Protein AF-0000000086877328 (afdb_homodimer)

Secondary structure (DSSP, 8-state):
-----------STTTTS-HHHHHHHHHHPEEEEE-TT-EEE-TTSB--EEEEEEESEEEEEEE-TTS-EEEEEEEETT-EES----STT-B-SSEEEESS-EEEEEEEHHHHHHHHHH-HHHHHHHHHHHHHHHHHHHHHHHHHHHSHHHHHHHHHHHHHHHHHEEEETTEEEE-S---HHHHHHHHT--HHHHHHHHHHHHHTTSEEEETTEEEES-HHHHHHHTT-----TTTS--/-----------STTTTS-HHHHHHHHHHPEEEEE-TT-EEE-TTSB--EEEEEEESEEEEEEE-TTS-EEEEEEEETT-EES----STT-B-SSEEEESS-EEEEEEEHHHHHHHHHH-HHHHHHHHHHHHHHHHHHHHHHHHHHHSHHHHHHHHHHHHHHHHHEEEETTEEEE-S---HHHHHHHHT--HHHHHHHHHHHHHTTSEEEETTEEEES-HHHHHHHTT-----TTTS--

InterPro domains:
  IPR000595 Cyclic nucleotide-binding domain [PF00027] (32-116)
  IPR000595 Cyclic nucleotide-binding domain [PS50042] (25-116)
  IPR000595 Cyclic nucleotide-binding domain [SM00100] (17-131)
  IPR000595 Cyclic nucleotide-binding domain [cd00038] (25-127)
  IPR012318 Crp-type HTH domain [PF13545] (153-223)
  IPR012318 Crp-type HTH domain [PS51063] (147-220)
  IPR012318 Crp-type HTH domain [SM00419] (168-218)
  IPR014710 RmlC-like jelly roll fold [G3DSA:2.60.120.10] (4-145)
  IPR018490 Cyclic nucleotide-binding domain superfamily [SSF51206] (21-145)
  IPR036388 Winged helix-like DNA-binding domain superfamily [G3DSA:1.10.10.10] (147-234)
  IPR036390 Winged helix DNA-binding domain superfamily [SSF46785] (150-228)
  IPR050397 Global Transcriptional Regulators in Environmental Response [PTHR24567] (25-221)

Structure (mmCIF, N/CA/C/O backbone):
data_AF-0000000086877328-model_v1
#
loop_
_entity.id
_entity.type
_entity.pdbx_description
1 polymer 'Crp/Fnr family transcriptional regulator'
#
loop_
_atom_site.group_PDB
_atom_site.id
_atom_site.type_symbol
_atom_site.label_atom_id
_atom_site.label_alt_id
_atom_site.label_comp_id
_atom_site.label_asym_id
_atom_site.label_entity_id
_atom_site.label_seq_id
_atom_site.pdbx_PDB_ins_code
_atom_site.Cartn_x
_atom_site.Cartn_y
_atom_site.Cartn_z
_atom_site.occupancy
_atom_site.B_iso_or_equiv
_atom_site.auth_seq_id
_atom_site.auth_comp_id
_atom_site.auth_asym_id
_atom_site.auth_atom_id
_atom_site.pdbx_PDB_model_num
ATOM 1 N N . MET A 1 1 ? 30.75 -33.688 -16.172 1 29.08 1 MET A N 1
ATOM 2 C CA . MET A 1 1 ? 30.844 -32.25 -15.945 1 29.08 1 MET A CA 1
ATOM 3 C C . MET A 1 1 ? 29.547 -31.562 -16.344 1 29.08 1 MET A C 1
ATOM 5 O O . MET A 1 1 ? 29.328 -31.281 -17.531 1 29.08 1 MET A O 1
ATOM 9 N N . ARG A 1 2 ? 28.328 -32.062 -15.984 1 31.42 2 ARG A N 1
ATOM 10 C CA . ARG A 1 2 ? 26.953 -31.859 -16.453 1 31.42 2 ARG A CA 1
ATOM 11 C C . ARG A 1 2 ? 26.609 -30.375 -16.484 1 31.42 2 ARG A C 1
ATOM 13 O O . ARG A 1 2 ? 26.969 -29.625 -15.578 1 31.42 2 ARG A O 1
ATOM 20 N N . GLU A 1 3 ? 26.609 -29.703 -17.625 1 31.78 3 GLU A N 1
ATOM 21 C CA . GLU A 1 3 ? 26.266 -28.328 -17.969 1 31.78 3 GLU A CA 1
ATOM 22 C C . GLU A 1 3 ? 25.078 -27.844 -17.125 1 31.78 3 GLU A C 1
ATOM 24 O O . GLU A 1 3 ? 23.969 -28.344 -17.266 1 31.78 3 GLU A O 1
ATOM 29 N N . GLN A 1 4 ? 25.25 -27.828 -15.812 1 32.22 4 GLN A N 1
ATOM 30 C CA . GLN A 1 4 ? 24.234 -27.312 -14.906 1 32.22 4 GLN A CA 1
ATOM 31 C C . GLN A 1 4 ? 23.484 -26.125 -15.531 1 32.22 4 GLN A C 1
ATOM 33 O O . GLN A 1 4 ? 24.031 -25.016 -15.594 1 32.22 4 GLN A O 1
ATOM 38 N N . LEU A 1 5 ? 23.078 -26.281 -16.781 1 34.69 5 LEU A N 1
ATOM 39 C CA . LEU A 1 5 ? 22.156 -25.375 -17.469 1 34.69 5 LEU A CA 1
ATOM 40 C C . LEU A 1 5 ? 21.203 -24.703 -16.484 1 34.69 5 LEU A C 1
ATOM 42 O O . LEU A 1 5 ? 20.375 -25.375 -15.859 1 34.69 5 LEU A O 1
ATOM 46 N N . SER A 1 6 ? 21.719 -23.875 -15.617 1 38.66 6 SER A N 1
ATOM 47 C CA . SER A 1 6 ? 21.047 -23.031 -14.625 1 38.66 6 SER A CA 1
ATOM 48 C C . SER A 1 6 ? 19.688 -22.578 -15.117 1 38.66 6 SER A C 1
ATOM 50 O O . SER A 1 6 ? 19.578 -21.906 -16.141 1 38.66 6 SER A O 1
ATOM 52 N N . VAL A 1 7 ? 18.781 -23.438 -15.43 1 38.31 7 VAL A N 1
ATOM 53 C CA . VAL A 1 7 ? 17.359 -23.109 -15.633 1 38.31 7 VAL A CA 1
ATOM 54 C C . VAL A 1 7 ? 17.047 -21.781 -14.953 1 38.31 7 VAL A C 1
ATOM 56 O O . VAL A 1 7 ? 17.062 -21.688 -13.727 1 38.31 7 VAL A O 1
ATOM 59 N N . MET A 1 8 ? 17.672 -20.656 -15.258 1 43.69 8 MET A N 1
ATOM 60 C CA . MET A 1 8 ? 17.281 -19.344 -14.766 1 43.69 8 MET A CA 1
ATOM 61 C C . MET A 1 8 ? 15.789 -19.281 -14.508 1 43.69 8 MET A C 1
ATOM 63 O O . MET A 1 8 ? 14.992 -19.234 -15.445 1 43.69 8 MET A O 1
ATOM 67 N N . GLU A 1 9 ? 15.344 -20.062 -13.57 1 53.31 9 GLU A N 1
ATOM 68 C CA . GLU A 1 9 ? 14 -20.109 -13.016 1 53.31 9 GLU A CA 1
ATOM 69 C C . GLU A 1 9 ? 13.32 -18.75 -13.109 1 53.31 9 GLU A C 1
ATOM 71 O O . GLU A 1 9 ? 13.992 -17.703 -13.055 1 53.31 9 GLU A O 1
ATOM 76 N N . LYS A 1 10 ? 12.188 -18.703 -13.734 1 67.62 10 LYS A N 1
ATOM 77 C CA . LYS A 1 10 ? 11.32 -17.562 -13.977 1 67.62 10 LYS A CA 1
ATOM 78 C C . LYS A 1 10 ? 11.258 -16.656 -12.75 1 67.62 10 LYS A C 1
ATOM 80 O O . LYS A 1 10 ? 10.922 -17.109 -11.648 1 67.62 10 LYS A O 1
ATOM 85 N N . ARG A 1 11 ? 11.984 -15.586 -12.82 1 82.38 11 ARG A N 1
ATOM 86 C CA . ARG A 1 11 ? 11.977 -14.578 -11.766 1 82.38 11 ARG A CA 1
ATOM 87 C C . ARG A 1 11 ? 10.609 -13.914 -11.656 1 82.38 11 ARG A C 1
ATOM 89 O O . ARG A 1 11 ? 9.898 -13.766 -12.656 1 82.38 11 ARG A O 1
ATOM 96 N N . GLY A 1 12 ? 10.18 -13.852 -10.5 1 90.38 12 GLY A N 1
ATOM 97 C CA . GLY A 1 12 ? 8.938 -13.148 -10.211 1 90.38 12 GLY A CA 1
ATOM 98 C C . GLY A 1 12 ? 9.133 -11.664 -9.977 1 90.38 12 GLY A C 1
ATOM 99 O O . GLY A 1 12 ? 9.57 -10.938 -10.875 1 90.38 12 GLY A O 1
ATOM 100 N N . ASN A 1 13 ? 8.977 -11.297 -8.727 1 91.56 13 ASN A N 1
ATOM 101 C CA . ASN A 1 13 ? 9.117 -9.883 -8.406 1 91.56 13 ASN A CA 1
ATOM 102 C C . ASN A 1 13 ? 10.586 -9.484 -8.266 1 91.56 13 ASN A C 1
ATOM 104 O O . ASN A 1 13 ? 10.891 -8.336 -7.938 1 91.56 13 ASN A O 1
ATOM 108 N N . THR A 1 14 ? 11.516 -10.414 -8.641 1 93.56 14 THR A N 1
ATOM 109 C CA . THR A 1 14 ? 12.938 -10.141 -8.531 1 93.56 14 THR A CA 1
ATOM 110 C C . THR A 1 14 ? 13.555 -9.891 -9.906 1 93.56 14 THR A C 1
ATOM 112 O O . THR A 1 14 ? 14.773 -9.797 -10.039 1 93.56 14 THR A O 1
ATOM 115 N N . ASN A 1 15 ? 12.695 -9.781 -10.875 1 91.06 15 ASN A N 1
ATOM 116 C CA . ASN A 1 15 ? 13.164 -9.586 -12.25 1 91.06 15 ASN A CA 1
ATOM 117 C C . ASN A 1 15 ? 13.875 -8.242 -12.414 1 91.06 15 ASN A C 1
ATOM 119 O O . ASN A 1 15 ? 14.602 -8.039 -13.391 1 91.06 15 ASN A O 1
ATOM 123 N N . CYS A 1 16 ? 13.734 -7.391 -11.516 1 88.31 16 CYS A N 1
ATOM 124 C CA . CYS A 1 16 ? 14.344 -6.062 -11.602 1 88.31 16 CYS A CA 1
ATOM 125 C C . CYS A 1 16 ? 15.82 -6.117 -11.242 1 88.31 16 CYS A C 1
ATOM 127 O O . CYS A 1 16 ? 16.562 -5.168 -11.508 1 88.31 16 CYS A O 1
ATOM 129 N N . PHE A 1 17 ? 16.281 -7.211 -10.672 1 93.12 17 PHE A N 1
ATOM 130 C CA . PHE A 1 17 ? 17.688 -7.359 -10.344 1 93.12 17 PHE A CA 1
ATOM 131 C C . PHE A 1 17 ? 18.484 -7.781 -11.57 1 93.12 17 PHE A C 1
ATOM 133 O O . PHE A 1 17 ? 18.062 -8.664 -12.32 1 93.12 17 PHE A O 1
ATOM 140 N N . SER A 1 18 ? 19.609 -7.133 -11.758 1 94.06 18 SER A N 1
ATOM 141 C CA . SER A 1 18 ? 20.531 -7.656 -12.758 1 94.06 18 SER A CA 1
ATOM 142 C C . SER A 1 18 ? 21.031 -9.047 -12.367 1 94.06 18 SER A C 1
ATOM 144 O O . SER A 1 18 ? 20.953 -9.438 -11.203 1 94.06 18 SER A O 1
ATOM 146 N N . GLU A 1 19 ? 21.531 -9.734 -13.359 1 94.56 19 GLU A N 1
ATOM 147 C CA . GLU A 1 19 ? 22.016 -11.086 -13.094 1 94.56 19 GLU A CA 1
ATOM 148 C C . GLU A 1 19 ? 23.141 -11.078 -12.055 1 94.56 19 GLU A C 1
ATOM 150 O O . GLU A 1 19 ? 23.156 -11.914 -11.156 1 94.56 19 GLU A O 1
ATOM 155 N N . VAL A 1 20 ? 24 -10.148 -12.148 1 95.5 20 VAL A N 1
ATOM 156 C CA . VAL A 1 20 ? 25.125 -10.031 -11.234 1 95.5 20 VAL A CA 1
ATOM 157 C C . VAL A 1 20 ? 24.609 -9.773 -9.82 1 95.5 20 VAL A C 1
ATOM 159 O O . VAL A 1 20 ? 25.031 -10.445 -8.867 1 95.5 20 VAL A O 1
ATOM 162 N N . ASN A 1 21 ? 23.703 -8.828 -9.68 1 95.44 21 ASN A N 1
ATOM 163 C CA . ASN A 1 21 ? 23.188 -8.453 -8.367 1 95.44 21 ASN A CA 1
ATOM 164 C C . ASN A 1 21 ? 22.312 -9.547 -7.773 1 95.44 21 ASN A C 1
ATOM 166 O O . ASN A 1 21 ? 22.312 -9.75 -6.559 1 95.44 21 ASN A O 1
ATOM 170 N N . PHE A 1 22 ? 21.625 -10.203 -8.672 1 95.75 22 PHE A N 1
ATOM 171 C CA . PHE A 1 22 ? 20.812 -11.328 -8.219 1 95.75 22 PHE A CA 1
ATOM 172 C C . PHE A 1 22 ? 21.688 -12.438 -7.656 1 95.75 22 PHE A C 1
ATOM 174 O O . PHE A 1 22 ? 21.344 -13.062 -6.652 1 95.75 22 PHE A O 1
ATOM 181 N N . ASN A 1 23 ? 22.75 -12.625 -8.289 1 95 23 ASN A N 1
ATOM 182 C CA . ASN A 1 23 ? 23.688 -13.633 -7.805 1 95 23 ASN A CA 1
ATOM 183 C C . ASN A 1 23 ? 24.25 -13.258 -6.438 1 95 23 ASN A C 1
ATOM 185 O O . ASN A 1 23 ? 24.438 -14.125 -5.582 1 95 23 ASN A O 1
ATOM 189 N N . HIS A 1 24 ? 24.531 -11.969 -6.211 1 94.81 24 HIS A N 1
ATOM 190 C CA . HIS A 1 24 ? 24.953 -11.516 -4.891 1 94.81 24 HIS A CA 1
ATOM 191 C C . HIS A 1 24 ? 23.922 -11.875 -3.826 1 94.81 24 HIS A C 1
ATOM 193 O O . HIS A 1 24 ? 24.281 -12.289 -2.725 1 94.81 24 HIS A O 1
ATOM 199 N N . LEU A 1 25 ? 22.641 -11.703 -4.215 1 92.38 25 LEU A N 1
ATOM 200 C CA . LEU A 1 25 ? 21.547 -12.016 -3.309 1 92.38 25 LEU A CA 1
ATOM 201 C C . LEU A 1 25 ? 21.5 -13.508 -3.012 1 92.38 25 LEU A C 1
ATOM 203 O O . LEU A 1 25 ? 21.469 -13.914 -1.848 1 92.38 25 LEU A O 1
ATOM 207 N N . LEU A 1 26 ? 21.594 -14.289 -4.012 1 93.69 26 LEU A N 1
ATOM 208 C CA . LEU A 1 26 ? 21.438 -15.734 -3.902 1 93.69 26 LEU A CA 1
ATOM 209 C C . LEU A 1 26 ? 22.562 -16.344 -3.062 1 93.69 26 LEU A C 1
ATOM 211 O O . LEU A 1 26 ? 22.312 -17.203 -2.217 1 93.69 26 LEU A O 1
ATOM 215 N N . VAL A 1 27 ? 23.75 -15.875 -3.248 1 94.56 27 VAL A N 1
ATOM 216 C CA . VAL A 1 27 ? 24.906 -16.484 -2.594 1 94.56 27 VAL A CA 1
ATOM 217 C C . VAL A 1 27 ? 24.906 -16.109 -1.112 1 94.56 27 VAL A C 1
ATOM 219 O O . VAL A 1 27 ? 25.5 -16.812 -0.294 1 94.56 27 VAL A O 1
ATOM 222 N N . THR A 1 28 ? 24.219 -15.039 -0.763 1 94.94 28 THR A N 1
ATOM 223 C CA . THR A 1 28 ? 24.203 -14.57 0.618 1 94.94 28 THR A CA 1
ATOM 224 C C . THR A 1 28 ? 23.094 -15.258 1.404 1 94.94 28 THR A C 1
ATOM 226 O O . THR A 1 28 ? 23.078 -15.227 2.637 1 94.94 28 THR A O 1
ATOM 229 N N . MET A 1 29 ? 22.203 -15.93 0.715 1 96.25 29 MET A N 1
ATOM 230 C CA . MET A 1 29 ? 21.031 -16.531 1.35 1 96.25 29 MET A CA 1
ATOM 231 C C . MET A 1 29 ? 21.359 -17.906 1.903 1 96.25 29 MET A C 1
ATOM 233 O O . MET A 1 29 ? 22.25 -18.594 1.399 1 96.25 29 MET A O 1
ATOM 237 N N . LYS A 1 30 ? 20.703 -18.266 2.922 1 97.62 30 LYS A N 1
ATOM 238 C CA . LYS A 1 30 ? 20.734 -19.641 3.451 1 97.62 30 LYS A CA 1
ATOM 239 C C . LYS A 1 30 ? 19.484 -20.406 3.061 1 97.62 30 LYS A C 1
ATOM 241 O O . LYS A 1 30 ? 18.359 -19.984 3.363 1 97.62 30 LYS A O 1
ATOM 246 N N . ASP A 1 31 ? 19.703 -21.578 2.527 1 97 31 ASP A N 1
ATOM 247 C CA . ASP A 1 31 ? 18.578 -22.359 2.035 1 97 31 ASP A CA 1
ATOM 248 C C . ASP A 1 31 ? 17.922 -23.156 3.168 1 97 31 ASP A C 1
ATOM 250 O O . ASP A 1 31 ? 18.609 -23.734 4.008 1 97 31 ASP A O 1
ATOM 254 N N . ARG A 1 32 ? 16.641 -23.094 3.172 1 97.88 32 ARG A N 1
ATOM 255 C CA . ARG A 1 32 ? 15.852 -23.844 4.141 1 97.88 32 ARG A CA 1
ATOM 256 C C . ARG A 1 32 ? 14.602 -24.438 3.488 1 97.88 32 ARG A C 1
ATOM 258 O O . ARG A 1 32 ? 14.086 -23.875 2.514 1 97.88 32 ARG A O 1
ATOM 265 N N . THR A 1 33 ? 14.133 -25.516 4.047 1 98.19 33 THR A N 1
ATOM 266 C CA . THR A 1 33 ? 12.883 -26.141 3.605 1 98.19 33 THR A CA 1
ATOM 267 C C . THR A 1 33 ? 11.781 -25.922 4.637 1 98.19 33 THR A C 1
ATOM 269 O O . THR A 1 33 ? 12.016 -26.047 5.84 1 98.19 33 THR A O 1
ATOM 272 N N . TYR A 1 34 ? 10.656 -25.547 4.141 1 97.88 34 TYR A N 1
ATOM 273 C CA . TYR A 1 34 ? 9.492 -25.328 4.984 1 97.88 34 TYR A CA 1
ATOM 274 C C . TYR A 1 34 ? 8.32 -26.188 4.539 1 97.88 34 TYR A C 1
ATOM 276 O O . TYR A 1 34 ? 7.895 -26.125 3.383 1 97.88 34 TYR A O 1
ATOM 284 N N . PRO A 1 35 ? 7.781 -26.969 5.434 1 98.06 35 PRO A N 1
ATOM 285 C CA . PRO A 1 35 ? 6.586 -27.734 5.078 1 98.06 35 PRO A CA 1
ATOM 286 C C . PRO A 1 35 ? 5.352 -26.844 4.902 1 98.06 35 PRO A C 1
ATOM 288 O O . PRO A 1 35 ? 5.289 -25.75 5.457 1 98.06 35 PRO A O 1
ATOM 291 N N . GLU A 1 36 ? 4.418 -27.375 4.203 1 97.62 36 GLU A N 1
ATOM 292 C CA . GLU A 1 36 ? 3.133 -26.703 4.016 1 97.62 36 GLU A CA 1
ATOM 293 C C . GLU A 1 36 ? 2.51 -26.312 5.359 1 97.62 36 GLU A C 1
ATOM 295 O O . GLU A 1 36 ? 2.529 -27.109 6.301 1 97.62 36 GLU A O 1
ATOM 300 N N . GLY A 1 37 ? 2.057 -25.078 5.402 1 96.81 37 GLY A N 1
ATOM 301 C CA . GLY A 1 37 ? 1.35 -24.641 6.598 1 96.81 37 GLY A CA 1
ATOM 302 C C . GLY A 1 37 ? 2.24 -23.922 7.586 1 96.81 37 GLY A C 1
ATOM 303 O O . GLY A 1 37 ? 1.751 -23.312 8.547 1 96.81 37 GLY A O 1
ATOM 304 N N . THR A 1 38 ? 3.527 -23.906 7.32 1 97.44 38 THR A N 1
ATOM 305 C CA . THR A 1 38 ? 4.465 -23.25 8.219 1 97.44 38 THR A CA 1
ATOM 306 C C . THR A 1 38 ? 4.457 -21.734 8.008 1 97.44 38 THR A C 1
ATOM 308 O O . THR A 1 38 ? 4.387 -21.266 6.867 1 97.44 38 THR A O 1
ATOM 311 N N . HIS A 1 39 ? 4.512 -20.984 9.148 1 97.62 39 HIS A N 1
ATOM 312 C CA . HIS A 1 39 ? 4.637 -19.531 9.062 1 97.62 39 HIS A CA 1
ATOM 313 C C . HIS A 1 39 ? 6.098 -19.109 8.961 1 97.62 39 HIS A C 1
ATOM 315 O O . HIS A 1 39 ? 6.918 -19.484 9.805 1 97.62 39 HIS A O 1
ATOM 321 N N . LEU A 1 40 ? 6.387 -18.406 7.879 1 97.06 40 LEU A N 1
ATOM 322 C CA . LEU A 1 40 ? 7.699 -17.781 7.816 1 97.06 40 LEU A CA 1
ATOM 323 C C . LEU A 1 40 ? 7.887 -16.797 8.969 1 97.06 40 LEU A C 1
ATOM 325 O O . LEU A 1 40 ? 8.969 -16.719 9.555 1 97.06 40 LEU A O 1
ATOM 329 N N . TYR A 1 41 ? 6.906 -16.047 9.273 1 95.62 41 TYR A N 1
ATOM 330 C CA . TYR A 1 41 ? 6.828 -15.141 10.422 1 95.62 41 TYR A CA 1
ATOM 331 C C . TYR A 1 41 ? 5.379 -14.883 10.812 1 95.62 41 TYR A C 1
ATOM 333 O O . TYR A 1 41 ? 4.465 -15.07 10.008 1 95.62 41 TYR A O 1
ATOM 341 N N . TRP A 1 42 ? 5.211 -14.469 12.062 1 95.12 42 TRP A N 1
ATOM 342 C CA . TRP A 1 42 ? 3.906 -14.094 12.594 1 95.12 42 TRP A CA 1
ATOM 343 C C . TRP A 1 42 ? 3.82 -12.578 12.797 1 95.12 42 TRP A C 1
ATOM 345 O O . TRP A 1 42 ? 4.84 -11.914 13.008 1 95.12 42 TRP A O 1
ATOM 355 N N . GLU A 1 43 ? 2.609 -12.141 12.656 1 92.19 43 GLU A N 1
ATOM 356 C CA . GLU A 1 43 ? 2.389 -10.758 13.086 1 92.19 43 GLU A CA 1
ATOM 357 C C . GLU A 1 43 ? 2.955 -10.516 14.484 1 92.19 43 GLU A C 1
ATOM 359 O O . GLU A 1 43 ? 2.75 -11.328 15.391 1 92.19 43 GLU A O 1
ATOM 364 N N . GLY A 1 44 ? 3.746 -9.414 14.586 1 90.12 44 GLY A N 1
ATOM 365 C CA . GLY A 1 44 ? 4.344 -9.094 15.875 1 90.12 44 GLY A CA 1
ATOM 366 C C . GLY A 1 44 ? 5.793 -9.531 15.984 1 90.12 44 GLY A C 1
ATOM 367 O O . GLY A 1 44 ? 6.527 -9.047 16.844 1 90.12 44 GLY A O 1
ATOM 368 N N . ASP A 1 45 ? 6.184 -10.461 15.125 1 91.38 45 ASP A N 1
ATOM 369 C CA . ASP A 1 45 ? 7.578 -10.883 15.109 1 91.38 45 ASP A CA 1
ATOM 370 C C . ASP A 1 45 ? 8.492 -9.758 14.625 1 91.38 45 ASP A C 1
ATOM 372 O O . ASP A 1 45 ? 8.039 -8.852 13.922 1 91.38 45 ASP A O 1
ATOM 376 N N . VAL A 1 46 ? 9.742 -9.898 14.992 1 89.69 46 VAL A N 1
ATOM 377 C CA . VAL A 1 46 ? 10.734 -8.945 14.5 1 89.69 46 VAL A CA 1
ATOM 378 C C . VAL A 1 46 ? 10.977 -9.18 13.008 1 89.69 46 VAL A C 1
ATOM 380 O O . VAL A 1 46 ? 11.086 -10.328 12.562 1 89.69 46 VAL A O 1
ATOM 383 N N . SER A 1 47 ? 10.953 -8.102 12.297 1 89.69 47 SER A N 1
ATOM 384 C CA . SER A 1 47 ? 11.227 -8.172 10.859 1 89.69 47 SER A CA 1
ATOM 385 C C . SER A 1 47 ? 12.719 -8.039 10.57 1 89.69 47 SER A C 1
ATOM 387 O O . SER A 1 47 ? 13.203 -6.938 10.305 1 89.69 47 SER A O 1
ATOM 389 N N . ASP A 1 48 ? 13.484 -9.156 10.539 1 89.38 48 ASP A N 1
ATOM 390 C CA . ASP A 1 48 ? 14.93 -9.078 10.398 1 89.38 48 ASP A CA 1
ATOM 391 C C . ASP A 1 48 ? 15.422 -9.969 9.258 1 89.38 48 ASP A C 1
ATOM 393 O O . ASP A 1 48 ? 16.625 -10.195 9.109 1 89.38 48 ASP A O 1
ATOM 397 N N . LYS A 1 49 ? 14.398 -10.422 8.469 1 92.69 49 LYS A N 1
ATOM 398 C CA . LYS A 1 49 ? 14.773 -11.312 7.363 1 92.69 49 LYS A CA 1
ATOM 399 C C . LYS A 1 49 ? 13.922 -11.031 6.125 1 92.69 49 LYS A C 1
ATOM 401 O O . LYS A 1 49 ? 12.82 -10.5 6.23 1 92.69 49 LYS A O 1
ATOM 406 N N . LEU A 1 50 ? 14.523 -11.359 5.012 1 94.44 50 LEU A N 1
ATOM 407 C CA . LEU A 1 50 ? 13.805 -11.508 3.754 1 94.44 50 LEU A CA 1
ATOM 408 C C . LEU A 1 50 ? 13.805 -12.961 3.289 1 94.44 50 LEU A C 1
ATOM 410 O O . LEU A 1 50 ? 14.711 -13.719 3.633 1 94.44 50 LEU A O 1
ATOM 414 N N . TYR A 1 51 ? 12.82 -13.297 2.52 1 96.69 51 TYR A N 1
ATOM 415 C CA . TYR A 1 51 ? 12.656 -14.68 2.084 1 96.69 51 TYR A CA 1
ATOM 416 C C . TYR A 1 51 ? 12.508 -14.758 0.57 1 96.69 51 TYR A C 1
ATOM 418 O O . TYR A 1 51 ? 11.641 -14.102 -0.011 1 96.69 51 TYR A O 1
ATOM 426 N N . TYR A 1 52 ? 13.359 -15.516 -0.042 1 97.06 52 TYR A N 1
ATOM 427 C CA . TYR A 1 52 ? 13.258 -15.758 -1.478 1 97.06 52 TYR A CA 1
ATOM 428 C C . TYR A 1 52 ? 12.656 -17.125 -1.762 1 97.06 52 TYR A C 1
ATOM 430 O O . TYR A 1 52 ? 13.219 -18.156 -1.367 1 97.06 52 TYR A O 1
ATOM 438 N N . MET A 1 53 ? 11.555 -17.141 -2.463 1 97.5 53 MET A N 1
ATOM 439 C CA . MET A 1 53 ? 10.859 -18.375 -2.785 1 97.5 53 MET A CA 1
ATOM 440 C C . MET A 1 53 ? 11.516 -19.078 -3.967 1 97.5 53 MET A C 1
ATOM 442 O O . MET A 1 53 ? 11.211 -18.781 -5.121 1 97.5 53 MET A O 1
ATOM 446 N N . LYS A 1 54 ? 12.352 -20.016 -3.684 1 96.62 54 LYS A N 1
ATOM 447 C CA . LYS A 1 54 ? 12.977 -20.797 -4.754 1 96.62 54 LYS A CA 1
ATOM 448 C C . LYS A 1 54 ? 11.969 -21.766 -5.383 1 96.62 54 LYS A C 1
ATOM 450 O O . LYS A 1 54 ? 11.93 -21.906 -6.605 1 96.62 54 LYS A O 1
ATOM 455 N N . ARG A 1 55 ? 11.266 -22.375 -4.504 1 96.69 55 ARG A N 1
ATOM 456 C CA . ARG A 1 55 ? 10.18 -23.266 -4.891 1 96.69 55 ARG A CA 1
ATOM 457 C C . ARG A 1 55 ? 9.062 -23.25 -3.855 1 96.69 55 ARG A C 1
ATOM 459 O O . ARG A 1 55 ? 9.32 -23.312 -2.652 1 96.69 55 ARG A O 1
ATOM 466 N N . GLY A 1 56 ? 7.848 -23.156 -4.402 1 96 56 GLY A N 1
ATOM 467 C CA . GLY A 1 56 ? 6.703 -23.203 -3.504 1 96 56 GLY A CA 1
ATOM 468 C C . GLY A 1 56 ? 5.801 -21.984 -3.639 1 96 56 GLY A C 1
ATOM 469 O O . GLY A 1 56 ? 5.805 -21.312 -4.672 1 96 56 GLY A O 1
ATOM 470 N N . ARG A 1 57 ? 4.922 -21.781 -2.604 1 96.5 57 ARG A N 1
ATOM 471 C CA . ARG A 1 57 ? 3.961 -20.672 -2.553 1 96.5 57 ARG A CA 1
ATOM 472 C C . ARG A 1 57 ? 3.76 -20.188 -1.12 1 96.5 57 ARG A C 1
ATOM 474 O O . ARG A 1 57 ? 3.898 -20.969 -0.172 1 96.5 57 ARG A O 1
ATOM 481 N N . ALA A 1 58 ? 3.541 -18.953 -1.018 1 97.25 58 ALA A N 1
ATOM 482 C CA . ALA A 1 58 ? 3.252 -18.359 0.29 1 97.25 58 ALA A CA 1
ATOM 483 C C . ALA A 1 58 ? 2.221 -17.25 0.174 1 97.25 58 ALA A C 1
ATOM 485 O O . ALA A 1 58 ? 1.915 -16.781 -0.929 1 97.25 58 ALA A O 1
ATOM 486 N N . GLN A 1 59 ? 1.646 -16.906 1.264 1 97 59 GLN A N 1
ATOM 487 C CA . GLN A 1 59 ? 0.718 -15.773 1.295 1 97 59 GLN A CA 1
ATOM 488 C C . GLN A 1 59 ? 0.939 -14.914 2.535 1 97 59 GLN A C 1
ATOM 490 O O . GLN A 1 59 ? 1.414 -15.406 3.561 1 97 59 GLN A O 1
ATOM 495 N N . ILE A 1 60 ? 0.7 -13.688 2.422 1 96.81 60 ILE A N 1
ATOM 496 C CA . ILE A 1 60 ? 0.71 -12.742 3.531 1 96.81 60 ILE A CA 1
ATOM 497 C C . ILE A 1 60 ? -0.723 -12.398 3.93 1 96.81 60 ILE A C 1
ATOM 499 O O . ILE A 1 60 ? -1.527 -11.984 3.088 1 96.81 60 ILE A O 1
ATOM 503 N N . THR A 1 61 ? -1.066 -12.547 5.234 1 96.44 61 THR A N 1
ATOM 504 C CA . THR A 1 61 ? -2.453 -12.398 5.664 1 96.44 61 THR A CA 1
ATOM 505 C C . THR A 1 61 ? -2.533 -11.602 6.965 1 96.44 61 THR A C 1
ATOM 507 O O . THR A 1 61 ? -1.526 -11.422 7.648 1 96.44 61 THR A O 1
ATOM 510 N N . LYS A 1 62 ? -3.617 -11.055 7.16 1 95.38 62 LYS A N 1
ATOM 511 C CA . LYS A 1 62 ? -4.016 -10.461 8.43 1 95.38 62 LYS A CA 1
ATOM 512 C C . LYS A 1 62 ? -5.309 -11.094 8.945 1 95.38 62 LYS A C 1
ATOM 514 O O . LYS A 1 62 ? -6.297 -11.172 8.219 1 95.38 62 LYS A O 1
ATOM 519 N N . SER A 1 63 ? -5.246 -11.531 10.156 1 90.12 63 SER A N 1
ATOM 520 C CA . SER A 1 63 ? -6.434 -12.109 10.773 1 90.12 63 SER A CA 1
ATOM 521 C C . SER A 1 63 ? -6.945 -11.234 11.914 1 90.12 63 SER A C 1
ATOM 523 O O . SER A 1 63 ? -6.164 -10.531 12.562 1 90.12 63 SER A O 1
ATOM 525 N N . THR A 1 64 ? -8.211 -11.273 12.07 1 85.5 64 THR A N 1
ATOM 526 C CA . THR A 1 64 ? -8.812 -10.531 13.172 1 85.5 64 THR A CA 1
ATOM 527 C C . THR A 1 64 ? -9.305 -11.477 14.258 1 85.5 64 THR A C 1
ATOM 529 O O . THR A 1 64 ? -9.414 -12.68 14.039 1 85.5 64 THR A O 1
ATOM 532 N N . ASP A 1 65 ? -9.641 -10.883 15.391 1 80.56 65 ASP A N 1
ATOM 533 C CA . ASP A 1 65 ? -10.156 -11.664 16.5 1 80.56 65 ASP A CA 1
ATOM 534 C C . ASP A 1 65 ? -11.531 -12.25 16.172 1 80.56 65 ASP A C 1
ATOM 536 O O . ASP A 1 65 ? -11.93 -13.266 16.75 1 80.56 65 ASP A O 1
ATOM 540 N N . GLU A 1 66 ? -12.195 -11.695 15.305 1 80.12 66 GLU A N 1
ATOM 541 C CA . GLU A 1 66 ? -13.531 -12.148 14.922 1 80.12 66 GLU A CA 1
ATOM 542 C C . GLU A 1 66 ? -13.461 -13.234 13.852 1 80.12 66 GLU A C 1
ATOM 544 O O . GLU A 1 66 ? -14.492 -13.719 13.383 1 80.12 66 GLU A O 1
ATOM 549 N N . GLY A 1 67 ? -12.242 -13.547 13.461 1 79.56 67 GLY A N 1
ATOM 550 C CA . GLY A 1 67 ? -12.086 -14.641 12.516 1 79.56 67 GLY A CA 1
ATOM 551 C C . GLY A 1 67 ? -12.016 -14.172 11.07 1 79.56 67 GLY A C 1
ATOM 552 O O . GLY A 1 67 ? -11.953 -14.992 10.156 1 79.56 67 GLY A O 1
ATOM 553 N N . LYS A 1 68 ? -12.086 -12.898 10.883 1 84 68 LYS A N 1
ATOM 554 C CA . LYS A 1 68 ? -11.93 -12.383 9.523 1 84 68 LYS A CA 1
ATOM 555 C C . LYS A 1 68 ? -10.469 -12.414 9.086 1 84 68 LYS A C 1
ATOM 557 O O . LYS A 1 68 ? -9.562 -12.219 9.906 1 84 68 LYS A O 1
ATOM 562 N N . GLU A 1 69 ? -10.328 -12.688 7.785 1 92.69 69 GLU A N 1
ATOM 563 C CA . GLU A 1 69 ? -8.977 -12.75 7.242 1 92.69 69 GLU A CA 1
ATOM 564 C C . GLU A 1 69 ? -8.836 -11.883 5.996 1 92.69 69 GLU A C 1
ATOM 566 O O . GLU A 1 69 ? -9.781 -11.773 5.203 1 92.69 69 GLU A O 1
ATOM 571 N N . LEU A 1 70 ? -7.777 -11.219 5.918 1 95.44 70 LEU A N 1
ATOM 572 C CA . LEU A 1 70 ? -7.402 -10.461 4.73 1 95.44 70 LEU A CA 1
ATOM 573 C C . LEU A 1 70 ? -6.148 -11.039 4.086 1 95.44 70 LEU A C 1
ATOM 575 O O . LEU A 1 70 ? -5.125 -11.203 4.75 1 95.44 70 LEU A O 1
ATOM 579 N N . ILE A 1 71 ? -6.234 -11.43 2.855 1 96.62 71 ILE A N 1
ATOM 580 C CA . ILE A 1 71 ? -5.066 -11.859 2.094 1 96.62 71 ILE A CA 1
ATOM 581 C C . ILE A 1 71 ? -4.488 -10.68 1.323 1 96.62 71 ILE A C 1
ATOM 583 O O . ILE A 1 71 ? -5.109 -10.18 0.381 1 96.62 71 ILE A O 1
ATOM 587 N N . MET A 1 72 ? -3.365 -10.281 1.679 1 95.44 72 MET A N 1
ATOM 588 C CA . MET A 1 72 ? -2.746 -9.109 1.078 1 95.44 72 MET A CA 1
ATOM 589 C C . MET A 1 72 ? -1.978 -9.477 -0.185 1 95.44 72 MET A C 1
ATOM 591 O O . MET A 1 72 ? -2.084 -8.797 -1.205 1 95.44 72 MET A O 1
ATOM 595 N N . TYR A 1 73 ? -1.145 -10.562 -0.047 1 95.69 73 TYR A N 1
ATOM 596 C CA . TYR A 1 73 ? -0.303 -10.984 -1.163 1 95.69 73 TYR A CA 1
ATOM 597 C C . TYR A 1 73 ? -0.256 -12.5 -1.271 1 95.69 73 TYR A C 1
ATOM 599 O O . TYR A 1 73 ? -0.438 -13.203 -0.275 1 95.69 73 TYR A O 1
ATOM 607 N N . MET A 1 74 ? -0.031 -12.938 -2.471 1 96.25 74 MET A N 1
ATOM 608 C CA . MET A 1 74 ? 0.359 -14.32 -2.734 1 96.25 74 MET A CA 1
ATOM 609 C C . MET A 1 74 ? 1.658 -14.383 -3.529 1 96.25 74 MET A C 1
ATOM 611 O O . MET A 1 74 ? 1.863 -13.586 -4.449 1 96.25 74 MET A O 1
ATOM 615 N N . TYR A 1 75 ? 2.451 -15.273 -3.15 1 96.25 75 TYR A N 1
ATOM 616 C CA . TYR A 1 75 ? 3.775 -15.375 -3.752 1 96.25 75 TYR A CA 1
ATOM 617 C C . TYR A 1 75 ? 4 -16.766 -4.34 1 96.25 75 TYR A C 1
ATOM 619 O O . TYR A 1 75 ? 3.34 -17.719 -3.943 1 96.25 75 TYR A O 1
ATOM 627 N N . GLN A 1 76 ? 4.922 -16.812 -5.266 1 95.25 76 GLN A N 1
ATOM 628 C CA . GLN A 1 76 ? 5.316 -18.047 -5.926 1 95.25 76 GLN A CA 1
ATOM 629 C C . GLN A 1 76 ? 6.82 -18.078 -6.18 1 95.25 76 GLN A C 1
ATOM 631 O O . GLN A 1 76 ? 7.539 -17.141 -5.816 1 95.25 76 GLN A O 1
ATOM 636 N N . SER A 1 77 ? 7.234 -19.141 -6.801 1 96 77 SER A N 1
ATOM 637 C CA . SER A 1 77 ? 8.648 -19.297 -7.133 1 96 77 SER A CA 1
ATOM 638 C C . SER A 1 77 ? 9.18 -18.078 -7.867 1 96 77 SER A C 1
ATOM 640 O O . SER A 1 77 ? 8.547 -17.578 -8.805 1 96 77 SER A O 1
ATOM 642 N N . GLY A 1 78 ? 10.305 -17.578 -7.34 1 95.12 78 GLY A N 1
ATOM 643 C CA . GLY A 1 78 ? 10.93 -16.422 -7.973 1 95.12 78 GLY A CA 1
ATOM 644 C C . GLY A 1 78 ? 10.633 -15.109 -7.258 1 95.12 78 GLY A C 1
ATOM 645 O O . GLY A 1 78 ? 11.203 -14.07 -7.586 1 95.12 78 GLY A O 1
ATOM 646 N N . ASP A 1 79 ? 9.75 -15.203 -6.262 1 95.88 79 ASP A N 1
ATOM 647 C CA . ASP A 1 79 ? 9.359 -13.992 -5.547 1 95.88 79 ASP A CA 1
ATOM 648 C C . ASP A 1 79 ? 10.156 -13.828 -4.254 1 95.88 79 ASP A C 1
ATOM 650 O O . ASP A 1 79 ? 10.508 -14.82 -3.607 1 95.88 79 ASP A O 1
ATOM 654 N N . MET A 1 80 ? 10.445 -12.641 -3.943 1 95.69 80 MET A N 1
ATOM 655 C CA . MET A 1 80 ? 11.016 -12.281 -2.646 1 95.69 80 MET A CA 1
ATOM 656 C C . MET A 1 80 ? 9.938 -11.734 -1.715 1 95.69 80 MET A C 1
ATOM 658 O O . MET A 1 80 ? 9.078 -10.961 -2.139 1 95.69 80 MET A O 1
ATOM 662 N N . ILE A 1 81 ? 9.984 -12.203 -0.446 1 94.88 81 ILE A N 1
ATOM 663 C CA . ILE A 1 81 ? 8.969 -11.898 0.553 1 94.88 81 ILE A CA 1
ATOM 664 C C . ILE A 1 81 ? 9.602 -11.164 1.731 1 94.88 81 ILE A C 1
ATOM 666 O O . ILE A 1 81 ? 10.703 -11.516 2.17 1 94.88 81 ILE A O 1
ATOM 670 N N . GLY A 1 82 ? 8.844 -10.211 2.23 1 88.5 82 GLY A N 1
ATOM 671 C CA . GLY A 1 82 ? 9.289 -9.555 3.451 1 88.5 82 GLY A CA 1
ATOM 672 C C . GLY A 1 82 ? 9.234 -8.039 3.369 1 88.5 82 GLY A C 1
ATOM 673 O O . GLY A 1 82 ? 8.695 -7.484 2.408 1 88.5 82 GLY A O 1
ATOM 674 N N . GLN A 1 83 ? 9.539 -7.414 4.52 1 78.12 83 GLN A N 1
ATOM 675 C CA . GLN A 1 83 ? 9.602 -5.961 4.605 1 78.12 83 GLN A CA 1
ATOM 676 C C . GLN A 1 83 ? 11.047 -5.469 4.621 1 78.12 83 GLN A C 1
ATOM 678 O O . GLN A 1 83 ? 11.906 -6.082 5.254 1 78.12 83 GLN A O 1
ATOM 683 N N . ALA A 1 84 ? 11.352 -4.703 3.549 1 64.94 84 ALA A N 1
ATOM 684 C CA . ALA A 1 84 ? 12.711 -4.18 3.52 1 64.94 84 ALA A CA 1
ATOM 685 C C . ALA A 1 84 ? 12.914 -3.105 4.586 1 64.94 84 ALA A C 1
ATOM 687 O O . ALA A 1 84 ? 12.977 -1.914 4.27 1 64.94 84 ALA A O 1
ATOM 688 N N . ASP A 1 85 ? 12.328 -3.238 5.742 1 62.69 85 ASP A N 1
ATOM 689 C CA . ASP A 1 85 ? 12.656 -2.26 6.773 1 62.69 85 ASP A CA 1
ATOM 690 C C . ASP A 1 85 ? 14.031 -2.545 7.379 1 62.69 85 ASP A C 1
ATOM 692 O O . ASP A 1 85 ? 14.188 -3.484 8.156 1 62.69 85 ASP A O 1
ATOM 696 N N . PRO A 1 86 ? 15.047 -2.008 6.594 1 54.84 86 PRO A N 1
ATOM 697 C CA . PRO A 1 86 ? 16.391 -2.336 7.078 1 54.84 86 PRO A CA 1
ATOM 698 C C . PRO A 1 86 ? 16.547 -2.123 8.586 1 54.84 86 PRO A C 1
ATOM 700 O O . PRO A 1 86 ? 17.656 -2.246 9.117 1 54.84 86 PRO A O 1
ATOM 703 N N . PHE A 1 87 ? 15.484 -1.488 9.32 1 54.31 87 PHE A N 1
ATOM 704 C CA . PHE A 1 87 ? 15.789 -1.019 10.664 1 54.31 87 PHE A CA 1
ATOM 705 C C . PHE A 1 87 ? 15.562 -2.127 11.688 1 54.31 87 PHE A C 1
ATOM 707 O O . PHE A 1 87 ? 14.688 -2.971 11.516 1 54.31 87 PHE A O 1
ATOM 714 N N . PHE A 1 88 ? 16.375 -2.137 12.508 1 56.72 88 PHE A N 1
ATOM 715 C CA . PHE A 1 88 ? 16.422 -2.92 13.742 1 56.72 88 PHE A CA 1
ATOM 716 C C . PHE A 1 88 ? 15.172 -2.664 14.578 1 56.72 88 PHE A C 1
ATOM 718 O O . PHE A 1 88 ? 14.859 -1.517 14.906 1 56.72 88 PHE A O 1
ATOM 725 N N . GLY A 1 89 ? 14.336 -3.602 14.578 1 65.75 89 GLY A N 1
ATOM 726 C CA . GLY A 1 89 ? 13.32 -3.617 15.617 1 65.75 89 GLY A CA 1
ATOM 727 C C . GLY A 1 89 ? 11.914 -3.453 15.078 1 65.75 89 GLY A C 1
ATOM 728 O O . GLY A 1 89 ? 10.953 -3.404 15.852 1 65.75 89 GLY A O 1
ATOM 729 N N . SER A 1 90 ? 11.812 -3.316 13.75 1 79.12 90 SER A N 1
ATOM 730 C CA . SER A 1 90 ? 10.453 -3.246 13.242 1 79.12 90 SER A CA 1
ATOM 731 C C . SER A 1 90 ? 9.766 -4.605 13.312 1 79.12 90 SER A C 1
ATOM 733 O O . SER A 1 90 ? 10.422 -5.645 13.289 1 79.12 90 SER A O 1
ATOM 735 N N . LYS A 1 91 ? 8.484 -4.523 13.609 1 87.62 91 LYS A N 1
ATOM 736 C CA . LYS A 1 91 ? 7.707 -5.754 13.727 1 87.62 91 LYS A CA 1
ATOM 737 C C . LYS A 1 91 ? 6.805 -5.953 12.516 1 87.62 91 LYS A C 1
ATOM 739 O O . LYS A 1 91 ? 6.348 -4.984 11.906 1 87.62 91 LYS A O 1
ATOM 744 N N . HIS A 1 92 ? 6.582 -7.238 12.211 1 90 92 HIS A N 1
ATOM 745 C CA . HIS A 1 92 ? 5.664 -7.562 11.125 1 90 92 HIS A CA 1
ATOM 746 C C . HIS A 1 92 ? 4.227 -7.195 11.492 1 90 92 HIS A C 1
ATOM 748 O O . HIS A 1 92 ? 3.791 -7.43 12.617 1 90 92 HIS A O 1
ATOM 754 N N . THR A 1 93 ? 3.562 -6.629 10.547 1 88.69 93 THR A N 1
ATOM 755 C CA . THR A 1 93 ? 2.16 -6.281 10.75 1 88.69 93 THR A CA 1
ATOM 756 C C . THR A 1 93 ? 1.246 -7.379 10.211 1 88.69 93 THR A C 1
ATOM 758 O O . THR A 1 93 ? 0.054 -7.41 10.523 1 88.69 93 THR A O 1
ATOM 761 N N . PHE A 1 94 ? 1.818 -8.242 9.445 1 94.31 94 PHE A N 1
ATOM 762 C CA . PHE A 1 94 ? 1.104 -9.352 8.82 1 94.31 94 PHE A CA 1
ATOM 763 C C . PHE A 1 94 ? 1.81 -10.672 9.102 1 94.31 94 PHE A C 1
ATOM 765 O O . PHE A 1 94 ? 2.922 -10.695 9.633 1 94.31 94 PHE A O 1
ATOM 772 N N . SER A 1 95 ? 1.132 -11.719 8.789 1 95.94 95 SER A N 1
ATOM 773 C CA . SER A 1 95 ? 1.741 -13.047 8.867 1 95.94 95 SER A CA 1
ATOM 774 C C . SER A 1 95 ? 2.014 -13.609 7.48 1 95.94 95 SER A C 1
ATOM 776 O O . SER A 1 95 ? 1.296 -13.297 6.527 1 95.94 95 SER A O 1
ATOM 778 N N . ALA A 1 96 ? 3.018 -14.344 7.391 1 97.19 96 ALA A N 1
ATOM 779 C CA . ALA A 1 96 ? 3.361 -15.031 6.145 1 97.19 96 ALA A CA 1
ATOM 780 C C . ALA A 1 96 ? 3.326 -16.547 6.32 1 97.19 96 ALA A C 1
ATOM 782 O O . ALA A 1 96 ? 4.012 -17.094 7.188 1 97.19 96 ALA A O 1
ATOM 783 N N . GLU A 1 97 ? 2.564 -17.219 5.492 1 97.62 97 GLU A N 1
ATOM 784 C CA . GLU A 1 97 ? 2.389 -18.656 5.594 1 97.62 97 GLU A CA 1
ATOM 785 C C . GLU A 1 97 ? 2.707 -19.359 4.273 1 97.62 97 GLU A C 1
ATOM 787 O O . GLU A 1 97 ? 2.316 -18.875 3.207 1 97.62 97 GLU A O 1
ATOM 792 N N . VAL A 1 98 ? 3.426 -20.469 4.406 1 97.81 98 VAL A N 1
ATOM 793 C CA . VAL A 1 98 ? 3.719 -21.281 3.23 1 97.81 98 VAL A CA 1
ATOM 794 C C . VAL A 1 98 ? 2.516 -22.156 2.893 1 97.81 98 VAL A C 1
ATOM 796 O O . VAL A 1 98 ? 1.96 -22.828 3.768 1 97.81 98 VAL A O 1
ATOM 799 N N . LEU A 1 99 ? 2.15 -22.219 1.649 1 96.5 99 LEU A N 1
ATOM 800 C CA . LEU A 1 99 ? 0.926 -22.891 1.225 1 96.5 99 LEU A CA 1
ATOM 801 C C . LEU A 1 99 ? 1.229 -24.281 0.682 1 96.5 99 LEU A C 1
ATOM 803 O O . LEU A 1 99 ? 0.315 -25.078 0.467 1 96.5 99 LEU A O 1
ATOM 807 N N . GLU A 1 100 ? 2.441 -24.594 0.375 1 96.62 100 GLU A N 1
ATOM 808 C CA . GLU A 1 100 ? 2.943 -25.906 -0.031 1 96.62 100 GLU A CA 1
ATOM 809 C C . GLU A 1 100 ? 4.387 -26.109 0.427 1 96.62 100 GLU A C 1
ATOM 811 O O . GLU A 1 100 ? 5.02 -25.188 0.93 1 96.62 100 GLU A O 1
ATOM 816 N N . ASP A 1 101 ? 4.836 -27.375 0.289 1 98 101 ASP A N 1
ATOM 817 C CA . ASP A 1 101 ? 6.246 -27.594 0.597 1 98 101 ASP A CA 1
ATOM 818 C C . ASP A 1 101 ? 7.145 -26.688 -0.229 1 98 101 ASP A C 1
ATOM 820 O O . ASP A 1 101 ? 7.035 -26.641 -1.456 1 98 101 ASP A O 1
ATOM 824 N N . SER A 1 102 ? 7.969 -25.953 0.544 1 97.81 102 SER A N 1
ATOM 825 C CA . SER A 1 102 ? 8.68 -24.875 -0.141 1 97.81 102 SER A CA 1
ATOM 826 C C . SER A 1 102 ? 10.164 -24.891 0.196 1 97.81 102 SER A C 1
ATOM 828 O O . SER A 1 102 ? 10.555 -25.328 1.28 1 97.81 102 SER A O 1
ATOM 830 N N . GLU A 1 103 ? 10.961 -24.578 -0.758 1 98.25 103 GLU A N 1
ATOM 831 C CA . GLU A 1 103 ? 12.375 -24.25 -0.591 1 98.25 103 GLU A CA 1
ATOM 832 C C . GLU A 1 103 ? 12.602 -22.734 -0.628 1 98.25 103 GLU A C 1
ATOM 834 O O . GLU A 1 103 ? 12.266 -22.078 -1.613 1 98.25 103 GLU A O 1
ATOM 839 N N . ILE A 1 104 ? 13.195 -22.25 0.442 1 97.94 104 ILE A N 1
ATOM 840 C CA . ILE A 1 104 ? 13.242 -20.797 0.605 1 97.94 104 ILE A CA 1
ATOM 841 C C . ILE A 1 104 ? 14.664 -20.359 0.961 1 97.94 104 ILE A C 1
ATOM 843 O O . ILE A 1 104 ? 15.32 -21 1.787 1 97.94 104 ILE A O 1
ATOM 847 N N . GLY A 1 105 ? 15.164 -19.359 0.257 1 97.75 105 GLY A N 1
ATOM 848 C CA . GLY A 1 105 ? 16.391 -18.672 0.663 1 97.75 105 GLY A CA 1
ATOM 849 C C . GLY A 1 105 ? 16.141 -17.578 1.685 1 97.75 105 GLY A C 1
ATOM 850 O O . GLY A 1 105 ? 15.375 -16.656 1.438 1 97.75 105 GLY A O 1
ATOM 851 N N . VAL A 1 106 ? 16.797 -17.672 2.822 1 97.25 106 VAL A N 1
ATOM 852 C CA . VAL A 1 106 ? 16.625 -16.688 3.891 1 97.25 106 VAL A CA 1
ATOM 853 C C . VAL A 1 106 ? 17.781 -15.703 3.893 1 97.25 106 VAL A C 1
ATOM 855 O O . VAL A 1 106 ? 18.953 -16.109 3.881 1 97.25 106 VAL A O 1
ATOM 858 N N . LEU A 1 107 ? 17.469 -14.461 3.855 1 95 107 LEU A N 1
ATOM 859 C CA . LEU A 1 107 ? 18.469 -13.391 3.871 1 95 107 LEU A CA 1
ATOM 860 C C . LEU A 1 107 ? 18.328 -12.547 5.133 1 95 107 LEU A C 1
ATOM 862 O O . LEU A 1 107 ? 17.297 -11.914 5.355 1 95 107 LEU A O 1
ATOM 866 N N . GLU A 1 108 ? 19.375 -12.461 5.906 1 92.75 108 GLU A N 1
ATOM 867 C CA . GLU A 1 108 ? 19.375 -11.625 7.105 1 92.75 108 GLU A CA 1
ATOM 868 C C . GLU A 1 108 ? 19.562 -10.148 6.75 1 92.75 108 GLU A C 1
ATOM 870 O O . GLU A 1 108 ? 20.328 -9.82 5.844 1 92.75 108 GLU A O 1
ATOM 875 N N . HIS A 1 109 ? 18.938 -9.289 7.488 1 90.88 109 HIS A N 1
ATOM 876 C CA . HIS A 1 109 ? 19.031 -7.859 7.23 1 90.88 109 HIS A CA 1
ATOM 877 C C . HIS A 1 109 ? 20.469 -7.375 7.305 1 90.88 109 HIS A C 1
ATOM 879 O O . HIS A 1 109 ? 20.875 -6.496 6.539 1 90.88 109 HIS A O 1
ATOM 885 N N . LYS A 1 110 ? 21.219 -7.895 8.25 1 89.81 110 LYS A N 1
ATOM 886 C CA . LYS A 1 110 ? 22.609 -7.484 8.383 1 89.81 110 LYS A CA 1
ATOM 887 C C . LYS A 1 110 ? 23.391 -7.754 7.098 1 89.81 110 LYS A C 1
ATOM 889 O O . LYS A 1 110 ? 24.203 -6.941 6.684 1 89.81 110 LYS A O 1
ATOM 894 N N . ASP A 1 111 ? 23.141 -8.922 6.52 1 93.12 111 ASP A N 1
ATOM 895 C CA . ASP A 1 111 ? 23.812 -9.273 5.27 1 93.12 111 ASP A CA 1
ATOM 896 C C . ASP A 1 111 ? 23.328 -8.391 4.121 1 93.12 111 ASP A C 1
ATOM 898 O O . ASP A 1 111 ? 24.109 -8.016 3.246 1 93.12 111 ASP A O 1
ATOM 902 N N . LEU A 1 112 ? 22.031 -8.086 4.121 1 92.62 112 LEU A N 1
ATOM 903 C CA . LEU A 1 112 ? 21.469 -7.191 3.117 1 92.62 112 LEU A CA 1
ATOM 904 C C . LEU A 1 112 ? 22.125 -5.816 3.18 1 92.62 112 LEU A C 1
ATOM 906 O O . LEU A 1 112 ? 22.5 -5.254 2.148 1 92.62 112 LEU A O 1
ATOM 910 N N . GLU A 1 113 ? 22.266 -5.355 4.371 1 90.75 113 GLU A N 1
ATOM 911 C CA . GLU A 1 113 ? 22.891 -4.051 4.555 1 90.75 113 GLU A CA 1
ATOM 912 C C . GLU A 1 113 ? 24.312 -4.043 4.012 1 90.75 113 GLU A C 1
ATOM 914 O O . GLU A 1 113 ? 24.75 -3.07 3.391 1 90.75 113 GLU A O 1
ATOM 919 N N . MET A 1 114 ? 24.984 -5.098 4.238 1 92.75 114 MET A N 1
ATOM 920 C CA . MET A 1 114 ? 26.344 -5.211 3.734 1 92.75 114 MET A CA 1
ATOM 921 C C . MET A 1 114 ? 26.375 -5.184 2.209 1 92.75 114 MET A C 1
ATOM 923 O O . MET A 1 114 ? 27.203 -4.5 1.609 1 92.75 114 MET A O 1
ATOM 927 N N . LEU A 1 115 ? 25.453 -5.895 1.603 1 92.94 115 LEU A N 1
ATOM 928 C CA . LEU A 1 115 ? 25.375 -5.91 0.146 1 92.94 115 LEU A CA 1
ATOM 929 C C . LEU A 1 115 ? 25.078 -4.516 -0.398 1 92.94 115 LEU A C 1
ATOM 931 O O . LEU A 1 115 ? 25.688 -4.098 -1.39 1 92.94 115 LEU A O 1
ATOM 935 N N . ILE A 1 116 ? 24.188 -3.803 0.291 1 92.06 116 ILE A N 1
ATOM 936 C CA . ILE A 1 116 ? 23.781 -2.463 -0.118 1 92.06 116 ILE A CA 1
ATOM 937 C C . ILE A 1 116 ? 24.984 -1.518 -0.05 1 92.06 116 ILE A C 1
ATOM 939 O O . ILE A 1 116 ? 25.188 -0.701 -0.951 1 92.06 116 ILE A O 1
ATOM 943 N N . CYS A 1 117 ? 25.75 -1.688 0.955 1 92.69 117 CYS A N 1
ATOM 944 C CA . CYS A 1 117 ? 26.859 -0.781 1.181 1 92.69 117 CYS A CA 1
ATOM 945 C C . CYS A 1 117 ? 28.047 -1.133 0.279 1 92.69 117 CYS A C 1
ATOM 947 O O . CYS A 1 117 ? 28.812 -0.255 -0.116 1 92.69 117 CYS A O 1
ATOM 949 N N . GLN A 1 118 ? 28.109 -2.316 -0.118 1 94.06 118 GLN A N 1
ATOM 950 C CA . GLN A 1 118 ? 29.266 -2.77 -0.891 1 94.06 118 GLN A CA 1
ATOM 951 C C . GLN A 1 118 ? 29.047 -2.537 -2.385 1 94.06 118 GLN A C 1
ATOM 953 O O . GLN A 1 118 ? 30.016 -2.332 -3.129 1 94.06 118 GLN A O 1
ATOM 958 N N . HIS A 1 119 ? 27.828 -2.602 -2.828 1 94.12 119 HIS A N 1
ATOM 959 C CA . HIS A 1 119 ? 27.531 -2.514 -4.254 1 94.12 119 HIS A CA 1
ATOM 960 C C . HIS A 1 119 ? 26.406 -1.506 -4.523 1 94.12 119 HIS A C 1
ATOM 962 O O . HIS A 1 119 ? 25.234 -1.803 -4.312 1 94.12 119 HIS A O 1
ATOM 968 N N . CYS A 1 120 ? 26.812 -0.45 -5.098 1 92.38 120 CYS A N 1
ATOM 969 C CA . CYS A 1 120 ? 25.828 0.586 -5.383 1 92.38 120 CYS A CA 1
ATOM 970 C C . CYS A 1 120 ? 24.781 0.086 -6.371 1 92.38 120 CYS A C 1
ATOM 972 O O . CYS A 1 120 ? 23.594 0.381 -6.223 1 92.38 120 CYS A O 1
ATOM 974 N N . ASP A 1 121 ? 25.25 -0.633 -7.301 1 92.25 121 ASP A N 1
ATOM 975 C CA . ASP A 1 121 ? 24.328 -1.168 -8.297 1 92.25 121 ASP A CA 1
ATOM 976 C C . ASP A 1 121 ? 23.297 -2.096 -7.645 1 92.25 121 ASP A C 1
ATOM 978 O O . ASP A 1 121 ? 22.141 -2.127 -8.055 1 92.25 121 ASP A O 1
ATOM 982 N N . PHE A 1 122 ? 23.766 -2.785 -6.664 1 93.81 122 PHE A N 1
ATOM 983 C CA . PHE A 1 122 ? 22.844 -3.633 -5.914 1 93.81 122 PHE A CA 1
ATOM 984 C C . PHE A 1 122 ? 21.828 -2.789 -5.16 1 93.81 122 PHE A C 1
ATOM 986 O O . PHE A 1 122 ? 20.641 -3.105 -5.152 1 93.81 122 PHE A O 1
ATOM 993 N N . ALA A 1 123 ? 22.297 -1.714 -4.527 1 92.12 123 ALA A N 1
ATOM 994 C CA . ALA A 1 123 ? 21.406 -0.82 -3.787 1 92.12 123 ALA A CA 1
ATOM 995 C C . ALA A 1 123 ? 20.297 -0.273 -4.691 1 92.12 123 ALA A C 1
ATOM 997 O O . ALA A 1 123 ? 19.141 -0.24 -4.301 1 92.12 123 ALA A O 1
ATOM 998 N N . ILE A 1 124 ? 20.688 -0.003 -5.828 1 91 124 ILE A N 1
ATOM 999 C CA . ILE A 1 124 ? 19.75 0.564 -6.793 1 91 124 ILE A CA 1
ATOM 1000 C C . ILE A 1 124 ? 18.719 -0.489 -7.191 1 91 124 ILE A C 1
ATOM 1002 O O . ILE A 1 124 ? 17.516 -0.218 -7.203 1 91 124 ILE A O 1
ATOM 1006 N N . ASP A 1 125 ? 19.141 -1.666 -7.496 1 92.06 125 ASP A N 1
ATOM 1007 C CA . ASP A 1 125 ? 18.234 -2.744 -7.855 1 92.06 125 ASP A CA 1
ATOM 1008 C C . ASP A 1 125 ? 17.281 -3.061 -6.703 1 92.06 125 ASP A C 1
ATOM 1010 O O . ASP A 1 125 ? 16.094 -3.316 -6.926 1 92.06 125 ASP A O 1
ATOM 1014 N N . PHE A 1 126 ? 17.828 -2.986 -5.523 1 92.75 126 PHE A N 1
ATOM 1015 C CA . PHE A 1 126 ? 17 -3.283 -4.355 1 92.75 126 PHE A CA 1
ATOM 1016 C C . PHE A 1 126 ? 15.938 -2.213 -4.16 1 92.75 126 PHE A C 1
ATOM 1018 O O . PHE A 1 126 ? 14.789 -2.527 -3.848 1 92.75 126 PHE A O 1
ATOM 1025 N N . MET A 1 127 ? 16.281 -1.049 -4.383 1 91.31 127 MET A N 1
ATOM 1026 C CA . MET A 1 127 ? 15.32 0.045 -4.273 1 91.31 127 MET A CA 1
ATOM 1027 C C . MET A 1 127 ? 14.25 -0.058 -5.363 1 91.31 127 MET A C 1
ATOM 1029 O O . MET A 1 127 ? 13.086 0.27 -5.129 1 91.31 127 MET A O 1
ATOM 1033 N N . LYS A 1 128 ? 14.672 -0.54 -6.469 1 90.44 128 LYS A N 1
ATOM 1034 C CA . LYS A 1 128 ? 13.695 -0.796 -7.527 1 90.44 128 LYS A CA 1
ATOM 1035 C C . LYS A 1 128 ? 12.68 -1.849 -7.098 1 90.44 128 LYS A C 1
ATOM 1037 O O . LYS A 1 128 ? 11.477 -1.68 -7.309 1 90.44 128 LYS A O 1
ATOM 1042 N N . TRP A 1 129 ? 13.18 -2.803 -6.527 1 92.31 129 TRP A N 1
ATOM 1043 C CA . TRP A 1 129 ? 12.32 -3.871 -6.027 1 92.31 129 TRP A CA 1
ATOM 1044 C C . TRP A 1 129 ? 11.336 -3.338 -4.992 1 92.31 129 TRP A C 1
ATOM 1046 O O . TRP A 1 129 ? 10.141 -3.631 -5.059 1 92.31 129 TRP A O 1
ATOM 1056 N N . MET A 1 130 ? 11.82 -2.494 -4.078 1 92 130 MET A N 1
ATOM 1057 C CA . MET A 1 130 ? 10.961 -1.901 -3.061 1 92 130 MET A CA 1
ATOM 1058 C C . MET A 1 130 ? 9.891 -1.015 -3.697 1 92 130 MET A C 1
ATOM 1060 O O . MET A 1 130 ? 8.727 -1.053 -3.295 1 92 130 MET A O 1
ATOM 1064 N N . GLY A 1 131 ? 10.328 -0.266 -4.629 1 90.62 131 GLY A N 1
ATOM 1065 C CA . GLY A 1 131 ? 9.406 0.628 -5.316 1 90.62 131 GLY A CA 1
ATOM 1066 C C . GLY A 1 131 ? 8.312 -0.103 -6.062 1 90.62 131 GLY A C 1
ATOM 1067 O O . GLY A 1 131 ? 7.141 0.278 -5.988 1 90.62 131 GLY A O 1
ATOM 1068 N N . ILE A 1 132 ? 8.672 -1.146 -6.762 1 90.06 132 ILE A N 1
ATOM 1069 C CA . ILE A 1 132 ? 7.715 -1.94 -7.531 1 90.06 132 ILE A CA 1
ATOM 1070 C C . ILE A 1 132 ? 6.695 -2.576 -6.586 1 90.06 132 ILE A C 1
ATOM 1072 O O . ILE A 1 132 ? 5.496 -2.568 -6.867 1 90.06 132 ILE A O 1
ATOM 1076 N N . HIS A 1 133 ? 7.184 -3.012 -5.512 1 91.25 133 HIS A N 1
ATOM 1077 C CA . HIS A 1 133 ? 6.293 -3.635 -4.539 1 91.25 133 HIS A CA 1
ATOM 1078 C C . HIS A 1 133 ? 5.328 -2.615 -3.941 1 91.25 133 HIS A C 1
ATOM 1080 O O . HIS A 1 133 ? 4.16 -2.928 -3.697 1 91.25 133 HIS A O 1
ATOM 1086 N N . HIS A 1 134 ? 5.809 -1.456 -3.736 1 92.06 134 HIS A N 1
ATOM 1087 C CA . HIS A 1 134 ? 4.934 -0.406 -3.227 1 92.06 134 HIS A CA 1
ATOM 1088 C C . HIS A 1 134 ? 3.873 -0.025 -4.254 1 92.06 134 HIS A C 1
ATOM 1090 O O . HIS A 1 134 ? 2.701 0.145 -3.908 1 92.06 134 HIS A O 1
ATOM 1096 N N . ARG A 1 135 ? 4.281 0.03 -5.48 1 91.62 135 ARG A N 1
ATOM 1097 C CA . ARG A 1 135 ? 3.346 0.359 -6.551 1 91.62 135 ARG A CA 1
ATOM 1098 C C . ARG A 1 135 ? 2.279 -0.722 -6.699 1 91.62 135 ARG A C 1
ATOM 1100 O O . ARG A 1 135 ? 1.11 -0.418 -6.945 1 91.62 135 ARG A O 1
ATOM 1107 N N . LEU A 1 136 ? 2.75 -1.896 -6.602 1 93.44 136 LEU A N 1
ATOM 1108 C CA . LEU A 1 136 ? 1.806 -3.008 -6.629 1 93.44 136 LEU A CA 1
ATOM 1109 C C . LEU A 1 136 ? 0.729 -2.834 -5.562 1 93.44 136 LEU A C 1
ATOM 1111 O O . LEU A 1 136 ? -0.462 -2.975 -5.848 1 93.44 136 LEU A O 1
ATOM 1115 N N . THR A 1 137 ? 1.144 -2.479 -4.379 1 94.5 137 THR A N 1
ATOM 1116 C CA . THR A 1 137 ? 0.209 -2.275 -3.277 1 94.5 137 THR A CA 1
ATOM 1117 C C . THR A 1 137 ? -0.72 -1.101 -3.566 1 94.5 137 THR A C 1
ATOM 1119 O O . THR A 1 137 ? -1.93 -1.189 -3.346 1 94.5 137 THR A O 1
ATOM 1122 N N . GLN A 1 138 ? -0.162 -0.08 -4.094 1 93.5 138 GLN A N 1
ATOM 1123 C CA . GLN A 1 138 ? -0.936 1.121 -4.387 1 93.5 138 GLN A CA 1
ATOM 1124 C C . GLN A 1 138 ? -2.006 0.844 -5.438 1 93.5 138 GLN A C 1
ATOM 1126 O O . GLN A 1 138 ? -3.156 1.264 -5.289 1 93.5 138 GLN A O 1
ATOM 1131 N N . THR A 1 139 ? -1.633 0.159 -6.484 1 93.5 139 THR A N 1
ATOM 1132 C CA . THR A 1 139 ? -2.578 -0.097 -7.566 1 93.5 139 THR A CA 1
ATOM 1133 C C . THR A 1 139 ? -3.668 -1.063 -7.113 1 93.5 139 THR A C 1
ATOM 1135 O O . THR A 1 139 ? -4.828 -0.922 -7.504 1 93.5 139 THR A O 1
ATOM 1138 N N . LYS A 1 140 ? -3.234 -2.002 -6.352 1 95.31 140 LYS A N 1
ATOM 1139 C CA . LYS A 1 140 ? -4.23 -2.9 -5.777 1 95.31 140 LYS A CA 1
ATOM 1140 C C . LYS A 1 140 ? -5.227 -2.137 -4.91 1 95.31 140 LYS A C 1
ATOM 1142 O O . LYS A 1 140 ? -6.438 -2.342 -5.016 1 95.31 140 LYS A O 1
ATOM 1147 N N . PHE A 1 141 ? -4.684 -1.282 -4.129 1 94.25 141 PHE A N 1
ATOM 1148 C CA . PHE A 1 141 ? -5.48 -0.424 -3.258 1 94.25 141 PHE A CA 1
ATOM 1149 C C . PHE A 1 141 ? -6.469 0.405 -4.07 1 94.25 141 PHE A C 1
ATOM 1151 O O . PHE A 1 141 ? -7.66 0.443 -3.756 1 94.25 141 PHE A O 1
ATOM 1158 N N . ARG A 1 142 ? -5.996 0.952 -5.035 1 92.75 142 ARG A N 1
ATOM 1159 C CA . ARG A 1 142 ? -6.82 1.764 -5.926 1 92.75 142 ARG A CA 1
ATOM 1160 C C . ARG A 1 142 ? -7.988 0.956 -6.48 1 92.75 142 ARG A C 1
ATOM 1162 O O . ARG A 1 142 ? -9.141 1.377 -6.383 1 92.75 142 ARG A O 1
ATOM 1169 N N . ASP A 1 143 ? -7.711 -0.193 -7.02 1 93.56 143 ASP A N 1
ATOM 1170 C CA . ASP A 1 143 ? -8.727 -1.013 -7.68 1 93.56 143 ASP A CA 1
ATOM 1171 C C . ASP A 1 143 ? -9.797 -1.468 -6.688 1 93.56 143 ASP A C 1
ATOM 1173 O O . ASP A 1 143 ? -10.969 -1.599 -7.043 1 93.56 143 ASP A O 1
ATOM 1177 N N . LEU A 1 144 ? -9.391 -1.7 -5.496 1 93.69 144 LEU A N 1
ATOM 1178 C CA . LEU A 1 144 ? -10.32 -2.225 -4.504 1 93.69 144 LEU A CA 1
ATOM 1179 C C . LEU A 1 144 ? -11.211 -1.117 -3.959 1 93.69 144 LEU A C 1
ATOM 1181 O O . LEU A 1 144 ? -12.336 -1.379 -3.518 1 93.69 144 LEU A O 1
ATOM 1185 N N . MET A 1 145 ? -10.727 0.094 -4.094 1 91.75 145 MET A N 1
ATOM 1186 C CA . MET A 1 145 ? -11.438 1.182 -3.436 1 91.75 145 MET A CA 1
ATOM 1187 C C . MET A 1 145 ? -12.32 1.937 -4.43 1 91.75 145 MET A C 1
ATOM 1189 O O . MET A 1 145 ? -13.344 2.51 -4.047 1 91.75 145 MET A O 1
ATOM 1193 N N . LEU A 1 146 ? -12.039 1.953 -5.672 1 89.31 146 LEU A N 1
ATOM 1194 C CA . LEU A 1 146 ? -12.602 2.951 -6.574 1 89.31 146 LEU A CA 1
ATOM 1195 C C . LEU A 1 146 ? -13.781 2.371 -7.352 1 89.31 146 LEU A C 1
ATOM 1197 O O . LEU A 1 146 ? -14.727 3.094 -7.691 1 89.31 146 LEU A O 1
ATOM 1201 N N . TYR A 1 147 ? -13.773 1.105 -7.629 1 87.56 147 TYR A N 1
ATOM 1202 C CA . TYR A 1 147 ? -14.734 0.636 -8.617 1 87.56 147 TYR A CA 1
ATOM 1203 C C . TYR A 1 147 ? -15.703 -0.372 -8.008 1 87.56 147 TYR A C 1
ATOM 1205 O O . TYR A 1 147 ? -16.172 -1.279 -8.695 1 87.56 147 TYR A O 1
ATOM 1213 N N . GLY A 1 148 ? -15.859 -0.303 -6.777 1 88.94 148 GLY A N 1
ATOM 1214 C CA . GLY A 1 148 ? -16.828 -1.152 -6.102 1 88.94 148 GLY A CA 1
ATOM 1215 C C . GLY A 1 148 ? -16.406 -2.607 -6.039 1 88.94 148 GLY A C 1
ATOM 1216 O O . GLY A 1 148 ? -15.344 -2.975 -6.551 1 88.94 148 GLY A O 1
ATOM 1217 N N . LYS A 1 149 ? -17.297 -3.412 -5.508 1 93.62 149 LYS A N 1
ATOM 1218 C CA . LYS A 1 149 ? -16.969 -4.816 -5.27 1 93.62 149 LYS A CA 1
ATOM 1219 C C . LYS A 1 149 ? -16.797 -5.57 -6.586 1 93.62 149 LYS A C 1
ATOM 1221 O O . LYS A 1 149 ? -15.883 -6.383 -6.727 1 93.62 149 LYS A O 1
ATOM 1226 N N . PRO A 1 150 ? -17.641 -5.25 -7.605 1 96.06 150 PRO A N 1
ATOM 1227 C CA . PRO A 1 150 ? -17.422 -5.93 -8.883 1 96.06 150 PRO A CA 1
ATOM 1228 C C . PRO A 1 150 ? -16.062 -5.582 -9.5 1 96.06 150 PRO A C 1
ATOM 1230 O O . PRO A 1 150 ? -15.367 -6.465 -10.008 1 96.06 150 PRO A O 1
ATOM 1233 N N . GLY A 1 151 ? -15.758 -4.309 -9.453 1 95.75 151 GLY A N 1
ATOM 1234 C CA . GLY A 1 151 ? -14.445 -3.91 -9.938 1 95.75 151 GLY A CA 1
ATOM 1235 C C . GLY A 1 151 ? -13.305 -4.551 -9.172 1 95.75 151 GLY A C 1
ATOM 1236 O O . GLY A 1 151 ? -12.305 -4.965 -9.758 1 95.75 151 GLY A O 1
ATOM 1237 N N . ALA A 1 152 ? -13.531 -4.617 -7.902 1 96.44 152 ALA A N 1
ATOM 1238 C CA . ALA A 1 152 ? -12.523 -5.227 -7.039 1 96.44 152 ALA A CA 1
ATOM 1239 C C . ALA A 1 152 ? -12.312 -6.695 -7.395 1 96.44 152 ALA A C 1
ATOM 1241 O O . ALA A 1 152 ? -11.172 -7.16 -7.496 1 96.44 152 ALA A O 1
ATOM 1242 N N . LEU A 1 153 ? -13.375 -7.414 -7.602 1 98.25 153 LEU A N 1
ATOM 1243 C CA . LEU A 1 153 ? -13.289 -8.828 -7.934 1 98.25 153 LEU A CA 1
ATOM 1244 C C . LEU A 1 153 ? -12.625 -9.031 -9.289 1 98.25 153 LEU A C 1
ATOM 1246 O O . LEU A 1 153 ? -11.711 -9.852 -9.43 1 98.25 153 LEU A O 1
ATOM 1250 N N . CYS A 1 154 ? -13.008 -8.227 -10.266 1 98.25 154 CYS A N 1
ATOM 1251 C CA . CYS A 1 154 ? -12.469 -8.367 -11.617 1 98.25 154 CYS A CA 1
ATOM 1252 C C . CYS A 1 154 ? -10.977 -8.039 -11.641 1 98.25 154 CYS A C 1
ATOM 1254 O O . CYS A 1 154 ? -10.195 -8.75 -12.273 1 98.25 154 CYS A O 1
ATOM 1256 N N . SER A 1 155 ? -10.625 -6.965 -10.961 1 97.88 155 SER A N 1
ATOM 1257 C CA . SER A 1 155 ? -9.203 -6.625 -10.883 1 97.88 155 SER A CA 1
ATOM 1258 C C . SER A 1 155 ? -8.406 -7.746 -10.219 1 97.88 155 SER A C 1
ATOM 1260 O O . SER A 1 155 ? -7.293 -8.055 -10.656 1 97.88 155 SER A O 1
ATOM 1262 N N . THR A 1 156 ? -8.984 -8.344 -9.211 1 98.12 156 THR A N 1
ATOM 1263 C CA . THR A 1 156 ? -8.32 -9.43 -8.492 1 98.12 156 THR A CA 1
ATOM 1264 C C . THR A 1 156 ? -8.156 -10.648 -9.391 1 98.12 156 THR A C 1
ATOM 1266 O O . THR A 1 156 ? -7.102 -11.281 -9.406 1 98.12 156 THR A O 1
ATOM 1269 N N . LEU A 1 157 ? -9.172 -10.953 -10.172 1 98.31 157 LEU A N 1
ATOM 1270 C CA . LEU A 1 157 ? -9.102 -12.078 -11.102 1 98.31 157 LEU A CA 1
ATOM 1271 C C . LEU A 1 157 ? -8.023 -11.859 -12.148 1 98.31 157 LEU A C 1
ATOM 1273 O O . LEU A 1 157 ? -7.289 -12.781 -12.5 1 98.31 157 LEU A O 1
ATOM 1277 N N . ILE A 1 158 ? -7.906 -10.664 -12.594 1 97.88 158 ILE A N 1
ATOM 1278 C CA . ILE A 1 158 ? -6.883 -10.32 -13.578 1 97.88 158 ILE A CA 1
ATOM 1279 C C . ILE A 1 158 ? -5.496 -10.492 -12.953 1 97.88 158 ILE A C 1
ATOM 1281 O O . ILE A 1 158 ? -4.605 -11.086 -13.57 1 97.88 158 ILE A O 1
ATOM 1285 N N . ARG A 1 159 ? -5.32 -10.016 -11.781 1 97.25 159 ARG A N 1
ATOM 1286 C CA . ARG A 1 159 ? -4.043 -10.148 -11.086 1 97.25 159 ARG A CA 1
ATOM 1287 C C . ARG A 1 159 ? -3.689 -11.617 -10.867 1 97.25 159 ARG A C 1
ATOM 1289 O O . ARG A 1 159 ? -2.533 -12.008 -11.031 1 97.25 159 ARG A O 1
ATOM 1296 N N . LEU A 1 160 ? -4.68 -12.383 -10.484 1 97.31 160 LEU A N 1
ATOM 1297 C CA . LEU A 1 160 ? -4.465 -13.812 -10.305 1 97.31 160 LEU A CA 1
ATOM 1298 C C . LEU A 1 160 ? -4.051 -14.469 -11.617 1 97.31 160 LEU A C 1
ATOM 1300 O O . LEU A 1 160 ? -3.164 -15.328 -11.633 1 97.31 160 LEU A O 1
ATOM 1304 N N . SER A 1 161 ? -4.668 -14.078 -12.641 1 96.56 161 SER A N 1
ATOM 1305 C CA . SER A 1 161 ? -4.348 -14.609 -13.961 1 96.56 161 SER A CA 1
ATOM 1306 C C . SER A 1 161 ? -2.928 -14.234 -14.375 1 96.56 161 SER A C 1
ATOM 1308 O O . SER A 1 161 ? -2.223 -15.047 -14.984 1 96.56 161 SER A O 1
ATOM 1310 N N . ASN A 1 162 ? -2.516 -13.039 -14.055 1 95.12 162 ASN A N 1
ATOM 1311 C CA . ASN A 1 162 ? -1.161 -12.594 -14.367 1 95.12 162 ASN A CA 1
ATOM 1312 C C . ASN A 1 162 ? -0.118 -13.359 -13.555 1 95.12 162 ASN A C 1
ATOM 1314 O O . ASN A 1 162 ? 0.997 -13.586 -14.031 1 95.12 162 ASN A O 1
ATOM 1318 N N . SER A 1 163 ? -0.49 -13.773 -12.43 1 94.56 163 SER A N 1
ATOM 1319 C CA . SER A 1 163 ? 0.444 -14.422 -11.516 1 94.56 163 SER A CA 1
ATOM 1320 C C . SER A 1 163 ? 0.488 -15.93 -11.758 1 94.56 163 SER A C 1
ATOM 1322 O O . SER A 1 163 ? 1.562 -16.531 -11.742 1 94.56 163 SER A O 1
ATOM 1324 N N . TYR A 1 164 ? -0.694 -16.484 -12.016 1 94.62 164 TYR A N 1
ATOM 1325 C CA . TYR A 1 164 ? -0.78 -17.953 -12.023 1 94.62 164 TYR A CA 1
ATOM 1326 C C . TYR A 1 164 ? -1.417 -18.453 -13.312 1 94.62 164 TYR A C 1
ATOM 1328 O O . TYR A 1 164 ? -1.75 -19.625 -13.43 1 94.62 164 TYR A O 1
ATOM 1336 N N . GLY A 1 165 ? -1.611 -17.594 -14.203 1 95.44 165 GLY A N 1
ATOM 1337 C CA . GLY A 1 165 ? -2.324 -17.938 -15.422 1 95.44 165 GLY A CA 1
ATOM 1338 C C . GLY A 1 165 ? -1.499 -18.797 -16.359 1 95.44 165 GLY A C 1
ATOM 1339 O O . GLY A 1 165 ? -0.29 -18.594 -16.5 1 95.44 165 GLY A O 1
ATOM 1340 N N . GLU A 1 166 ? -2.154 -19.719 -17.031 1 96 166 GLU A N 1
ATOM 1341 C CA . GLU A 1 166 ? -1.6 -20.547 -18.094 1 96 166 GLU A CA 1
ATOM 1342 C C . GLU A 1 166 ? -2.553 -20.625 -19.281 1 96 166 GLU A C 1
ATOM 1344 O O . GLU A 1 166 ? -3.77 -20.516 -19.109 1 96 166 GL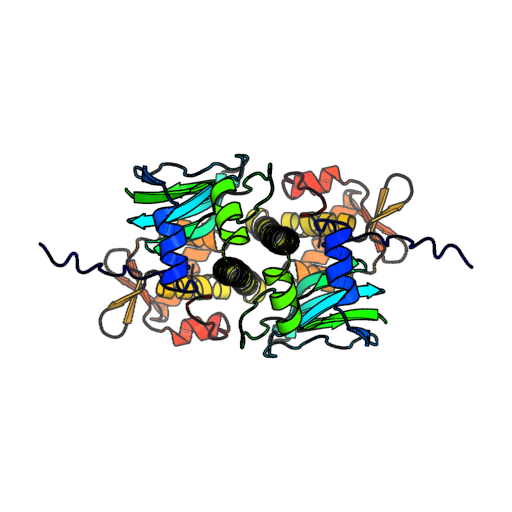U A O 1
ATOM 1349 N N . PRO A 1 167 ? -1.926 -20.75 -20.391 1 95.62 167 PRO A N 1
ATOM 1350 C CA . PRO A 1 167 ? -2.803 -20.906 -21.562 1 95.62 167 PRO A CA 1
ATOM 1351 C C . PRO A 1 167 ? -3.744 -22.094 -21.422 1 95.62 167 PRO A C 1
ATOM 1353 O O . PRO A 1 167 ? -3.35 -23.156 -20.906 1 95.62 167 PRO A O 1
ATOM 1356 N N . HIS A 1 168 ? -4.93 -21.953 -21.844 1 95.94 168 HIS A N 1
ATOM 1357 C CA . HIS A 1 168 ? -5.988 -22.953 -21.844 1 95.94 168 HIS A CA 1
ATOM 1358 C C . HIS A 1 168 ? -6.879 -22.797 -23.078 1 95.94 168 HIS A C 1
ATOM 1360 O O . HIS A 1 168 ? -7.941 -22.172 -23 1 95.94 168 HIS A O 1
ATOM 1366 N N . GLY A 1 169 ? -6.402 -23.406 -24.188 1 94.31 169 GLY A N 1
ATOM 1367 C CA . GLY A 1 169 ? -7.039 -23.094 -25.453 1 94.31 169 GLY A CA 1
ATOM 1368 C C . GLY A 1 169 ? -6.891 -21.641 -25.859 1 94.31 169 GLY A C 1
ATOM 1369 O O . GLY A 1 169 ? -5.777 -21.109 -25.922 1 94.31 169 GLY A O 1
ATOM 1370 N N . GLU A 1 170 ? -8.016 -21.016 -26.109 1 95 170 GLU A N 1
ATOM 1371 C CA . GLU A 1 170 ? -7.992 -19.594 -26.453 1 95 170 GLU A CA 1
ATOM 1372 C C . GLU A 1 170 ? -8.141 -18.719 -25.219 1 95 170 GLU A C 1
ATOM 1374 O O . GLU A 1 170 ? -8.195 -17.484 -25.312 1 95 170 GLU A O 1
ATOM 1379 N N . HIS A 1 171 ? -8.18 -19.422 -24.094 1 97.06 171 HIS A N 1
ATOM 1380 C CA . HIS A 1 171 ? -8.438 -18.703 -22.844 1 97.06 171 HIS A CA 1
ATOM 1381 C C . HIS A 1 171 ? -7.266 -18.828 -21.891 1 97.06 171 HIS A C 1
ATOM 1383 O O . HIS A 1 171 ? -6.184 -19.266 -22.266 1 97.06 171 HIS A O 1
ATOM 1389 N N . VAL A 1 172 ? -7.438 -18.297 -20.672 1 97.44 172 VAL A N 1
ATOM 1390 C CA . VAL A 1 172 ? -6.414 -18.359 -19.625 1 97.44 172 VAL A CA 1
ATOM 1391 C C . VAL A 1 172 ? -6.984 -19.031 -18.391 1 97.44 172 VAL A C 1
ATOM 1393 O O . VAL A 1 172 ? -8.07 -18.672 -17.922 1 97.44 172 VAL A O 1
ATOM 1396 N N . ILE A 1 173 ? -6.27 -20.062 -17.875 1 97.81 173 ILE A N 1
ATOM 1397 C CA . ILE A 1 173 ? -6.699 -20.75 -16.672 1 97.81 173 ILE A CA 1
ATOM 1398 C C . ILE A 1 173 ? -5.801 -20.359 -15.492 1 97.81 173 ILE A C 1
ATOM 1400 O O . ILE A 1 173 ? -4.574 -20.312 -15.633 1 97.81 173 ILE A O 1
ATOM 1404 N N . ILE A 1 174 ? -6.402 -19.906 -14.422 1 96.44 174 ILE A N 1
ATOM 1405 C CA . ILE A 1 174 ? -5.648 -19.719 -13.18 1 96.44 174 ILE A CA 1
ATOM 1406 C C . ILE A 1 174 ? -5.336 -21.078 -12.57 1 96.44 174 ILE A C 1
ATOM 1408 O O . ILE A 1 174 ? -6.215 -21.734 -11.992 1 96.44 174 ILE A O 1
ATOM 1412 N N . HIS A 1 175 ? -4.125 -21.484 -12.625 1 93.06 175 HIS A N 1
ATOM 1413 C CA . HIS A 1 175 ? -3.732 -22.859 -12.336 1 93.06 175 HIS A CA 1
ATOM 1414 C C . HIS A 1 175 ? -3.508 -23.062 -10.844 1 93.06 175 HIS A C 1
ATOM 1416 O O . HIS A 1 175 ? -2.527 -23.703 -10.445 1 93.06 175 HIS A O 1
ATOM 1422 N N . LYS A 1 176 ? -4.246 -22.391 -10.078 1 91.31 176 LYS A N 1
ATOM 1423 C CA . LYS A 1 176 ? -4.309 -22.547 -8.625 1 91.31 176 LYS A CA 1
ATOM 1424 C C . LYS A 1 176 ? -5.754 -22.578 -8.133 1 91.31 176 LYS A C 1
ATOM 1426 O O . LYS A 1 176 ? -6.59 -21.812 -8.617 1 91.31 176 LYS A O 1
ATOM 1431 N N . LYS A 1 177 ? -5.953 -23.484 -7.242 1 90.06 177 LYS A N 1
ATOM 1432 C CA . LYS A 1 177 ? -7.297 -23.531 -6.668 1 90.06 177 LYS A CA 1
ATOM 1433 C C . LYS A 1 177 ? -7.523 -22.359 -5.715 1 90.06 177 LYS A C 1
ATOM 1435 O O . LYS A 1 177 ? -6.863 -22.25 -4.68 1 90.06 177 LYS A O 1
ATOM 1440 N N . ILE A 1 178 ? -8.328 -21.484 -6.137 1 93.69 178 ILE A N 1
ATOM 1441 C CA . ILE A 1 178 ? -8.727 -20.328 -5.34 1 93.69 178 ILE A CA 1
ATOM 1442 C C 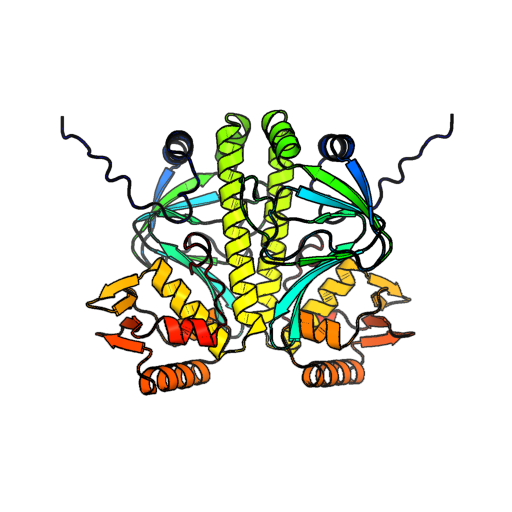. ILE A 1 178 ? -10.195 -20.469 -4.93 1 93.69 178 ILE A C 1
ATOM 1444 O O . ILE A 1 178 ? -11.078 -20.531 -5.785 1 93.69 178 ILE A O 1
ATOM 1448 N N . THR A 1 179 ? -10.438 -20.547 -3.648 1 94.31 179 THR A N 1
ATOM 1449 C CA . THR A 1 179 ? -11.812 -20.688 -3.172 1 94.31 179 THR A CA 1
ATOM 1450 C C . THR A 1 179 ? -12.531 -19.344 -3.18 1 94.31 179 THR A C 1
ATOM 1452 O O . THR A 1 179 ? -11.891 -18.297 -3.262 1 94.31 179 THR A O 1
ATOM 1455 N N . HIS A 1 180 ? -13.828 -19.438 -3.127 1 95.94 180 HIS A N 1
ATOM 1456 C CA . HIS A 1 180 ? -14.609 -18.203 -3.02 1 95.94 180 HIS A CA 1
ATOM 1457 C C . HIS A 1 180 ? -14.289 -17.453 -1.729 1 95.94 180 HIS A C 1
ATOM 1459 O O . HIS A 1 180 ? -14.328 -16.219 -1.694 1 95.94 180 HIS A O 1
ATOM 1465 N N . THR A 1 181 ? -13.945 -18.203 -0.716 1 94.94 181 THR A N 1
ATOM 1466 C CA . THR A 1 181 ? -13.523 -17.594 0.542 1 94.94 181 THR A CA 1
ATOM 1467 C C . THR A 1 181 ? -12.203 -16.844 0.374 1 94.94 181 THR A C 1
ATOM 1469 O O . THR A 1 181 ? -12.031 -15.75 0.909 1 94.94 181 THR A O 1
ATOM 1472 N N . ASP A 1 182 ? -11.312 -17.422 -0.381 1 95.44 182 ASP A N 1
ATOM 1473 C CA . ASP A 1 182 ? -10.055 -16.734 -0.674 1 95.44 182 ASP A CA 1
ATOM 1474 C C . ASP A 1 182 ? -10.305 -15.398 -1.364 1 95.44 182 ASP A C 1
ATOM 1476 O O . ASP A 1 182 ? -9.734 -14.375 -0.973 1 95.44 182 ASP A O 1
ATOM 1480 N N . LEU A 1 183 ? -11.156 -15.484 -2.338 1 97.31 183 LEU A N 1
ATOM 1481 C CA . LEU A 1 183 ? -11.469 -14.266 -3.078 1 97.31 183 LEU A CA 1
ATOM 1482 C C . LEU A 1 183 ? -12.117 -13.227 -2.17 1 97.31 183 LEU A C 1
ATOM 1484 O O . LEU A 1 183 ? -11.797 -12.039 -2.25 1 97.31 183 LEU A O 1
ATOM 1488 N N . SER A 1 184 ? -13.008 -13.688 -1.318 1 96.06 184 SER A N 1
ATOM 1489 C CA . SER A 1 184 ? -13.625 -12.805 -0.335 1 96.06 184 SER A CA 1
ATOM 1490 C C . SER A 1 184 ? -12.578 -12.125 0.543 1 96.06 184 SER A C 1
ATOM 1492 O O . SER A 1 184 ? -12.656 -10.922 0.799 1 96.06 184 SER A O 1
ATOM 1494 N N . ASN A 1 185 ? -11.586 -12.906 0.923 1 95.19 185 ASN A N 1
ATOM 1495 C CA . ASN A 1 185 ? -10.531 -12.422 1.805 1 95.19 185 ASN A CA 1
ATOM 1496 C C . ASN A 1 185 ? -9.57 -11.492 1.069 1 95.19 185 ASN A C 1
ATOM 1498 O O . ASN A 1 185 ? -8.82 -10.742 1.698 1 95.19 185 ASN A O 1
ATOM 1502 N N . MET A 1 186 ? -9.617 -11.523 -0.202 1 96.31 186 MET A N 1
ATOM 1503 C CA . MET A 1 186 ? -8.727 -10.672 -0.978 1 96.31 186 MET A CA 1
ATOM 1504 C C . MET A 1 186 ? -9.359 -9.305 -1.235 1 96.31 186 MET A C 1
ATOM 1506 O O . MET A 1 186 ? -8.656 -8.305 -1.34 1 96.31 186 MET A O 1
ATOM 1510 N N . ILE A 1 187 ? -10.664 -9.242 -1.3 1 95.31 187 ILE A N 1
ATOM 1511 C CA . ILE A 1 187 ? -11.258 -7.988 -1.747 1 95.31 187 ILE A CA 1
ATOM 1512 C C . ILE A 1 187 ? -12.094 -7.383 -0.621 1 95.31 187 ILE A C 1
ATOM 1514 O O . ILE A 1 187 ? -12.703 -6.324 -0.791 1 95.31 187 ILE A O 1
ATOM 1518 N N . GLY A 1 188 ? -12.141 -8.047 0.524 1 89.88 188 GLY A N 1
ATOM 1519 C CA . GLY A 1 188 ? -12.875 -7.527 1.666 1 89.88 188 GLY A CA 1
ATOM 1520 C C . GLY A 1 188 ? -14.383 -7.555 1.47 1 89.88 188 GLY A C 1
ATOM 1521 O O . GLY A 1 188 ? -15.07 -6.578 1.776 1 89.88 188 GLY A O 1
ATOM 1522 N N . ALA A 1 189 ? -14.867 -8.578 0.93 1 92.5 189 ALA A N 1
ATOM 1523 C CA . ALA A 1 189 ? -16.297 -8.781 0.712 1 92.5 189 ALA A CA 1
ATOM 1524 C C . ALA A 1 189 ? -16.766 -10.078 1.354 1 92.5 189 ALA A C 1
ATOM 1526 O O . ALA A 1 189 ? -15.953 -10.891 1.806 1 92.5 189 ALA A O 1
ATOM 1527 N N . THR A 1 190 ? -18.062 -10.195 1.443 1 92.25 190 THR A N 1
ATOM 1528 C CA . THR A 1 190 ? -18.609 -11.438 1.98 1 92.25 190 THR A CA 1
ATOM 1529 C C . THR A 1 190 ? -18.578 -12.539 0.93 1 92.25 190 THR A C 1
ATOM 1531 O O . THR A 1 190 ? -18.594 -12.266 -0.271 1 92.25 190 THR A O 1
ATOM 1534 N N . ARG A 1 191 ? -18.516 -13.742 1.427 1 94.31 191 ARG A N 1
ATOM 1535 C CA . ARG A 1 191 ? -18.531 -14.898 0.533 1 94.31 191 ARG A CA 1
ATOM 1536 C C . ARG A 1 191 ? -19.797 -14.898 -0.336 1 94.31 191 ARG A C 1
ATOM 1538 O O . ARG A 1 191 ? -19.734 -15.258 -1.514 1 94.31 191 ARG A O 1
ATOM 1545 N N . GLU A 1 192 ? -20.906 -14.453 0.268 1 96.38 192 GLU A N 1
ATOM 1546 C CA . GLU A 1 192 ? -22.172 -14.398 -0.456 1 96.38 192 GLU A CA 1
ATOM 1547 C C . GLU A 1 192 ? -22.094 -13.43 -1.629 1 96.38 192 GLU A C 1
ATOM 1549 O O . GLU A 1 192 ? -22.562 -13.734 -2.727 1 96.38 192 GLU A O 1
ATOM 1554 N N . SER A 1 193 ? -21.531 -12.328 -1.396 1 95.88 193 SER A N 1
ATOM 1555 C CA . SER A 1 193 ? -21.375 -11.32 -2.445 1 95.88 193 SER A CA 1
ATOM 1556 C C . SER A 1 193 ? -20.469 -11.828 -3.566 1 95.88 193 SER A C 1
ATOM 1558 O O . SER A 1 193 ? -20.781 -11.648 -4.746 1 95.88 193 SER A O 1
ATOM 1560 N N . VAL A 1 194 ? -19.422 -12.484 -3.236 1 97.69 194 VAL A N 1
ATOM 1561 C CA . VAL A 1 194 ? -18.484 -13.016 -4.215 1 97.69 194 VAL A CA 1
ATOM 1562 C C . VAL A 1 194 ? -19.172 -14.086 -5.059 1 97.69 194 VAL A C 1
ATOM 1564 O O . VAL A 1 194 ? -19.031 -14.109 -6.285 1 97.69 194 VAL A O 1
ATOM 1567 N N . ASN A 1 195 ? -19.891 -14.938 -4.418 1 97.56 195 ASN A N 1
ATOM 1568 C CA . ASN A 1 195 ? -20.625 -15.984 -5.117 1 97.56 195 ASN A CA 1
ATOM 1569 C C . ASN A 1 195 ? -21.578 -15.398 -6.168 1 97.56 195 ASN A C 1
ATOM 1571 O O . ASN A 1 195 ? -21.625 -15.891 -7.297 1 97.56 195 ASN A O 1
ATOM 1575 N N . ARG A 1 196 ? -22.25 -14.375 -5.734 1 97.81 196 ARG A N 1
ATOM 1576 C CA . ARG A 1 196 ? -23.188 -13.727 -6.645 1 97.81 196 ARG A CA 1
ATOM 1577 C C . ARG A 1 196 ? -22.453 -13.109 -7.832 1 97.81 196 ARG A C 1
ATOM 1579 O O . ARG A 1 196 ? -22.891 -13.25 -8.977 1 97.81 196 ARG A O 1
ATOM 1586 N N . MET A 1 197 ? -21.422 -12.469 -7.59 1 98.25 197 MET A N 1
ATOM 1587 C CA . MET A 1 197 ? -20.656 -11.797 -8.641 1 98.25 197 MET A CA 1
ATOM 1588 C C . MET A 1 197 ? -20.031 -12.812 -9.602 1 98.25 197 MET A C 1
ATOM 1590 O O . MET A 1 197 ? -20.016 -12.602 -10.812 1 98.25 197 MET A O 1
ATOM 1594 N N . LEU A 1 198 ? -19.547 -13.883 -9.07 1 98.12 198 LEU A N 1
ATOM 1595 C CA . LEU A 1 198 ? -18.984 -14.93 -9.906 1 98.12 198 LEU A CA 1
ATOM 1596 C C . LEU A 1 198 ? -20.047 -15.594 -10.766 1 98.12 198 LEU A C 1
ATOM 1598 O O . LEU A 1 198 ? -19.812 -15.906 -11.938 1 98.12 198 LEU A O 1
ATOM 1602 N N . SER A 1 199 ? -21.172 -15.812 -10.141 1 98.19 199 SER A N 1
ATOM 1603 C CA . SER A 1 199 ? -22.297 -16.359 -10.891 1 98.19 199 SER A CA 1
ATOM 1604 C C . SER A 1 199 ? -22.688 -15.445 -12.047 1 98.19 199 SER A C 1
ATOM 1606 O O . SER A 1 199 ? -22.953 -15.914 -13.156 1 98.19 199 SER A O 1
ATOM 1608 N N . ASP A 1 200 ? -22.719 -14.172 -11.789 1 98.12 200 ASP A N 1
ATOM 1609 C CA . ASP A 1 200 ? -23.047 -13.188 -12.82 1 98.12 200 ASP A CA 1
ATOM 1610 C C . ASP A 1 200 ? -22.031 -13.211 -13.953 1 98.12 200 ASP A C 1
ATOM 1612 O O . ASP A 1 200 ? -22.391 -13.156 -15.125 1 98.12 200 ASP A O 1
ATOM 1616 N N . LEU A 1 201 ? -20.766 -13.289 -13.625 1 98.25 201 LEU A N 1
ATOM 1617 C CA . LEU A 1 201 ? -19.703 -13.336 -14.625 1 98.25 201 LEU A CA 1
ATOM 1618 C C . LEU A 1 201 ? -19.812 -14.617 -15.461 1 98.25 201 LEU A C 1
ATOM 1620 O O . LEU A 1 201 ? -19.531 -14.594 -16.656 1 98.25 201 LEU A O 1
ATOM 1624 N N . ARG A 1 202 ? -20.172 -15.656 -14.836 1 97.88 202 ARG A N 1
ATOM 1625 C CA . ARG A 1 202 ? -20.359 -16.922 -15.539 1 97.88 202 ARG A CA 1
ATOM 1626 C C . ARG A 1 202 ? -21.531 -16.844 -16.516 1 97.88 202 ARG A C 1
ATOM 1628 O O . ARG A 1 202 ? -21.438 -17.344 -17.641 1 97.88 202 ARG A O 1
ATOM 1635 N N . LYS A 1 203 ? -22.578 -16.297 -16.047 1 97.94 203 LYS A N 1
ATOM 1636 C CA . LYS A 1 203 ? -23.75 -16.125 -16.906 1 97.94 203 LYS A CA 1
ATOM 1637 C C . LYS A 1 203 ? -23.422 -15.305 -18.141 1 97.94 203 LYS A C 1
ATOM 1639 O O . LYS A 1 203 ? -23.953 -15.562 -19.234 1 97.94 203 LYS A O 1
ATOM 1644 N N . LYS A 1 204 ? -22.531 -14.414 -17.969 1 97.81 204 LYS A N 1
ATOM 1645 C CA . LYS A 1 204 ? -22.109 -13.547 -19.062 1 97.81 204 LYS A CA 1
ATOM 1646 C C . LYS A 1 204 ? -21 -14.195 -19.891 1 97.81 204 LYS A C 1
ATOM 1648 O O . LYS A 1 204 ? -20.422 -13.562 -20.766 1 97.81 204 LYS A O 1
ATOM 1653 N N . ASP A 1 205 ? -20.578 -15.336 -19.531 1 97.88 205 ASP A N 1
ATOM 1654 C CA . ASP A 1 205 ? -19.562 -16.141 -20.203 1 97.88 205 ASP A CA 1
ATOM 1655 C C . ASP A 1 205 ? -18.188 -15.484 -20.109 1 97.88 205 ASP A C 1
ATOM 1657 O O . ASP A 1 205 ? -17.375 -15.617 -21.016 1 97.88 205 ASP A O 1
ATOM 1661 N N . ALA A 1 206 ? -18 -14.75 -19.031 1 98.31 206 ALA A N 1
ATOM 1662 C CA . ALA A 1 206 ? -16.703 -14.086 -18.828 1 98.31 206 ALA A CA 1
ATOM 1663 C C . ALA A 1 206 ? -15.719 -15.016 -18.141 1 98.31 206 ALA A C 1
ATOM 1665 O O . ALA A 1 206 ? -14.508 -14.898 -18.344 1 98.31 206 ALA A O 1
ATOM 1666 N N . ILE A 1 207 ? -16.25 -15.859 -17.312 1 98.44 207 ILE A N 1
ATOM 1667 C CA . ILE A 1 207 ? -15.414 -16.844 -16.641 1 98.44 207 ILE A CA 1
ATOM 1668 C C . ILE A 1 207 ? -16.109 -18.219 -16.672 1 98.44 207 ILE A C 1
ATOM 1670 O O . ILE A 1 207 ? -17.312 -18.297 -16.906 1 98.44 207 ILE A O 1
ATOM 1674 N N . GLU A 1 208 ? -15.375 -19.234 -16.453 1 97.38 208 GLU A N 1
ATOM 1675 C CA . GLU A 1 208 ? -15.852 -20.609 -16.266 1 97.38 208 GLU A CA 1
ATOM 1676 C C . GLU A 1 208 ? -14.977 -21.375 -15.281 1 97.38 208 GLU A C 1
ATOM 1678 O O . GLU A 1 208 ? -13.969 -20.859 -14.805 1 97.38 208 GLU A O 1
ATOM 1683 N N . TYR A 1 209 ? -15.469 -22.531 -14.953 1 96.19 209 TYR A N 1
ATOM 1684 C CA . TYR A 1 209 ? -14.688 -23.391 -14.07 1 96.19 209 TYR A CA 1
ATOM 1685 C C . TYR A 1 209 ? -14.258 -24.656 -14.789 1 96.19 209 TYR A C 1
ATOM 1687 O O . TYR A 1 209 ? -15.023 -25.234 -15.57 1 96.19 209 TYR A O 1
ATOM 1695 N N . ASP A 1 210 ? -13.016 -24.953 -14.633 1 96.06 210 ASP A N 1
ATOM 1696 C CA . ASP A 1 210 ? -12.477 -26.234 -15.086 1 96.06 210 ASP A CA 1
ATOM 1697 C C . ASP A 1 210 ? -11.781 -26.984 -13.945 1 96.06 210 ASP A C 1
ATOM 1699 O O . ASP A 1 210 ? -10.688 -26.594 -13.516 1 96.06 210 ASP A O 1
ATOM 1703 N N . ASN A 1 211 ? -12.398 -28.031 -13.406 1 94.12 211 ASN A N 1
ATOM 1704 C CA . ASN A 1 211 ? -11.891 -28.828 -12.297 1 94.12 211 ASN A CA 1
ATOM 1705 C C . ASN A 1 211 ? -11.594 -27.969 -11.07 1 94.12 211 ASN A C 1
ATOM 1707 O O . ASN A 1 211 ? -10.508 -28.047 -10.5 1 94.12 211 ASN A O 1
ATOM 1711 N N . GLY A 1 212 ? -12.438 -26.984 -10.836 1 93.19 212 GLY A N 1
ATOM 1712 C CA . GLY A 1 212 ? -12.32 -26.156 -9.648 1 93.19 212 GLY A CA 1
ATOM 1713 C C . GLY A 1 212 ? -11.445 -24.938 -9.859 1 93.19 212 GLY A C 1
ATOM 1714 O O . GLY A 1 212 ? -11.352 -24.078 -8.977 1 93.19 212 GLY A O 1
ATOM 1715 N N . MET A 1 213 ? -10.867 -24.875 -11.023 1 96.94 213 MET A N 1
ATOM 1716 C CA . MET A 1 213 ? -10.023 -23.719 -11.336 1 96.94 213 MET A CA 1
ATOM 1717 C C . MET A 1 213 ? -10.773 -22.703 -12.195 1 96.94 213 MET A C 1
ATOM 1719 O O . MET A 1 213 ? -11.609 -23.094 -13.023 1 96.94 213 MET A O 1
ATOM 1723 N N . ILE A 1 214 ? -10.477 -21.5 -12.023 1 97.81 214 ILE A N 1
ATOM 1724 C CA . ILE A 1 214 ? -11.18 -20.438 -12.727 1 97.81 214 ILE A CA 1
ATOM 1725 C C . ILE A 1 214 ? -10.539 -20.219 -14.102 1 97.81 214 ILE A C 1
ATOM 1727 O O . ILE A 1 214 ? -9.32 -20.094 -14.211 1 97.81 214 ILE A O 1
ATOM 1731 N N . VAL A 1 215 ? -11.32 -20.25 -15.125 1 98.44 215 VAL A N 1
ATOM 1732 C CA . VAL A 1 215 ? -10.898 -19.938 -16.484 1 98.44 215 VAL A CA 1
ATOM 1733 C C . VAL A 1 215 ? -11.43 -18.578 -16.906 1 98.44 215 VAL A C 1
ATOM 1735 O O . VAL A 1 215 ? -12.633 -18.328 -16.828 1 98.44 215 VAL A O 1
ATOM 1738 N N . ILE A 1 216 ? -10.578 -17.703 -17.266 1 98.5 216 ILE A N 1
ATOM 1739 C CA . ILE A 1 216 ? -10.977 -16.406 -17.781 1 98.5 216 ILE A CA 1
ATOM 1740 C C . ILE A 1 216 ? -11.258 -16.5 -19.281 1 98.5 216 ILE A C 1
ATOM 1742 O O . ILE A 1 216 ? -10.344 -16.734 -20.078 1 98.5 216 ILE A O 1
ATOM 1746 N N . LYS A 1 217 ? -12.414 -16.266 -19.672 1 98.19 217 LYS A N 1
ATOM 1747 C CA . LYS A 1 217 ? -12.836 -16.391 -21.062 1 98.19 217 LYS A CA 1
ATOM 1748 C C . LYS A 1 217 ? -12.805 -15.047 -21.781 1 98.19 217 LYS A C 1
ATOM 1750 O O . LYS A 1 217 ? -12.477 -14.969 -22.969 1 98.19 217 LYS A O 1
ATOM 1755 N N . ASP A 1 218 ? -13.172 -14.07 -21.062 1 97.75 218 ASP A N 1
ATOM 1756 C CA . ASP A 1 218 ? -13.266 -12.734 -21.656 1 97.75 218 ASP A CA 1
ATOM 1757 C C . ASP A 1 218 ? -12.523 -11.711 -20.812 1 97.75 218 ASP A C 1
ATOM 1759 O O . ASP A 1 218 ? -13.141 -10.977 -20.031 1 97.75 218 ASP A O 1
ATOM 1763 N N . LEU A 1 219 ? -11.312 -11.586 -21.094 1 97.25 219 LEU A N 1
ATOM 1764 C CA . LEU A 1 219 ? -10.461 -10.672 -20.328 1 97.25 219 LEU A CA 1
ATOM 1765 C C . LEU A 1 219 ? -10.906 -9.227 -20.531 1 97.25 219 LEU A C 1
ATOM 1767 O O . LEU A 1 219 ? -10.883 -8.43 -19.594 1 97.25 219 LEU A O 1
ATOM 1771 N N . LYS A 1 220 ? -11.32 -8.898 -21.688 1 97.44 220 LYS A N 1
ATOM 1772 C CA . LYS A 1 220 ? -11.734 -7.535 -22.016 1 97.44 220 LYS A CA 1
ATOM 1773 C C . LYS A 1 220 ? -12.945 -7.121 -21.172 1 97.44 220 LYS A C 1
ATOM 1775 O O . LYS A 1 220 ? -13.055 -5.965 -20.766 1 97.44 220 LYS A O 1
ATOM 1780 N N . MET A 1 221 ? -13.812 -8.016 -21 1 97.75 221 MET A N 1
ATOM 1781 C CA . MET A 1 221 ? -14.977 -7.719 -20.172 1 97.75 221 MET A CA 1
ATOM 1782 C C . MET A 1 221 ? -14.562 -7.402 -18.734 1 97.75 221 MET A C 1
ATOM 1784 O O . MET A 1 221 ? -15.055 -6.441 -18.141 1 97.75 221 MET A O 1
ATOM 1788 N N . LEU A 1 222 ? -13.688 -8.234 -18.172 1 98.06 222 LEU A N 1
ATOM 1789 C CA . LEU A 1 222 ? -13.203 -7.977 -16.828 1 98.06 222 LEU A CA 1
ATOM 1790 C C . LEU A 1 222 ? -12.523 -6.613 -16.75 1 98.06 222 LEU A C 1
ATOM 1792 O O . LEU A 1 222 ? -12.75 -5.852 -15.805 1 98.06 222 LEU A O 1
ATOM 1796 N N . GLN A 1 223 ? -11.711 -6.32 -17.734 1 97.31 223 GLN A N 1
ATOM 1797 C CA . GLN A 1 223 ? -10.992 -5.051 -17.812 1 97.31 223 GLN A CA 1
ATOM 1798 C C . GLN A 1 223 ? -11.953 -3.873 -17.859 1 97.31 223 GLN A C 1
ATOM 1800 O O . GLN A 1 223 ? -11.695 -2.82 -17.281 1 97.31 223 GLN A O 1
ATOM 1805 N N . GLY A 1 224 ? -13.016 -4.066 -18.547 1 95.94 224 GLY A N 1
ATOM 1806 C CA . GLY A 1 224 ? -14.031 -3.029 -18.641 1 95.94 224 GLY A CA 1
ATOM 1807 C C . GLY A 1 224 ? -14.711 -2.744 -17.312 1 95.94 224 GLY A C 1
ATOM 1808 O O . GLY A 1 224 ? -14.914 -1.583 -16.953 1 95.94 224 GLY A O 1
ATOM 1809 N N . ILE A 1 225 ? -14.977 -3.771 -16.562 1 94.69 225 ILE A N 1
ATOM 1810 C CA . ILE A 1 225 ? -15.695 -3.65 -15.305 1 94.69 225 ILE A CA 1
ATOM 1811 C C . ILE A 1 225 ? -14.828 -2.926 -14.281 1 94.69 225 ILE A C 1
ATOM 1813 O O . ILE A 1 225 ? -15.32 -2.098 -13.516 1 94.69 225 ILE A O 1
ATOM 1817 N N . CYS A 1 226 ? -13.547 -3.211 -14.266 1 93.94 226 CYS A N 1
ATOM 1818 C CA . CYS A 1 226 ? -12.68 -2.629 -13.242 1 93.94 226 CYS A CA 1
ATOM 1819 C C . CYS A 1 226 ? -11.945 -1.407 -13.781 1 93.94 226 CYS A C 1
ATOM 1821 O O . CYS A 1 226 ? -11.039 -0.885 -13.125 1 93.94 226 CYS A O 1
ATOM 1823 N N . HIS A 1 227 ? -12.234 -0.954 -15.039 1 91.56 227 HIS A N 1
ATOM 1824 C CA . HIS A 1 227 ? -11.57 0.199 -15.641 1 91.56 227 HIS A CA 1
ATOM 1825 C C . HIS A 1 227 ? -10.055 0.039 -15.617 1 91.56 227 HIS A C 1
ATOM 1827 O O . HIS A 1 227 ? -9.336 0.93 -15.156 1 91.56 227 HIS A O 1
ATOM 1833 N N . CYS A 1 228 ? -9.641 -1.039 -16.188 1 91.75 228 CYS A N 1
ATOM 1834 C CA . CYS A 1 228 ? -8.242 -1.455 -16.188 1 91.75 228 CYS A CA 1
ATOM 1835 C C . CYS A 1 228 ? -7.352 -0.41 -16.844 1 91.75 228 CYS A C 1
ATOM 1837 O O . CYS A 1 228 ? -7.695 0.115 -17.906 1 91.75 228 CYS A O 1
ATOM 1839 N N . GLU A 1 229 ? -6.234 -0.165 -16.281 1 87.75 229 GLU A N 1
ATOM 1840 C CA . GLU A 1 229 ? -5.309 0.832 -16.812 1 87.75 229 GLU A CA 1
ATOM 1841 C C . GLU A 1 229 ? -4.117 0.17 -17.484 1 87.75 229 GLU A C 1
ATOM 1843 O O . GLU A 1 229 ? -3.141 0.84 -17.828 1 87.75 229 GLU A O 1
ATOM 1848 N N . LEU A 1 230 ? -4.18 -1.106 -17.594 1 89.62 230 LEU A N 1
ATOM 1849 C CA . LEU A 1 230 ? -3.197 -1.901 -18.328 1 89.62 230 LEU A CA 1
ATOM 1850 C C . LEU A 1 230 ? -1.809 -1.739 -17.719 1 89.62 230 LEU A C 1
ATOM 1852 O O . LEU A 1 230 ? -0.843 -1.458 -18.438 1 89.62 230 LEU A O 1
ATOM 1856 N N . CYS A 1 231 ? -1.784 -1.974 -16.422 1 89.38 231 CYS A N 1
ATOM 1857 C CA . CYS A 1 231 ? -0.506 -1.947 -15.727 1 89.38 231 CYS A CA 1
ATOM 1858 C C . CYS A 1 231 ? 0.413 -3.057 -16.219 1 89.38 231 CYS A C 1
ATOM 1860 O O . CYS A 1 231 ? -0.057 -4.113 -16.641 1 89.38 231 CYS A O 1
ATOM 1862 N N . PRO A 1 232 ? 1.767 -2.742 -16.141 1 88.25 232 PRO A N 1
ATOM 1863 C CA . PRO A 1 232 ? 2.689 -3.836 -16.453 1 88.25 232 PRO A CA 1
ATOM 1864 C C . PRO A 1 232 ? 2.502 -5.039 -15.531 1 88.25 232 PRO A C 1
ATOM 1866 O O . PRO A 1 232 ? 2.121 -4.879 -14.367 1 88.25 232 PRO A O 1
ATOM 1869 N N . ASN A 1 233 ? 2.848 -6.199 -15.969 1 88.31 233 ASN A N 1
ATOM 1870 C CA . ASN A 1 233 ? 2.617 -7.438 -15.234 1 88.31 233 ASN A CA 1
ATOM 1871 C C . ASN A 1 233 ? 3.422 -7.477 -13.938 1 88.31 233 ASN A C 1
ATOM 1873 O O . ASN A 1 233 ? 3.021 -8.125 -12.977 1 88.31 233 ASN A O 1
ATOM 1877 N N . GLU A 1 234 ? 4.555 -6.73 -13.906 1 86.88 234 GLU A N 1
ATOM 1878 C CA . GLU A 1 234 ? 5.379 -6.691 -12.703 1 86.88 234 GLU A CA 1
ATOM 1879 C C . GLU A 1 234 ? 4.633 -6.039 -11.547 1 86.88 234 GLU A C 1
ATOM 1881 O O . GLU A 1 234 ? 4.922 -6.312 -10.383 1 86.88 234 GLU A O 1
ATOM 1886 N N . ILE A 1 235 ? 3.639 -5.262 -11.961 1 90.31 235 ILE A N 1
ATOM 1887 C CA . ILE A 1 235 ? 2.861 -4.531 -10.969 1 90.31 235 ILE A CA 1
ATOM 1888 C C . ILE A 1 235 ? 1.499 -5.195 -10.781 1 90.31 235 ILE A C 1
ATOM 1890 O O . ILE A 1 235 ? 1.019 -5.34 -9.656 1 90.31 235 ILE A O 1
ATOM 1894 N N . CYS A 1 236 ? 0.945 -5.641 -11.93 1 93.88 236 CYS A N 1
ATOM 1895 C CA . CYS A 1 236 ? -0.405 -6.195 -11.914 1 93.88 236 CYS A CA 1
ATOM 1896 C C . CYS A 1 236 ? -0.384 -7.668 -11.523 1 93.88 236 CYS A C 1
ATOM 1898 O O . CYS A 1 236 ? -0.781 -8.531 -12.312 1 93.88 236 CYS A O 1
ATOM 1900 N N . ARG A 1 237 ? 0.015 -7.945 -10.406 1 94.12 237 ARG A N 1
ATOM 1901 C CA . ARG A 1 237 ? 0.078 -9.297 -9.859 1 94.12 237 ARG A CA 1
ATOM 1902 C C . ARG A 1 237 ? -0.573 -9.359 -8.477 1 94.12 237 ARG A C 1
ATOM 1904 O O . ARG A 1 237 ? -0.812 -8.32 -7.855 1 94.12 237 ARG A O 1
ATOM 1911 N N . ILE A 1 238 ? -0.851 -10.555 -8.062 1 93.62 238 ILE A N 1
ATOM 1912 C CA . ILE A 1 238 ? -1.623 -10.703 -6.836 1 93.62 238 ILE A CA 1
ATOM 1913 C C . ILE A 1 238 ? -0.705 -10.547 -5.625 1 93.62 238 ILE A C 1
ATOM 1915 O O . ILE A 1 238 ? 0.191 -11.367 -5.406 1 93.62 238 ILE A O 1
ATOM 1919 N N . MET B 1 1 ? 25.281 39.031 12.469 1 28.72 1 MET B N 1
ATOM 1920 C CA . MET B 1 1 ? 25.562 37.625 12.258 1 28.72 1 MET B CA 1
ATOM 1921 C C . MET B 1 1 ? 24.438 36.75 12.812 1 28.72 1 MET B C 1
ATOM 1923 O O . MET B 1 1 ? 24.375 36.5 14.016 1 28.72 1 MET B O 1
ATOM 1927 N N . ARG B 1 2 ? 23.141 37.031 12.523 1 31.91 2 ARG B N 1
ATOM 1928 C CA . ARG B 1 2 ? 21.859 36.594 13.102 1 31.91 2 ARG B CA 1
ATOM 1929 C C . ARG B 1 2 ? 21.781 35.094 13.188 1 31.91 2 ARG B C 1
ATOM 1931 O O . ARG B 1 2 ? 22.203 34.375 12.266 1 31.91 2 ARG B O 1
ATOM 1938 N N . GLU B 1 3 ? 22.031 34.469 14.352 1 32.03 3 GLU B N 1
ATOM 1939 C CA . GLU B 1 3 ? 21.984 33.062 14.727 1 32.03 3 GLU B CA 1
ATOM 1940 C C . GLU B 1 3 ? 20.844 32.344 14.016 1 32.03 3 GLU B C 1
ATOM 1942 O O . GLU B 1 3 ? 19.672 32.625 14.258 1 32.03 3 GLU B O 1
ATOM 1947 N N . GLN B 1 4 ? 20.875 32.281 12.664 1 31.83 4 GLN B N 1
ATOM 1948 C CA . GLN B 1 4 ? 19.891 31.562 11.859 1 31.83 4 GLN B CA 1
ATOM 1949 C C . GLN B 1 4 ? 19.469 30.281 12.555 1 31.83 4 GLN B C 1
ATOM 1951 O O . GLN B 1 4 ? 20.234 29.312 12.609 1 31.83 4 GLN B O 1
ATOM 1956 N N . LEU B 1 5 ? 19.125 30.359 13.852 1 34.59 5 LEU B N 1
ATOM 1957 C CA . LEU B 1 5 ? 18.5 29.312 14.633 1 34.59 5 LEU B CA 1
ATOM 1958 C C . LEU B 1 5 ? 17.641 28.406 13.742 1 34.59 5 LEU B C 1
ATOM 1960 O O . LEU B 1 5 ? 16.641 28.844 13.188 1 34.59 5 LEU B O 1
ATOM 1964 N N . SER B 1 6 ? 18.266 27.688 12.883 1 38.03 6 SER B N 1
ATOM 1965 C CA . SER B 1 6 ? 17.734 26.688 11.961 1 38.03 6 SER B CA 1
ATOM 1966 C C . SER B 1 6 ? 16.516 25.984 12.555 1 38.03 6 SER B C 1
ATOM 1968 O O . SER B 1 6 ? 16.625 25.312 13.586 1 38.03 6 SER B O 1
ATOM 1970 N N . VAL B 1 7 ? 15.484 26.641 12.953 1 38.34 7 VAL B N 1
ATOM 1971 C CA . VAL B 1 7 ? 14.203 26.031 13.297 1 38.34 7 VAL B CA 1
ATOM 1972 C C . VAL B 1 7 ? 14.102 24.656 12.664 1 38.34 7 VAL B C 1
ATOM 1974 O O . VAL B 1 7 ? 14.023 24.531 11.438 1 38.34 7 VAL B O 1
ATOM 1977 N N . MET B 1 8 ? 14.977 23.688 12.93 1 43.59 8 MET B N 1
ATOM 1978 C CA . MET B 1 8 ? 14.805 22.312 12.484 1 43.59 8 MET B CA 1
ATOM 1979 C C . MET B 1 8 ? 13.32 21.953 12.367 1 43.59 8 MET B C 1
ATOM 1981 O O . MET B 1 8 ? 12.641 21.797 13.383 1 43.59 8 MET B O 1
ATOM 1985 N N . GLU B 1 9 ? 12.641 22.609 11.508 1 53.38 9 GLU B N 1
ATOM 1986 C CA . GLU B 1 9 ? 11.266 22.375 11.086 1 53.38 9 GLU B CA 1
ATOM 1987 C C . GLU B 1 9 ? 10.875 20.922 11.242 1 53.38 9 GLU B C 1
ATOM 1989 O O . GLU B 1 9 ? 11.719 20.031 11.109 1 53.38 9 GLU B O 1
ATOM 1994 N N . LYS B 1 10 ? 9.859 20.672 12.023 1 67.81 10 LYS B N 1
ATOM 1995 C CA . LYS B 1 10 ? 9.258 19.375 12.352 1 67.81 10 LYS B CA 1
ATOM 1996 C C . LYS B 1 10 ? 9.227 18.453 11.133 1 67.81 10 LYS B C 1
ATOM 1998 O O . LYS B 1 10 ? 8.711 18.828 10.078 1 67.81 10 LYS B O 1
ATOM 2003 N N . ARG B 1 11 ? 10.156 17.547 11.117 1 81.94 11 ARG B N 1
ATOM 2004 C CA . ARG B 1 11 ? 10.219 16.531 10.062 1 81.94 11 ARG B CA 1
ATOM 2005 C C . ARG B 1 11 ? 8.992 15.633 10.094 1 81.94 11 ARG B C 1
ATOM 2007 O O . ARG B 1 11 ? 8.422 15.383 11.156 1 81.94 11 ARG B O 1
ATOM 2014 N N . GLY B 1 12 ? 8.469 15.461 8.992 1 90.25 12 GLY B N 1
ATOM 2015 C CA . GLY B 1 12 ? 7.352 14.539 8.836 1 90.25 12 GLY B CA 1
ATOM 2016 C C . GLY B 1 12 ? 7.789 13.117 8.562 1 90.25 12 GLY B C 1
ATOM 2017 O O . GLY B 1 12 ? 8.445 12.492 9.398 1 90.25 12 GLY B O 1
ATOM 2018 N N . ASN B 1 13 ? 7.574 12.727 7.336 1 91.5 13 ASN B N 1
ATOM 2019 C CA . ASN B 1 13 ? 7.941 11.359 6.984 1 91.5 13 ASN B CA 1
ATOM 2020 C C . ASN B 1 13 ? 9.43 11.234 6.684 1 91.5 13 ASN B C 1
ATOM 2022 O O . ASN B 1 13 ? 9.906 10.164 6.305 1 91.5 13 ASN B O 1
ATOM 2026 N N . THR B 1 14 ? 10.219 12.328 6.969 1 93.5 14 THR B N 1
ATOM 2027 C CA . THR B 1 14 ? 11.656 12.32 6.703 1 93.5 14 THR B CA 1
ATOM 2028 C C . THR B 1 14 ? 12.445 12.203 8 1 93.5 14 THR B C 1
ATOM 2030 O O . THR B 1 14 ? 13.664 12.344 8.008 1 93.5 14 THR B O 1
ATOM 2033 N N . ASN B 1 15 ? 11.727 11.945 9.055 1 91.06 15 ASN B N 1
ATOM 2034 C CA . ASN B 1 15 ? 12.359 11.852 10.367 1 91.06 15 ASN B CA 1
ATOM 2035 C C . ASN B 1 15 ? 13.328 10.672 10.438 1 91.06 15 ASN B C 1
ATOM 2037 O O . ASN B 1 15 ? 14.18 10.617 11.328 1 91.06 15 ASN B O 1
ATOM 2041 N N . CYS B 1 16 ? 13.258 9.797 9.562 1 88.31 16 CYS B N 1
ATOM 2042 C CA . CYS B 1 16 ? 14.109 8.609 9.57 1 88.31 16 CYS B CA 1
ATOM 2043 C C . CYS B 1 16 ? 15.508 8.938 9.055 1 88.31 16 CYS B C 1
ATOM 2045 O O . CYS B 1 16 ? 16.438 8.141 9.219 1 88.31 16 CYS B O 1
ATOM 2047 N N . PHE B 1 17 ? 15.688 10.094 8.438 1 93.19 17 PHE B N 1
ATOM 2048 C CA . PHE B 1 17 ? 17 10.5 7.961 1 93.19 17 PHE B CA 1
ATOM 2049 C C . PHE B 1 17 ? 17.828 11.07 9.102 1 93.19 17 PHE B C 1
ATOM 2051 O O . PHE B 1 17 ? 17.344 11.867 9.898 1 93.19 17 PHE B O 1
ATOM 2058 N N . SER B 1 18 ? 19.062 10.648 9.164 1 94.19 18 SER B N 1
ATOM 2059 C CA . SER B 1 18 ? 19.984 11.352 10.055 1 94.19 18 SER B CA 1
ATOM 2060 C C . SER B 1 18 ? 20.156 12.805 9.633 1 94.19 18 SER B C 1
ATOM 2062 O O . SER B 1 18 ? 19.891 13.164 8.484 1 94.19 18 SER B O 1
ATOM 2064 N N . GLU B 1 19 ? 20.641 13.586 10.562 1 94.56 19 GLU B N 1
ATOM 2065 C CA . GLU B 1 19 ? 20.844 15 10.258 1 94.56 19 GLU B CA 1
ATOM 2066 C C . GLU B 1 19 ? 21.828 15.188 9.102 1 94.56 19 GLU B C 1
ATOM 2068 O O . GLU B 1 19 ? 21.594 16 8.211 1 94.56 19 GLU B O 1
ATOM 2073 N N . VAL B 1 20 ? 22.844 14.438 9.102 1 95.44 20 VAL B N 1
ATOM 2074 C CA . VAL B 1 20 ? 23.859 14.523 8.07 1 95.44 20 VAL B CA 1
ATOM 2075 C C . VAL B 1 20 ? 23.266 14.156 6.711 1 95.44 20 VAL B C 1
ATOM 2077 O O . VAL B 1 20 ? 23.438 14.883 5.73 1 95.44 20 VAL B O 1
ATOM 2080 N N . ASN B 1 21 ? 22.547 13.047 6.664 1 95.31 21 ASN B N 1
ATOM 2081 C CA . ASN B 1 21 ? 21.984 12.57 5.41 1 95.31 21 ASN B CA 1
ATOM 2082 C C . ASN B 1 21 ? 20.844 13.477 4.922 1 95.31 21 ASN B C 1
ATOM 2084 O O . ASN B 1 21 ? 20.672 13.664 3.719 1 95.31 21 ASN B O 1
ATOM 2088 N N . PHE B 1 22 ? 20.141 14.008 5.902 1 95.69 22 PHE B N 1
ATOM 2089 C CA . PHE B 1 22 ? 19.078 14.945 5.543 1 95.69 22 PHE B CA 1
ATOM 2090 C C . PHE B 1 22 ? 19.672 16.203 4.906 1 95.69 22 PHE B C 1
ATOM 2092 O O . PHE B 1 22 ? 19.109 16.734 3.949 1 95.69 22 PHE B O 1
ATOM 2099 N N . ASN B 1 23 ? 20.719 16.594 5.418 1 95 23 ASN B N 1
ATOM 2100 C CA . ASN B 1 23 ? 21.406 17.75 4.848 1 95 23 ASN B CA 1
ATOM 2101 C C . ASN B 1 23 ? 21.875 17.484 3.424 1 95 23 ASN B C 1
ATOM 2103 O O . ASN B 1 23 ? 21.812 18.359 2.561 1 95 23 ASN B O 1
ATOM 2107 N N . HIS B 1 24 ? 22.375 16.266 3.158 1 94.75 24 HIS B N 1
ATOM 2108 C CA . HIS B 1 24 ? 22.734 15.891 1.798 1 94.75 24 HIS B CA 1
ATOM 2109 C C . HIS B 1 24 ? 21.547 16.031 0.852 1 94.75 24 HIS B C 1
ATOM 2111 O O . HIS B 1 24 ? 21.703 16.5 -0.28 1 94.75 24 HIS B O 1
ATOM 2117 N N . LEU B 1 25 ? 20.375 15.625 1.368 1 92.38 25 LEU B N 1
ATOM 2118 C CA . LEU B 1 25 ? 19.156 15.719 0.585 1 92.38 25 LEU B CA 1
ATOM 2119 C C . LEU B 1 25 ? 18.797 17.172 0.308 1 92.38 25 LEU B C 1
ATOM 2121 O O . LEU B 1 25 ? 18.562 17.562 -0.842 1 92.38 25 LEU B O 1
ATOM 2125 N N . LEU B 1 26 ? 18.859 17.969 1.293 1 93.69 26 LEU B N 1
ATOM 2126 C CA . LEU B 1 26 ? 18.422 19.359 1.217 1 93.69 26 LEU B CA 1
ATOM 2127 C C . LEU B 1 26 ? 19.297 20.156 0.267 1 93.69 26 LEU B C 1
ATOM 2129 O O . LEU B 1 26 ? 18.812 20.938 -0.541 1 93.69 26 LEU B O 1
ATOM 2133 N N . VAL B 1 27 ? 20.562 19.922 0.327 1 94.56 27 VAL B N 1
ATOM 2134 C CA . VAL B 1 27 ? 21.516 20.719 -0.44 1 94.56 27 VAL B CA 1
ATOM 2135 C C . VAL B 1 27 ? 21.422 20.344 -1.918 1 94.56 27 VAL B C 1
ATOM 2137 O O . VAL B 1 27 ? 21.781 21.141 -2.789 1 94.56 27 VAL B O 1
ATOM 2140 N N . THR B 1 28 ? 20.922 19.172 -2.201 1 94.88 28 THR B N 1
ATOM 2141 C CA . THR B 1 28 ? 20.844 18.688 -3.578 1 94.88 28 THR B CA 1
ATOM 2142 C C . THR B 1 28 ? 19.547 19.141 -4.23 1 94.88 28 THR B C 1
ATOM 2144 O O . THR B 1 28 ? 19.406 19.094 -5.457 1 94.88 28 THR B O 1
ATOM 2147 N N . MET B 1 29 ? 18.641 19.641 -3.439 1 96.25 29 MET B N 1
ATOM 2148 C CA . MET B 1 29 ? 17.312 20 -3.936 1 96.25 29 MET B CA 1
ATOM 2149 C C . MET B 1 29 ? 17.312 21.422 -4.508 1 96.25 29 MET B C 1
ATOM 2151 O O . MET B 1 29 ? 18.109 22.266 -4.098 1 96.25 29 MET B O 1
ATOM 2155 N N . LYS B 1 30 ? 16.484 21.641 -5.445 1 97.56 30 LYS B N 1
ATOM 2156 C CA . LYS B 1 30 ? 16.203 22.984 -5.961 1 97.56 30 LYS B CA 1
ATOM 2157 C C . LYS B 1 30 ? 14.883 23.516 -5.426 1 97.56 30 LYS B C 1
ATOM 2159 O O . LYS B 1 30 ? 13.836 22.891 -5.617 1 97.56 30 LYS B O 1
ATOM 2164 N N . ASP B 1 31 ? 14.93 24.688 -4.895 1 97 31 ASP B N 1
ATOM 2165 C CA . ASP B 1 31 ? 13.742 25.266 -4.277 1 97 31 ASP B CA 1
ATOM 2166 C C . ASP B 1 31 ? 12.836 25.906 -5.32 1 97 31 ASP B C 1
ATOM 2168 O O . ASP B 1 31 ? 13.312 26.609 -6.223 1 97 31 ASP B O 1
ATOM 2172 N N . ARG B 1 32 ? 11.594 25.609 -5.191 1 97.88 32 ARG B N 1
ATOM 2173 C CA . ARG B 1 32 ? 10.578 26.188 -6.059 1 97.88 32 ARG B CA 1
ATOM 2174 C C . ARG B 1 32 ? 9.32 26.547 -5.273 1 97.88 32 ARG B C 1
ATOM 2176 O O . ARG B 1 32 ? 9.023 25.906 -4.258 1 97.88 32 ARG B O 1
ATOM 2183 N N . THR B 1 33 ? 8.602 27.516 -5.766 1 98.19 33 THR B N 1
ATOM 2184 C CA . THR B 1 33 ? 7.316 27.891 -5.188 1 98.19 33 THR B CA 1
ATOM 2185 C C . THR B 1 33 ? 6.168 27.469 -6.102 1 98.19 33 THR B C 1
ATOM 2187 O O . THR B 1 33 ? 6.25 27.625 -7.32 1 98.19 33 THR B O 1
ATOM 2190 N N . TYR B 1 34 ? 5.195 26.891 -5.496 1 97.94 34 TYR B N 1
ATOM 2191 C CA . TYR B 1 34 ? 4.008 26.453 -6.215 1 97.94 34 TYR B CA 1
ATOM 2192 C C . TYR B 1 34 ? 2.746 27.078 -5.637 1 97.94 34 TYR B C 1
ATOM 2194 O O . TYR B 1 34 ? 2.469 26.938 -4.441 1 97.94 34 TYR B O 1
ATOM 2202 N N . PRO B 1 35 ? 1.979 27.734 -6.461 1 98.06 35 PRO B N 1
ATOM 2203 C CA . PRO B 1 35 ? 0.706 28.266 -5.965 1 98.06 35 PRO B CA 1
ATOM 2204 C C . PRO B 1 35 ? -0.317 27.172 -5.672 1 98.06 35 PRO B C 1
ATOM 2206 O O . PRO B 1 35 ? -0.233 26.078 -6.23 1 98.06 35 PRO B O 1
ATOM 2209 N N . GLU B 1 36 ? -1.251 27.516 -4.867 1 97.62 36 GLU B N 1
ATOM 2210 C CA . GLU B 1 36 ? -2.359 26.609 -4.555 1 97.62 36 GLU B CA 1
ATOM 2211 C C . GLU B 1 36 ? -3.037 26.109 -5.828 1 97.62 36 GLU B C 1
ATOM 2213 O O . GLU B 1 36 ? -3.266 26.891 -6.762 1 97.62 36 GLU B O 1
ATOM 2218 N N . GLY B 1 37 ? -3.252 24.797 -5.836 1 96.81 37 GLY B N 1
ATOM 2219 C CA . GLY B 1 37 ? -3.988 24.234 -6.953 1 96.81 37 GLY B CA 1
ATOM 2220 C C . GLY B 1 37 ? -3.086 23.672 -8.039 1 96.81 37 GLY B C 1
ATOM 2221 O O . GLY B 1 37 ? -3.551 22.969 -8.938 1 96.81 37 GLY B O 1
ATOM 2222 N N . THR B 1 38 ? -1.804 23.922 -7.914 1 97.5 38 THR B N 1
ATOM 2223 C CA . THR B 1 38 ? -0.859 23.438 -8.922 1 97.5 38 THR B CA 1
ATOM 2224 C C . THR B 1 38 ? -0.566 21.953 -8.719 1 97.5 38 THR B C 1
ATOM 2226 O O . THR B 1 38 ? -0.421 21.5 -7.586 1 97.5 38 THR B O 1
ATOM 2229 N N . HIS B 1 39 ? -0.5 21.203 -9.875 1 97.62 39 HIS B N 1
ATOM 2230 C CA . HIS B 1 39 ? -0.101 19.812 -9.82 1 97.62 39 HIS B CA 1
ATOM 2231 C C . HIS B 1 39 ? 1.416 19.656 -9.883 1 97.62 39 HIS B C 1
ATOM 2233 O O . HIS B 1 39 ? 2.057 20.172 -10.805 1 97.62 39 HIS B O 1
ATOM 2239 N N . LEU B 1 40 ? 1.938 19.047 -8.844 1 97.12 40 LEU B N 1
ATOM 2240 C CA . LEU B 1 40 ? 3.348 18.672 -8.93 1 97.12 40 LEU B CA 1
ATOM 2241 C C . LEU B 1 40 ? 3.59 17.734 -10.102 1 97.12 40 LEU B C 1
ATOM 2243 O O . LEU B 1 40 ? 4.598 17.859 -10.805 1 97.12 40 LEU B O 1
ATOM 2247 N N . TYR B 1 41 ? 2.742 16.812 -10.305 1 95.75 41 TYR B N 1
ATOM 2248 C CA . TYR B 1 41 ? 2.709 15.898 -11.445 1 95.75 41 TYR B CA 1
ATOM 2249 C C . TYR B 1 41 ? 1.298 15.375 -11.688 1 95.75 41 TYR B C 1
ATOM 2251 O O . TYR B 1 41 ? 0.458 15.398 -10.781 1 95.75 41 TYR B O 1
ATOM 2259 N N . TRP B 1 42 ? 1.081 14.914 -12.914 1 95.12 42 TRP B N 1
ATOM 2260 C CA . TRP B 1 42 ? -0.18 14.297 -13.305 1 95.12 42 TRP B CA 1
ATOM 2261 C C . TRP B 1 42 ? -0.006 12.797 -13.508 1 95.12 42 TRP B C 1
ATOM 2263 O O . TRP B 1 42 ? 1.088 12.328 -13.844 1 95.12 42 TRP B O 1
ATOM 2273 N N . GLU B 1 43 ? -1.086 12.133 -13.234 1 92.25 43 GLU B N 1
ATOM 2274 C CA . GLU B 1 43 ? -1.09 10.727 -13.648 1 92.25 43 GLU B CA 1
ATOM 2275 C C . GLU B 1 43 ? -0.645 10.578 -15.102 1 92.25 43 GLU B C 1
ATOM 2277 O O . GLU B 1 43 ? -1.094 11.328 -15.969 1 92.25 43 GLU B O 1
ATOM 2282 N N . GLY B 1 44 ? 0.327 9.648 -15.305 1 90.19 44 GLY B N 1
ATOM 2283 C CA . GLY B 1 44 ? 0.831 9.43 -16.656 1 90.19 44 GLY B CA 1
ATOM 2284 C C . GLY B 1 44 ? 2.152 10.125 -16.906 1 90.19 44 GLY B C 1
ATOM 2285 O O . GLY B 1 44 ? 2.867 9.773 -17.859 1 90.19 44 GLY B O 1
ATOM 2286 N N . ASP B 1 45 ? 2.443 11.125 -16.094 1 91.38 45 ASP B N 1
ATOM 2287 C CA . ASP B 1 45 ? 3.73 11.805 -16.234 1 91.38 45 ASP B CA 1
ATOM 2288 C C . ASP B 1 45 ? 4.883 10.867 -15.852 1 91.38 45 ASP B C 1
ATOM 2290 O O . ASP B 1 45 ? 4.688 9.906 -15.117 1 91.38 45 ASP B O 1
ATOM 2294 N N . VAL B 1 46 ? 6.039 11.234 -16.359 1 89.75 46 VAL B N 1
ATOM 2295 C CA . VAL B 1 46 ? 7.234 10.492 -15.984 1 89.75 46 VAL B CA 1
ATOM 2296 C C . VAL B 1 46 ? 7.59 10.789 -14.531 1 89.75 46 VAL B C 1
ATOM 2298 O O . VAL B 1 46 ? 7.539 11.938 -14.094 1 89.75 46 VAL B O 1
ATOM 2301 N N . SER B 1 47 ? 7.848 9.727 -13.82 1 89.75 47 SER B N 1
ATOM 2302 C CA . SER B 1 47 ? 8.258 9.859 -12.422 1 89.75 47 SER B CA 1
ATOM 2303 C C . SER B 1 47 ? 9.766 10.008 -12.305 1 89.75 47 SER B C 1
ATOM 2305 O O . SER B 1 47 ? 10.484 9.016 -12.125 1 89.75 47 SER B O 1
ATOM 2307 N N . ASP B 1 48 ? 10.32 11.25 -12.336 1 89.44 48 ASP B N 1
ATOM 2308 C CA . ASP B 1 48 ? 11.766 11.453 -12.359 1 89.44 48 ASP B CA 1
ATOM 2309 C C . ASP B 1 48 ? 12.203 12.43 -11.266 1 89.44 48 ASP B C 1
ATOM 2311 O O . ASP B 1 48 ? 13.352 12.867 -11.242 1 89.44 48 ASP B O 1
ATOM 2315 N N . LYS B 1 49 ? 11.211 12.688 -10.367 1 92.69 49 LYS B N 1
ATOM 2316 C CA . LYS B 1 49 ? 11.523 13.633 -9.297 1 92.69 49 LYS B CA 1
ATOM 2317 C C . LYS B 1 49 ? 10.883 13.211 -7.98 1 92.69 49 LYS B C 1
ATOM 2319 O O . LYS B 1 49 ? 9.898 12.477 -7.973 1 92.69 49 LYS B O 1
ATOM 2324 N N . LEU B 1 50 ? 11.531 13.672 -6.934 1 94.5 50 LEU B N 1
ATOM 2325 C CA . LEU B 1 50 ? 10.93 13.695 -5.605 1 94.5 50 LEU B CA 1
ATOM 2326 C C . LEU B 1 50 ? 10.719 15.125 -5.129 1 94.5 50 LEU B C 1
ATOM 2328 O O . LEU B 1 50 ? 11.422 16.047 -5.562 1 94.5 50 LEU B O 1
ATOM 2332 N N . TYR B 1 51 ? 9.766 15.281 -4.25 1 96.69 51 TYR B N 1
ATOM 2333 C CA . TYR B 1 51 ? 9.391 16.609 -3.787 1 96.69 51 TYR B CA 1
ATOM 2334 C C . TYR B 1 51 ? 9.391 16.688 -2.264 1 96.69 51 TYR B C 1
ATOM 2336 O O . TYR B 1 51 ? 8.734 15.875 -1.599 1 96.69 51 TYR B O 1
ATOM 2344 N N . TYR B 1 52 ? 10.141 17.594 -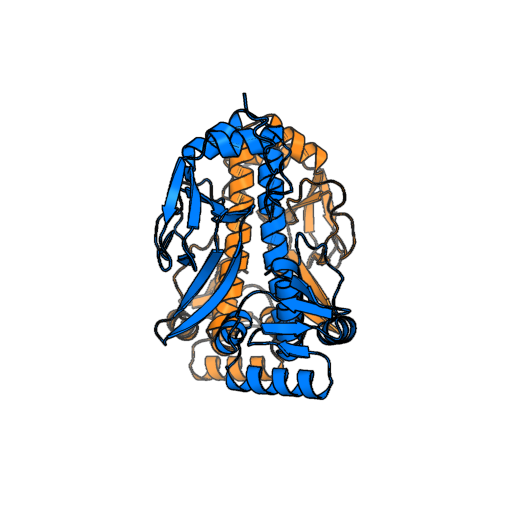1.738 1 97.06 52 TYR B N 1
ATOM 2345 C CA . TYR B 1 52 ? 10.156 17.828 -0.298 1 97.06 52 TYR B CA 1
ATOM 2346 C C . TYR B 1 52 ? 9.344 19.062 0.064 1 97.06 52 TYR B C 1
ATOM 2348 O O . TYR B 1 52 ? 9.656 20.172 -0.381 1 97.06 52 TYR B O 1
ATOM 2356 N N . MET B 1 53 ? 8.344 18.875 0.881 1 97.5 53 MET B N 1
ATOM 2357 C CA . MET B 1 53 ? 7.469 19.969 1.289 1 97.5 53 MET B CA 1
ATOM 2358 C C . MET B 1 53 ? 8.109 20.797 2.398 1 97.5 53 MET B C 1
ATOM 2360 O O . MET B 1 53 ? 7.996 20.453 3.578 1 97.5 53 MET B O 1
ATOM 2364 N N . LYS B 1 54 ? 8.719 21.875 2.043 1 96.62 54 LYS B N 1
ATOM 2365 C CA . LYS B 1 54 ? 9.297 22.75 3.051 1 96.62 54 LYS B CA 1
ATOM 2366 C C . LYS B 1 54 ? 8.203 23.516 3.793 1 96.62 54 LYS B C 1
ATOM 2368 O O . LYS B 1 54 ? 8.266 23.672 5.016 1 96.62 54 LYS B O 1
ATOM 2373 N N . ARG B 1 55 ? 7.297 23.984 2.998 1 96.69 55 ARG B N 1
ATOM 2374 C CA . ARG B 1 55 ? 6.109 24.656 3.508 1 96.69 55 ARG B CA 1
ATOM 2375 C C . ARG B 1 55 ? 4.91 24.422 2.598 1 96.69 55 ARG B C 1
ATOM 2377 O O . ARG B 1 55 ? 5.02 24.531 1.374 1 96.69 55 ARG B O 1
ATOM 2384 N N . GLY B 1 56 ? 3.801 24.125 3.264 1 96 56 GLY B N 1
ATOM 2385 C CA . GLY B 1 56 ? 2.582 23.938 2.494 1 96 56 GLY B CA 1
ATOM 2386 C C . GLY B 1 56 ? 1.941 22.578 2.717 1 96 56 GLY B C 1
ATOM 2387 O O . GLY B 1 56 ? 2.176 21.938 3.742 1 96 56 GLY B O 1
ATOM 2388 N N . ARG B 1 57 ? 1.009 22.188 1.779 1 96.5 57 ARG B N 1
ATOM 2389 C CA . ARG B 1 57 ? 0.268 20.938 1.823 1 96.5 57 ARG B CA 1
ATOM 2390 C C . ARG B 1 57 ? 0.007 20.406 0.418 1 96.5 57 ARG B C 1
ATOM 2392 O O . ARG B 1 57 ? -0.116 21.172 -0.532 1 96.5 57 ARG B O 1
ATOM 2399 N N . ALA B 1 58 ? 0.025 19.141 0.323 1 97.31 58 ALA B N 1
ATOM 2400 C CA . ALA B 1 58 ? -0.287 18.5 -0.951 1 97.31 58 ALA B CA 1
ATOM 2401 C C . ALA B 1 58 ? -1.072 17.203 -0.736 1 97.31 58 ALA B C 1
ATOM 2403 O O . ALA B 1 58 ? -1.165 16.703 0.389 1 97.31 58 ALA B O 1
ATOM 2404 N N . GLN B 1 59 ? -1.682 16.75 -1.757 1 97 59 GLN B N 1
ATOM 2405 C CA . GLN B 1 59 ? -2.381 15.461 -1.7 1 97 59 GLN B CA 1
ATOM 2406 C C . GLN B 1 59 ? -2.137 14.648 -2.967 1 97 59 GLN B C 1
ATOM 2408 O O . GLN B 1 59 ? -1.866 15.211 -4.031 1 97 59 GLN B O 1
ATOM 2413 N N . ILE B 1 60 ? -2.129 13.398 -2.842 1 96.81 60 ILE B N 1
ATOM 2414 C CA . ILE B 1 60 ? -2.062 12.461 -3.957 1 96.81 60 ILE B CA 1
ATOM 2415 C C . ILE B 1 60 ? -3.441 11.852 -4.199 1 96.81 60 ILE B C 1
ATOM 2417 O O . ILE B 1 60 ? -4.062 11.312 -3.279 1 96.81 60 ILE B O 1
ATOM 2421 N N . THR B 1 61 ? -3.945 11.922 -5.453 1 96.5 61 THR B N 1
ATOM 2422 C CA . THR B 1 61 ? -5.316 11.508 -5.734 1 96.5 61 THR B CA 1
ATOM 2423 C C . THR B 1 61 ? -5.383 10.695 -7.023 1 96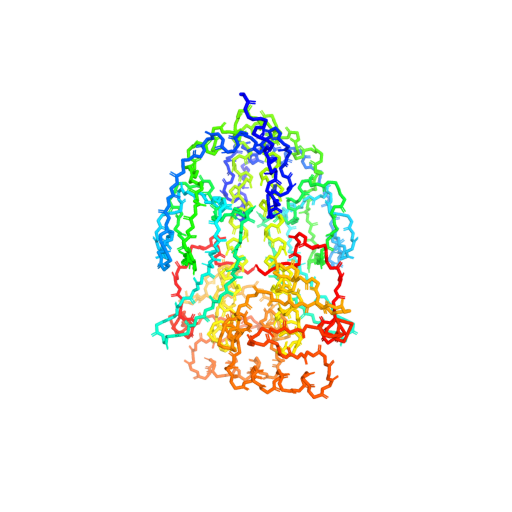.5 61 THR B C 1
ATOM 2425 O O . THR B 1 61 ? -4.438 10.695 -7.816 1 96.5 61 THR B O 1
ATOM 2428 N N . LYS B 1 62 ? -6.363 9.953 -7.102 1 95.38 62 LYS B N 1
ATOM 2429 C CA . LYS B 1 62 ? -6.777 9.281 -8.328 1 95.38 62 LYS B CA 1
ATOM 2430 C C . LYS B 1 62 ? -8.211 9.648 -8.695 1 95.38 62 LYS B C 1
ATOM 2432 O O . LYS B 1 62 ? -9.117 9.555 -7.867 1 95.38 62 LYS B O 1
ATOM 2437 N N . SER B 1 63 ? -8.352 10.086 -9.891 1 90.19 63 SER B N 1
ATOM 2438 C CA . SER B 1 63 ? -9.688 10.43 -10.375 1 90.19 63 SER B CA 1
ATOM 2439 C C . SER B 1 63 ? -10.148 9.453 -11.453 1 90.19 63 SER B C 1
ATOM 2441 O O . SER B 1 63 ? -9.336 8.906 -12.195 1 90.19 63 SER B O 1
ATOM 2443 N N . THR B 1 64 ? -11.422 9.242 -11.477 1 85.38 64 THR B N 1
ATOM 2444 C CA . THR B 1 64 ? -11.984 8.391 -12.516 1 85.38 64 THR B CA 1
ATOM 2445 C C . THR B 1 64 ? -12.758 9.219 -13.539 1 85.38 64 THR B C 1
ATOM 2447 O O . THR B 1 64 ? -13.055 10.391 -13.297 1 85.38 64 THR B O 1
ATOM 2450 N N . ASP B 1 65 ? -13.086 8.562 -14.625 1 80.62 65 ASP B N 1
ATOM 2451 C CA . ASP B 1 65 ? -13.852 9.227 -15.68 1 80.62 65 ASP B CA 1
ATOM 2452 C C . ASP B 1 65 ? -15.266 9.562 -15.203 1 80.62 65 ASP B C 1
ATOM 2454 O O . ASP B 1 65 ? -15.898 10.484 -15.727 1 80.62 65 ASP B O 1
ATOM 2458 N N . GLU B 1 66 ? -15.719 8.906 -14.266 1 80.19 66 GLU B N 1
ATOM 2459 C CA . GLU B 1 66 ? -17.062 9.117 -13.742 1 80.19 66 GLU B CA 1
ATOM 2460 C C . GLU B 1 66 ? -17.094 10.203 -12.68 1 80.19 66 GLU B C 1
ATOM 2462 O O . GLU B 1 66 ? -18.141 10.5 -12.094 1 80.19 66 GLU B O 1
ATOM 2467 N N . GLY B 1 67 ? -15.906 10.742 -12.414 1 79.69 67 GLY B N 1
ATOM 2468 C CA . GLY B 1 67 ? -15.852 11.859 -11.484 1 79.69 67 GLY B CA 1
ATOM 2469 C C . GLY B 1 67 ? -15.547 11.43 -10.062 1 79.69 67 GLY B C 1
ATOM 2470 O O . GLY B 1 67 ? -15.523 12.258 -9.148 1 79.69 67 GLY B O 1
ATOM 2471 N N . LYS B 1 68 ? -15.367 10.156 -9.867 1 84 68 LYS B N 1
ATOM 2472 C CA . LYS B 1 68 ? -14.969 9.695 -8.539 1 84 68 LYS B CA 1
ATOM 2473 C C . LYS B 1 68 ? -13.5 10 -8.266 1 84 68 LYS B C 1
ATOM 2475 O O . LYS B 1 68 ? -12.672 9.953 -9.18 1 84 68 LYS B O 1
ATOM 2480 N N . GLU B 1 69 ? -13.281 10.312 -6.984 1 92.81 69 GLU B N 1
ATOM 2481 C CA . GLU B 1 69 ? -11.906 10.633 -6.594 1 92.81 69 GLU B CA 1
ATOM 2482 C C . GLU B 1 69 ? -11.484 9.82 -5.371 1 92.81 69 GLU B C 1
ATOM 2484 O O . GLU B 1 69 ? -12.297 9.555 -4.48 1 92.81 69 GLU B O 1
ATOM 2489 N N . LEU B 1 70 ? -10.328 9.359 -5.426 1 95.44 70 LEU B N 1
ATOM 2490 C CA . LEU B 1 70 ? -9.695 8.695 -4.289 1 95.44 70 LEU B CA 1
ATOM 2491 C C . LEU B 1 70 ? -8.508 9.508 -3.777 1 95.44 70 LEU B C 1
ATOM 2493 O O . LEU B 1 70 ? -7.609 9.852 -4.551 1 95.44 70 LEU B O 1
ATOM 2497 N N . ILE B 1 71 ? -8.531 9.891 -2.545 1 96.62 71 ILE B N 1
ATOM 2498 C CA . ILE B 1 71 ? -7.391 10.539 -1.91 1 96.62 71 ILE B CA 1
ATOM 2499 C C . ILE B 1 71 ? -6.52 9.492 -1.223 1 96.62 71 ILE B C 1
ATOM 2501 O O . ILE B 1 71 ? -6.926 8.891 -0.222 1 96.62 71 ILE B O 1
ATOM 2505 N N . MET B 1 72 ? -5.379 9.312 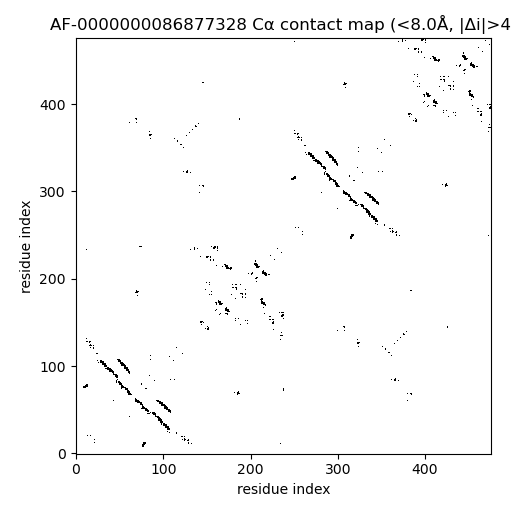-1.705 1 95.44 72 MET B N 1
ATOM 2506 C CA . MET B 1 72 ? -4.488 8.281 -1.189 1 95.44 72 MET B CA 1
ATOM 2507 C C . MET B 1 72 ? -3.672 8.797 -0.012 1 95.44 72 MET B C 1
ATOM 2509 O O . MET B 1 72 ? -3.539 8.117 1.006 1 95.44 72 MET B O 1
ATOM 2513 N N . TYR B 1 73 ? -3.084 10.016 -0.221 1 95.75 73 TYR B N 1
ATOM 2514 C CA . TYR B 1 73 ? -2.223 10.594 0.803 1 95.75 73 TYR B CA 1
ATOM 2515 C C . TYR B 1 73 ? -2.451 12.094 0.921 1 95.75 73 TYR B C 1
ATOM 2517 O O . TYR B 1 73 ? -2.873 12.742 -0.04 1 95.75 73 TYR B O 1
ATOM 2525 N N . MET B 1 74 ? -2.186 12.586 2.094 1 96.25 74 MET B N 1
ATOM 2526 C CA . MET B 1 74 ? -2.035 14.023 2.326 1 96.25 74 MET B CA 1
ATOM 2527 C C . MET B 1 74 ? -0.691 14.328 2.977 1 96.25 74 MET B C 1
ATOM 2529 O O . MET B 1 74 ? -0.245 13.602 3.863 1 96.25 74 MET B O 1
ATOM 2533 N N . TYR B 1 75 ? -0.122 15.344 2.516 1 96.25 75 TYR B N 1
ATOM 2534 C CA . TYR B 1 75 ? 1.217 15.695 2.973 1 96.25 75 TYR B CA 1
ATOM 2535 C C . TYR B 1 75 ? 1.238 17.109 3.549 1 96.25 75 TYR B C 1
ATOM 2537 O O . TYR B 1 75 ? 0.376 17.938 3.229 1 96.25 75 TYR B O 1
ATOM 2545 N N . GLN B 1 76 ? 2.221 17.328 4.379 1 95.25 76 GLN B N 1
ATOM 2546 C CA . GLN B 1 76 ? 2.445 18.625 5.008 1 95.25 76 GLN B CA 1
ATOM 2547 C C . GLN B 1 76 ? 3.936 18.938 5.102 1 95.25 76 GLN B C 1
ATOM 2549 O O . GLN B 1 76 ? 4.773 18.156 4.648 1 95.25 76 GLN B O 1
ATOM 2554 N N . SER B 1 77 ? 4.207 20.078 5.691 1 95.94 77 SER B N 1
ATOM 2555 C CA . SER B 1 77 ? 5.594 20.5 5.875 1 95.94 77 SER B CA 1
ATOM 2556 C C . SER B 1 77 ? 6.418 19.391 6.531 1 95.94 77 SER B C 1
ATOM 2558 O O . SER B 1 77 ? 5.992 18.797 7.523 1 95.94 77 SER B O 1
ATOM 2560 N N . GLY B 1 78 ? 7.562 19.109 5.875 1 95.12 78 GLY B N 1
ATOM 2561 C CA . GLY B 1 78 ? 8.453 18.094 6.422 1 95.12 78 GLY B CA 1
ATOM 2562 C C . GLY B 1 78 ? 8.328 16.75 5.73 1 95.12 78 GLY B C 1
ATOM 2563 O O . GLY B 1 78 ? 9.109 15.844 5.992 1 95.12 78 GLY B O 1
ATOM 2564 N N . ASP B 1 79 ? 7.352 16.672 4.84 1 95.88 79 ASP B N 1
ATOM 2565 C CA . ASP B 1 79 ? 7.113 15.398 4.16 1 95.88 79 ASP B CA 1
ATOM 2566 C C . ASP B 1 79 ? 7.785 15.375 2.789 1 95.88 79 ASP B C 1
ATOM 2568 O O . ASP B 1 79 ? 7.871 16.406 2.115 1 95.88 79 ASP B O 1
ATOM 2572 N N . MET B 1 80 ? 8.258 14.258 2.43 1 95.69 80 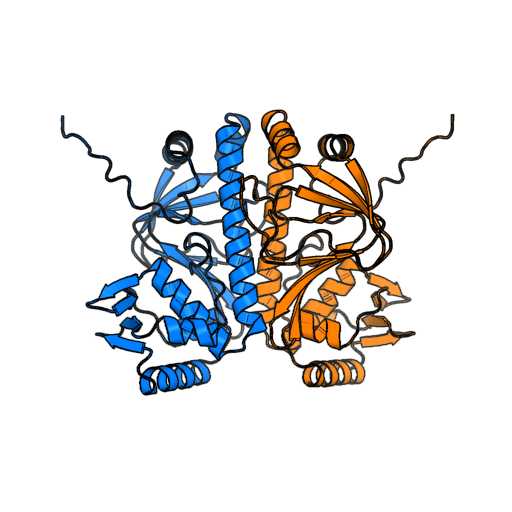MET B N 1
ATOM 2573 C CA . MET B 1 80 ? 8.742 13.992 1.078 1 95.69 80 MET B CA 1
ATOM 2574 C C . MET B 1 80 ? 7.695 13.242 0.261 1 95.69 80 MET B C 1
ATOM 2576 O O . MET B 1 80 ? 7.043 12.328 0.767 1 95.69 80 MET B O 1
ATOM 2580 N N . ILE B 1 81 ? 7.52 13.711 -0.998 1 94.88 81 ILE B N 1
ATOM 2581 C CA . ILE B 1 81 ? 6.477 13.211 -1.886 1 94.88 81 ILE B CA 1
ATOM 2582 C C . ILE B 1 81 ? 7.109 12.594 -3.133 1 94.88 81 ILE B C 1
ATOM 2584 O O . ILE B 1 81 ? 8.07 13.141 -3.684 1 94.88 81 ILE B O 1
ATOM 2588 N N . GLY B 1 82 ? 6.508 11.508 -3.551 1 88.69 82 GLY B N 1
ATOM 2589 C CA . GLY B 1 82 ? 6.93 10.945 -4.82 1 88.69 82 GLY B CA 1
ATOM 2590 C C . GLY B 1 82 ? 7.164 9.445 -4.762 1 88.69 82 GLY B C 1
ATOM 2591 O O . GLY B 1 82 ? 6.883 8.812 -3.742 1 88.69 82 GLY B O 1
ATOM 2592 N N . GLN B 1 83 ? 7.43 8.867 -5.957 1 78.38 83 GLN B 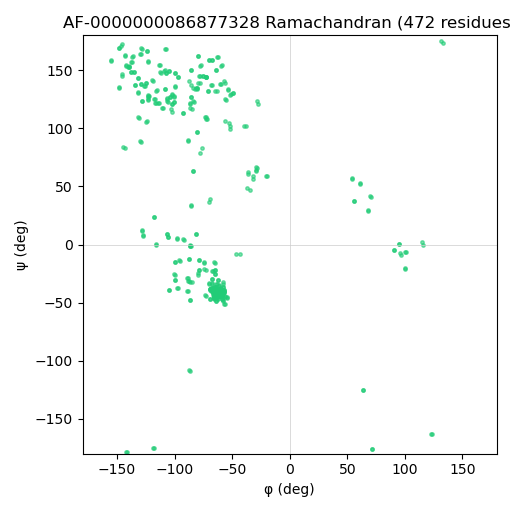N 1
ATOM 2593 C CA . GLN B 1 83 ? 7.738 7.449 -6.082 1 78.38 83 GLN B CA 1
ATOM 2594 C C . GLN B 1 83 ? 9.234 7.23 -6.27 1 78.38 83 GLN B C 1
ATOM 2596 O O . GLN B 1 83 ? 9.883 7.938 -7.047 1 78.38 83 GLN B O 1
ATOM 2601 N N . ALA B 1 84 ? 9.812 6.566 -5.219 1 65.38 84 ALA B N 1
ATOM 2602 C CA . ALA B 1 84 ? 11.242 6.297 -5.344 1 65.38 84 ALA B CA 1
ATOM 2603 C C . ALA B 1 84 ? 11.508 5.258 -6.43 1 65.38 84 ALA B C 1
ATOM 2605 O O . ALA B 1 84 ? 11.742 4.086 -6.133 1 65.38 84 ALA B O 1
ATOM 2606 N N . ASP B 1 85 ? 10.82 5.293 -7.531 1 62.34 85 ASP B N 1
ATOM 2607 C CA . ASP B 1 85 ? 11.188 4.367 -8.594 1 62.34 85 ASP B CA 1
ATOM 2608 C C . ASP B 1 85 ? 12.422 4.863 -9.352 1 62.34 85 ASP B C 1
ATOM 2610 O O . ASP B 1 85 ? 12.32 5.766 -10.188 1 62.34 85 ASP B O 1
ATOM 2614 N N . PRO B 1 86 ? 13.586 4.605 -8.641 1 54.06 86 PRO B N 1
ATOM 2615 C CA . PRO B 1 86 ? 14.781 5.152 -9.297 1 54.06 86 PRO B CA 1
ATOM 2616 C C . PRO B 1 86 ? 14.789 4.914 -10.805 1 54.06 86 PRO B C 1
ATOM 2618 O O . PRO B 1 86 ? 15.781 5.207 -11.469 1 54.06 86 PRO B O 1
ATOM 2621 N N . PHE B 1 87 ? 13.781 4.066 -11.422 1 53.5 87 PHE B N 1
ATOM 2622 C CA . PHE B 1 87 ? 14 3.602 -12.781 1 53.5 87 PHE B CA 1
ATOM 2623 C C . PHE B 1 87 ? 13.516 4.637 -13.789 1 53.5 87 PHE B C 1
ATOM 2625 O O . PHE B 1 87 ? 12.539 5.355 -13.531 1 53.5 87 PHE B O 1
ATOM 2632 N N . PHE B 1 88 ? 14.242 4.801 -14.68 1 56.25 88 PHE B N 1
ATOM 2633 C CA . PHE B 1 88 ? 14.031 5.539 -15.914 1 56.25 88 PHE B CA 1
ATOM 2634 C C . PHE B 1 88 ? 12.758 5.078 -16.609 1 56.25 88 PHE B C 1
ATOM 2636 O O . PHE B 1 88 ? 12.594 3.889 -16.891 1 56.25 88 PHE B O 1
ATOM 2643 N N . GLY B 1 89 ? 11.781 5.852 -16.516 1 65.5 89 GLY B N 1
ATOM 2644 C CA . GLY B 1 89 ? 10.664 5.715 -17.438 1 65.5 89 GLY B CA 1
ATOM 2645 C C . GLY B 1 89 ? 9.375 5.301 -16.766 1 65.5 89 GLY B C 1
ATOM 2646 O O . GLY B 1 89 ? 8.367 5.047 -17.438 1 65.5 89 GLY B O 1
ATOM 2647 N N . SER B 1 90 ? 9.43 5.164 -15.43 1 79.25 90 SER B N 1
ATOM 2648 C CA . SER B 1 90 ? 8.164 4.844 -14.789 1 79.25 90 SER B CA 1
ATOM 2649 C C . SER B 1 90 ? 7.23 6.051 -14.766 1 79.25 90 SER B C 1
ATOM 2651 O O . SER B 1 90 ? 7.691 7.195 -14.797 1 79.25 90 SER B O 1
ATOM 2653 N N . LYS B 1 91 ? 5.961 5.742 -14.922 1 87.75 91 LYS B N 1
ATOM 2654 C CA . LYS B 1 91 ? 4.961 6.805 -14.938 1 87.75 91 LYS B CA 1
ATOM 2655 C C . LYS B 1 91 ? 4.18 6.844 -13.625 1 87.75 91 LYS B C 1
ATOM 2657 O O . LYS B 1 91 ? 3.986 5.812 -12.984 1 87.75 91 LYS B O 1
ATOM 2662 N N . HIS B 1 92 ? 3.762 8.062 -13.281 1 90.12 92 HIS B N 1
ATOM 2663 C CA . HIS B 1 92 ? 2.924 8.219 -12.102 1 90.12 92 HIS B CA 1
ATOM 2664 C C . HIS B 1 92 ? 1.553 7.586 -12.305 1 90.12 92 HIS B C 1
ATOM 2666 O O . HIS B 1 92 ? 0.957 7.719 -13.375 1 90.12 92 HIS B O 1
ATOM 2672 N N . THR B 1 93 ? 1.11 6.918 -11.297 1 88.62 93 THR B N 1
ATOM 2673 C CA . THR B 1 93 ? -0.213 6.309 -11.359 1 88.62 93 THR B CA 1
ATOM 2674 C C . THR B 1 93 ? -1.257 7.215 -10.711 1 88.62 93 THR B C 1
ATOM 2676 O O . THR B 1 93 ? -2.459 7.012 -10.891 1 88.62 93 THR B O 1
ATOM 2679 N N . PHE B 1 94 ? -0.779 8.188 -10.008 1 94.38 94 PHE B N 1
ATOM 2680 C CA . PHE B 1 94 ? -1.62 9.148 -9.305 1 94.38 94 PHE B CA 1
ATOM 2681 C C . PHE B 1 94 ? -1.207 10.578 -9.641 1 94.38 94 PHE B C 1
ATOM 2683 O O . PHE B 1 94 ? -0.178 10.797 -10.281 1 94.38 94 PHE B O 1
ATOM 2690 N N . SER B 1 95 ? -2.035 11.484 -9.242 1 96 95 SER B N 1
ATOM 2691 C CA . SER B 1 95 ? -1.698 12.898 -9.375 1 96 95 SER B CA 1
ATOM 2692 C C . SER B 1 95 ? -1.384 13.516 -8.016 1 96 95 SER B C 1
ATOM 2694 O O . SER B 1 95 ? -1.921 13.086 -6.992 1 96 95 SER B O 1
ATOM 2696 N N . ALA B 1 96 ? -0.528 14.422 -8.031 1 97.19 96 ALA B N 1
ATOM 2697 C CA . ALA B 1 96 ? -0.183 15.172 -6.824 1 97.19 96 ALA B CA 1
ATOM 2698 C C . ALA B 1 96 ? -0.52 16.656 -6.98 1 97.19 96 ALA B C 1
ATOM 2700 O O . ALA B 1 96 ? -0.05 17.312 -7.914 1 97.19 96 ALA B O 1
ATOM 2701 N N . GLU B 1 97 ? -1.295 17.188 -6.066 1 97.69 97 GLU B N 1
ATOM 2702 C CA . GLU B 1 97 ? -1.745 18.562 -6.137 1 97.69 97 GLU B CA 1
ATOM 2703 C C . GLU B 1 97 ? -1.424 19.328 -4.848 1 97.69 97 GLU B C 1
ATOM 2705 O O . GLU B 1 97 ? -1.6 18.781 -3.752 1 97.69 97 GLU B O 1
ATOM 2710 N N . VAL B 1 98 ? -0.945 20.547 -5.035 1 97.88 98 VAL B N 1
ATOM 2711 C CA . VAL B 1 98 ? -0.686 21.422 -3.887 1 97.88 98 VAL B CA 1
ATOM 2712 C C . VAL B 1 98 ? -1.99 22.062 -3.416 1 97.88 98 VAL B C 1
ATOM 2714 O O . VAL B 1 98 ? -2.746 22.609 -4.223 1 97.88 98 VAL B O 1
ATOM 2717 N N . LEU B 1 99 ? -2.234 22.062 -2.148 1 96.44 99 LEU B N 1
ATOM 2718 C CA . LEU B 1 99 ? -3.51 22.5 -1.591 1 96.44 99 LEU B CA 1
ATOM 2719 C C . LEU B 1 99 ? -3.418 23.922 -1.073 1 96.44 99 LEU B C 1
ATOM 2721 O O . LEU B 1 99 ? -4.438 24.547 -0.76 1 96.44 99 LEU B O 1
ATOM 2725 N N . GLU B 1 100 ? -2.26 24.453 -0.895 1 96.56 100 GLU B N 1
ATOM 2726 C CA . GLU B 1 100 ? -1.971 25.844 -0.531 1 96.56 100 GLU B CA 1
ATOM 2727 C C . GLU B 1 100 ? -0.649 26.312 -1.136 1 96.56 100 GLU B C 1
ATOM 2729 O O . GLU B 1 100 ? 0.092 25.516 -1.711 1 96.56 100 GLU B O 1
ATOM 2734 N N . ASP B 1 101 ? -0.429 27.625 -1.035 1 98 101 ASP B N 1
ATOM 2735 C CA . ASP B 1 101 ? 0.872 28.109 -1.487 1 98 101 ASP B CA 1
ATOM 2736 C C . ASP B 1 101 ? 2.008 27.391 -0.771 1 98 101 ASP B C 1
ATOM 2738 O O . ASP B 1 101 ? 2.037 27.328 0.461 1 98 101 ASP B O 1
ATOM 2742 N N . SER B 1 102 ? 2.873 26.812 -1.629 1 97.81 102 SER B N 1
ATOM 2743 C CA . SER B 1 102 ? 3.844 25.891 -1.033 1 97.81 102 SER B CA 1
ATOM 2744 C C . SER B 1 102 ? 5.254 26.188 -1.525 1 97.81 102 SER B C 1
ATOM 2746 O O . SER B 1 102 ? 5.441 26.672 -2.645 1 97.81 102 SER B O 1
ATOM 2748 N N . GLU B 1 103 ? 6.184 26.047 -0.665 1 98.25 103 GLU B N 1
ATOM 2749 C CA . GLU B 1 103 ? 7.605 25.984 -0.983 1 98.25 103 GLU B CA 1
ATOM 2750 C C . GLU B 1 103 ? 8.117 24.547 -0.984 1 98.25 103 GLU B C 1
ATOM 2752 O O . GLU B 1 103 ? 8.023 23.859 0.026 1 98.25 103 GLU B O 1
ATOM 2757 N N . ILE B 1 104 ? 8.672 24.172 -2.123 1 97.94 104 ILE B N 1
ATOM 2758 C CA . ILE B 1 104 ? 8.969 22.75 -2.305 1 97.94 104 ILE B CA 1
ATOM 2759 C C . ILE B 1 104 ? 10.398 22.578 -2.816 1 97.94 104 ILE B C 1
ATOM 2761 O O . ILE B 1 104 ? 10.836 23.312 -3.705 1 97.94 104 ILE B O 1
ATOM 2765 N N . GLY B 1 105 ? 11.156 21.703 -2.18 1 97.81 105 GLY B N 1
ATOM 2766 C CA . GLY B 1 105 ? 12.43 21.25 -2.723 1 97.81 105 GLY B CA 1
ATOM 2767 C C . GLY B 1 105 ? 12.297 20.125 -3.723 1 97.81 105 GLY B C 1
ATOM 2768 O O . GLY B 1 105 ? 11.742 19.062 -3.404 1 97.81 105 GLY B O 1
ATOM 2769 N N . VAL B 1 106 ? 12.789 20.328 -4.922 1 97.19 106 VAL B N 1
ATOM 2770 C CA . VAL B 1 106 ? 12.68 19.312 -5.973 1 97.19 106 VAL B CA 1
ATOM 2771 C C . VAL B 1 106 ? 14 18.562 -6.105 1 97.19 106 VAL B C 1
ATOM 2773 O O . VAL B 1 106 ? 15.062 19.172 -6.215 1 97.19 106 VAL B O 1
ATOM 2776 N N . LEU B 1 107 ? 13.93 17.281 -6.062 1 94.94 107 LEU B N 1
ATOM 2777 C CA . LEU B 1 107 ? 15.102 16.422 -6.191 1 94.94 107 LEU B CA 1
ATOM 2778 C C . LEU B 1 107 ? 15 15.547 -7.441 1 94.94 107 LEU B C 1
ATOM 2780 O O . LEU B 1 107 ? 14.086 14.727 -7.562 1 94.94 107 LEU B O 1
ATOM 2784 N N . GLU B 1 108 ? 15.961 15.648 -8.32 1 92.69 108 GLU B N 1
ATOM 2785 C CA . GLU B 1 108 ? 15.984 14.82 -9.523 1 92.69 108 GLU B CA 1
ATOM 2786 C C . GLU B 1 108 ? 16.484 13.414 -9.211 1 92.69 108 GLU B C 1
ATOM 2788 O O . GLU B 1 108 ? 17.391 13.234 -8.391 1 92.69 108 GLU B O 1
ATOM 2793 N N . HIS B 1 109 ? 15.945 12.445 -9.883 1 90.88 109 HIS B N 1
ATOM 2794 C CA . HIS B 1 109 ? 16.328 11.055 -9.656 1 90.88 109 HIS B CA 1
ATOM 2795 C C . HIS B 1 109 ? 17.828 10.844 -9.891 1 90.88 109 HIS B C 1
ATOM 2797 O O . HIS B 1 109 ? 18.469 10.062 -9.18 1 90.88 109 HIS B O 1
ATOM 2803 N N . LYS B 1 110 ? 18.344 11.484 -10.914 1 89.69 110 LYS B N 1
ATOM 2804 C CA . LYS B 1 110 ? 19.766 11.336 -11.195 1 89.69 110 LYS B CA 1
ATOM 2805 C C . LYS B 1 110 ? 20.625 11.758 -10 1 89.69 110 LYS B C 1
ATOM 2807 O O . LYS B 1 110 ? 21.625 11.117 -9.688 1 89.69 110 LYS B O 1
ATOM 2812 N N . ASP B 1 111 ? 20.219 12.859 -9.383 1 93.12 111 ASP B N 1
ATOM 2813 C CA . ASP B 1 111 ? 20.953 13.344 -8.211 1 93.12 111 ASP B CA 1
ATOM 2814 C C . ASP B 1 111 ? 20.766 12.406 -7.023 1 93.12 111 ASP B C 1
ATOM 2816 O O . ASP B 1 111 ? 21.688 12.188 -6.246 1 93.12 111 ASP B O 1
ATOM 2820 N N . LEU B 1 112 ? 19.547 11.875 -6.891 1 92.56 112 LEU B N 1
ATOM 2821 C CA . LEU B 1 112 ? 19.266 10.898 -5.836 1 92.56 112 LEU B CA 1
ATOM 2822 C C . LEU B 1 112 ? 20.156 9.672 -5.984 1 92.56 112 LEU B C 1
ATOM 2824 O O . LEU B 1 112 ? 20.734 9.195 -5.004 1 92.56 112 LEU B O 1
ATOM 2828 N N . GLU B 1 113 ? 20.266 9.227 -7.191 1 90.69 113 GLU B N 1
ATOM 2829 C CA . GLU B 1 113 ? 21.094 8.062 -7.453 1 90.69 113 GLU B CA 1
ATOM 2830 C C . GLU B 1 113 ? 22.547 8.328 -7.062 1 90.69 113 GLU B C 1
ATOM 2832 O O . GLU B 1 113 ? 23.219 7.453 -6.5 1 90.69 113 GLU B O 1
ATOM 2837 N N . MET B 1 114 ? 22.984 9.477 -7.348 1 92.69 114 MET B N 1
ATOM 2838 C CA . MET B 1 114 ? 24.344 9.844 -6.992 1 92.69 114 MET B CA 1
ATOM 2839 C C . MET B 1 114 ? 24.531 9.836 -5.477 1 92.69 114 MET B C 1
ATOM 2841 O O . MET B 1 114 ? 25.547 9.328 -4.977 1 92.69 114 MET B O 1
ATOM 2845 N N . LEU B 1 115 ? 23.578 10.375 -4.766 1 93 115 LEU B N 1
ATOM 2846 C CA . LEU B 1 115 ? 23.641 10.391 -3.311 1 93 115 LEU B CA 1
ATOM 2847 C C . LEU B 1 115 ? 23.688 8.969 -2.754 1 93 115 LEU B C 1
ATOM 2849 O O . LEU B 1 115 ? 24.453 8.68 -1.837 1 93 115 LEU B O 1
ATOM 2853 N N . ILE B 1 116 ? 22.875 8.094 -3.348 1 92 116 ILE B N 1
ATOM 2854 C CA . ILE B 1 116 ? 22.766 6.711 -2.91 1 92 116 ILE B CA 1
ATOM 2855 C C . ILE B 1 116 ? 24.094 6 -3.119 1 92 116 ILE B C 1
ATOM 2857 O O . ILE B 1 116 ? 24.547 5.242 -2.258 1 92 116 ILE B O 1
ATOM 2861 N N . CYS B 1 117 ? 24.703 6.312 -4.195 1 92.69 117 CYS B N 1
ATOM 2862 C CA . CYS B 1 117 ? 25.953 5.625 -4.551 1 92.69 117 CYS B CA 1
ATOM 2863 C C . CYS B 1 117 ? 27.125 6.195 -3.777 1 92.69 117 CYS B C 1
ATOM 2865 O O . CYS B 1 117 ? 28.078 5.477 -3.473 1 92.69 117 CYS B O 1
ATOM 2867 N N . GLN B 1 118 ? 27.031 7.379 -3.381 1 94 118 GLN B N 1
ATOM 2868 C CA . GLN B 1 118 ? 28.156 8.047 -2.73 1 94 118 GLN B CA 1
ATOM 2869 C C . GLN B 1 118 ? 28.156 7.793 -1.227 1 94 118 GLN B C 1
ATOM 2871 O O . GLN B 1 118 ? 29.219 7.777 -0.591 1 94 118 GLN B O 1
ATOM 2876 N N . HIS B 1 119 ? 26.984 7.629 -0.653 1 94.12 119 HIS B N 1
ATOM 2877 C CA . HIS B 1 119 ? 26.859 7.504 0.795 1 94.12 119 HIS B CA 1
ATOM 2878 C C . HIS B 1 119 ? 26 6.309 1.175 1 94.12 119 HIS B C 1
ATOM 2880 O O . HIS B 1 119 ? 24.766 6.375 1.098 1 94.12 119 HIS B O 1
ATOM 2886 N N . CYS B 1 120 ? 26.656 5.355 1.687 1 92.56 120 CYS B N 1
ATOM 2887 C CA . CYS B 1 120 ? 25.906 4.152 2.064 1 92.56 120 CYS B CA 1
ATOM 2888 C C . CYS B 1 120 ? 24.906 4.457 3.164 1 92.56 120 CYS B C 1
ATOM 2890 O O . CYS B 1 120 ? 23.781 3.943 3.146 1 92.56 120 CYS B O 1
ATOM 2892 N N . ASP B 1 121 ? 25.328 5.254 4.051 1 92.38 121 ASP B N 1
ATOM 2893 C CA . ASP B 1 121 ? 24.422 5.617 5.145 1 92.38 121 ASP B CA 1
ATOM 2894 C C . ASP B 1 121 ? 23.188 6.332 4.617 1 92.38 121 ASP B C 1
ATOM 2896 O O . ASP B 1 121 ? 22.094 6.148 5.145 1 92.38 121 ASP B O 1
ATOM 2900 N N . PHE B 1 122 ? 23.406 7.094 3.598 1 93.81 122 PHE B N 1
ATOM 2901 C CA . PHE B 1 122 ? 22.266 7.746 2.961 1 93.81 122 PHE B CA 1
ATOM 2902 C C . PHE B 1 122 ? 21.344 6.719 2.311 1 93.81 122 PHE B C 1
ATOM 2904 O O . PHE B 1 122 ? 20.125 6.805 2.438 1 93.81 122 PHE B O 1
ATOM 2911 N N . ALA B 1 123 ? 21.938 5.746 1.626 1 92.12 123 ALA B N 1
ATOM 2912 C CA . ALA B 1 123 ? 21.156 4.691 0.98 1 92.12 123 ALA B CA 1
ATOM 2913 C C . ALA B 1 123 ? 20.281 3.957 1.992 1 92.12 123 ALA B C 1
ATOM 2915 O O . ALA B 1 123 ? 19.109 3.697 1.731 1 92.12 123 ALA B O 1
ATOM 2916 N N . ILE B 1 124 ? 20.828 3.773 3.078 1 91.06 124 ILE B N 1
ATOM 2917 C CA . ILE B 1 124 ? 20.125 3.051 4.133 1 91.06 124 ILE B CA 1
ATOM 2918 C C . ILE B 1 124 ? 18.969 3.896 4.648 1 91.06 124 ILE B C 1
ATOM 2920 O O . ILE B 1 124 ? 17.844 3.404 4.789 1 91.06 124 ILE B O 1
ATOM 2924 N N . ASP B 1 125 ? 19.188 5.141 4.918 1 92.12 125 ASP B N 1
ATOM 2925 C CA . ASP B 1 125 ? 18.141 6.031 5.383 1 92.12 125 ASP B CA 1
ATOM 2926 C C . ASP B 1 125 ? 17.016 6.148 4.34 1 92.12 125 ASP B C 1
ATOM 2928 O O . ASP B 1 125 ? 15.836 6.184 4.691 1 92.12 125 ASP B O 1
ATOM 2932 N N . PHE B 1 126 ? 17.438 6.164 3.105 1 92.81 126 PHE B N 1
ATOM 2933 C CA . PHE B 1 126 ? 16.453 6.289 2.037 1 92.81 126 PHE B CA 1
ATOM 2934 C C . PHE B 1 126 ? 15.594 5.035 1.946 1 92.81 126 PHE B C 1
ATOM 2936 O O . PHE B 1 126 ? 14.383 5.121 1.76 1 92.81 126 PHE B O 1
ATOM 2943 N N . MET B 1 127 ? 16.172 3.967 2.127 1 91.25 127 MET B N 1
ATOM 2944 C CA . MET B 1 127 ? 15.43 2.711 2.119 1 91.25 127 MET B CA 1
ATOM 2945 C C . MET B 1 127 ? 14.484 2.631 3.312 1 91.25 127 MET B C 1
ATOM 2947 O O . MET B 1 127 ? 13.383 2.092 3.201 1 91.25 127 MET B O 1
ATOM 2951 N N . LYS B 1 128 ? 14.914 3.186 4.371 1 90.44 128 LYS B N 1
ATOM 2952 C CA . LYS B 1 128 ? 14.031 3.27 5.531 1 90.44 128 LYS B CA 1
ATOM 2953 C C . LYS B 1 128 ? 12.797 4.109 5.219 1 90.44 128 LYS B C 1
ATOM 2955 O O . LYS B 1 128 ? 11.672 3.721 5.555 1 90.44 128 LYS B O 1
ATOM 2960 N N . TRP B 1 129 ? 13.047 5.133 4.602 1 92.31 129 TRP B N 1
ATOM 2961 C CA . TRP B 1 129 ? 11.953 6.016 4.207 1 92.31 129 TRP B CA 1
ATOM 2962 C C . TRP B 1 129 ? 10.977 5.297 3.283 1 92.31 129 TRP B C 1
ATOM 2964 O O . TRP B 1 129 ? 9.758 5.363 3.482 1 92.31 129 TRP B O 1
ATOM 2974 N N . MET B 1 130 ? 11.516 4.551 2.316 1 91.94 130 MET B N 1
ATOM 2975 C CA . MET B 1 130 ? 10.672 3.793 1.392 1 91.94 130 MET B CA 1
ATOM 2976 C C . MET B 1 130 ? 9.867 2.734 2.133 1 91.94 130 MET B C 1
ATOM 2978 O O . MET B 1 130 ? 8.672 2.553 1.863 1 91.94 130 MET B O 1
ATOM 2982 N N . GLY B 1 131 ? 10.523 2.086 3.01 1 90.69 131 GLY B N 1
ATOM 2983 C CA . GLY B 1 131 ? 9.867 1.044 3.783 1 90.69 131 GLY B CA 1
ATOM 2984 C C . GLY B 1 131 ? 8.742 1.569 4.652 1 90.69 131 GLY B C 1
ATOM 2985 O O . GLY B 1 131 ? 7.66 0.977 4.699 1 90.69 131 GLY B O 1
ATOM 2986 N N . ILE B 1 132 ? 8.961 2.676 5.312 1 90.06 132 ILE B N 1
ATOM 2987 C CA . ILE B 1 132 ? 7.969 3.287 6.184 1 90.06 132 ILE B CA 1
ATOM 2988 C C . ILE B 1 132 ? 6.754 3.711 5.363 1 90.06 132 ILE B C 1
ATOM 2990 O O . ILE B 1 132 ? 5.609 3.482 5.766 1 90.06 132 ILE B O 1
ATOM 2994 N N . HIS B 1 133 ? 7.039 4.211 4.242 1 91.38 133 HIS B N 1
ATOM 2995 C CA . HIS B 1 133 ? 5.949 4.645 3.377 1 91.38 133 HIS B CA 1
ATOM 2996 C C . HIS B 1 133 ? 5.129 3.455 2.885 1 91.38 133 HIS B C 1
ATOM 2998 O O . HIS B 1 133 ? 3.906 3.541 2.773 1 91.38 133 HIS B O 1
ATOM 3004 N N . HIS B 1 134 ? 5.789 2.414 2.619 1 92.06 134 HIS B N 1
ATOM 3005 C CA . HIS B 1 134 ? 5.078 1.213 2.195 1 92.06 134 HIS B CA 1
ATOM 3006 C C . HIS B 1 134 ? 4.223 0.651 3.326 1 92.06 134 HIS B C 1
ATOM 3008 O O . HIS B 1 134 ? 3.074 0.263 3.105 1 92.06 134 HIS B O 1
ATOM 3014 N N . ARG B 1 135 ? 4.758 0.683 4.5 1 91.69 135 ARG B N 1
ATOM 3015 C CA . ARG B 1 135 ? 4.023 0.196 5.66 1 91.69 135 ARG B CA 1
ATOM 3016 C C . ARG B 1 135 ? 2.797 1.062 5.934 1 91.69 135 ARG B C 1
ATOM 3018 O O . ARG B 1 135 ? 1.738 0.55 6.305 1 91.69 135 ARG B O 1
ATOM 3025 N N . LEU B 1 136 ? 3.027 2.301 5.797 1 93.5 136 LEU B N 1
ATOM 3026 C CA . LEU B 1 136 ? 1.901 3.217 5.934 1 93.5 136 LEU B CA 1
ATOM 3027 C C . LEU B 1 136 ? 0.77 2.832 4.988 1 93.5 136 LEU B C 1
ATOM 3029 O O . LEU B 1 136 ? -0.39 2.752 5.398 1 93.5 136 LEU B O 1
ATOM 3033 N N . THR B 1 137 ? 1.111 2.549 3.762 1 94.56 137 THR B N 1
ATOM 3034 C CA . THR B 1 137 ? 0.119 2.16 2.766 1 94.56 137 THR B CA 1
ATOM 3035 C C . THR B 1 137 ? -0.538 0.835 3.145 1 94.56 137 THR B C 1
ATOM 3037 O O . THR B 1 137 ? -1.759 0.694 3.055 1 94.56 137 THR B O 1
ATOM 3040 N N . GLN B 1 138 ? 0.254 -0.058 3.598 1 93.5 138 GLN B N 1
ATOM 3041 C CA . GLN B 1 138 ? -0.246 -1.38 3.963 1 93.5 138 GLN B CA 1
ATOM 3042 C C . GLN B 1 138 ? -1.23 -1.295 5.125 1 93.5 138 GLN B C 1
ATOM 3044 O O . GLN B 1 138 ? -2.289 -1.926 5.098 1 93.5 138 GLN B O 1
ATOM 3049 N N . THR B 1 139 ? -0.883 -0.541 6.133 1 93.5 139 THR B N 1
ATOM 3050 C CA . THR B 1 139 ? -1.738 -0.453 7.309 1 93.5 139 THR B CA 1
ATOM 3051 C C . THR B 1 139 ? -3.031 0.289 6.984 1 93.5 139 THR B C 1
ATOM 3053 O O . THR B 1 139 ? -4.098 -0.059 7.496 1 93.5 139 THR B O 1
ATOM 3056 N N . LYS B 1 140 ? -2.871 1.284 6.188 1 95.31 140 LYS B N 1
ATOM 3057 C CA . LYS B 1 140 ? -4.074 1.976 5.73 1 95.31 140 LYS B CA 1
ATOM 3058 C C . LYS B 1 140 ? -4.996 1.029 4.965 1 95.31 140 LYS B C 1
ATOM 3060 O O . LYS B 1 140 ? -6.203 1.006 5.203 1 95.31 140 LYS B O 1
ATOM 3065 N N . PHE B 1 141 ? -4.387 0.279 4.133 1 94.19 141 PHE B N 1
ATOM 3066 C CA . PHE B 1 141 ? -5.094 -0.724 3.346 1 94.19 141 PHE B CA 1
ATOM 3067 C C . PHE B 1 141 ? -5.82 -1.711 4.254 1 94.19 141 PHE B C 1
ATOM 3069 O O . PHE B 1 141 ? -7.008 -1.974 4.066 1 94.19 141 PHE B O 1
ATOM 3076 N N . ARG B 1 142 ? -5.152 -2.156 5.152 1 92.81 142 ARG B N 1
ATOM 3077 C CA . ARG B 1 142 ? -5.711 -3.098 6.117 1 92.81 142 ARG B CA 1
ATOM 3078 C C . ARG B 1 142 ? -6.941 -2.514 6.801 1 92.81 142 ARG B C 1
ATOM 3080 O O . ARG B 1 142 ? -8 -3.141 6.828 1 92.81 142 ARG B O 1
ATOM 3087 N N . ASP B 1 143 ? -6.828 -1.325 7.332 1 93.62 143 ASP B N 1
ATOM 3088 C CA . ASP B 1 143 ? -7.898 -0.699 8.102 1 93.62 143 ASP B CA 1
ATOM 3089 C C . ASP B 1 143 ? -9.133 -0.463 7.23 1 93.62 143 ASP B C 1
ATOM 3091 O O . ASP B 1 143 ? -10.266 -0.547 7.715 1 93.62 143 ASP B O 1
ATOM 3095 N N . LEU B 1 144 ? -8.914 -0.173 6.004 1 93.75 144 LEU B N 1
ATOM 3096 C CA . LEU B 1 144 ? -10.023 0.16 5.121 1 93.75 144 LEU B CA 1
ATOM 3097 C C . LEU B 1 144 ? -10.75 -1.101 4.66 1 93.75 144 LEU B C 1
ATOM 3099 O O . LEU B 1 144 ? -11.938 -1.055 4.332 1 93.75 144 LEU B O 1
ATOM 3103 N N . MET B 1 145 ? -10.039 -2.195 4.73 1 91.81 145 MET B N 1
ATOM 3104 C CA . MET B 1 145 ? -10.602 -3.404 4.137 1 91.81 145 MET B CA 1
ATOM 3105 C C . MET B 1 145 ? -11.211 -4.301 5.211 1 91.81 145 MET B C 1
ATOM 3107 O O . MET B 1 145 ? -12.148 -5.055 4.938 1 91.81 145 MET B O 1
ATOM 3111 N N . LEU B 1 146 ? -10.805 -4.258 6.418 1 89.38 146 LEU B N 1
ATOM 3112 C CA . LEU B 1 146 ? -11.078 -5.336 7.363 1 89.38 146 LEU B CA 1
ATOM 3113 C C . LEU B 1 146 ? -12.258 -4.977 8.266 1 89.38 146 LEU B C 1
ATOM 3115 O O . LEU B 1 146 ? -13.008 -5.855 8.695 1 89.38 146 LEU B O 1
ATOM 3119 N N . TYR B 1 147 ? -12.445 -3.727 8.547 1 87.62 147 TYR B N 1
ATOM 3120 C CA . TYR B 1 147 ? -13.367 -3.434 9.641 1 87.62 147 TYR B CA 1
ATOM 3121 C C . TYR B 1 147 ? -14.562 -2.629 9.141 1 87.62 147 TYR B C 1
ATOM 3123 O O . TYR B 1 147 ? -15.125 -1.816 9.883 1 87.62 147 TYR B O 1
ATOM 3131 N N . GLY B 1 148 ? -14.836 -2.736 7.938 1 88.88 148 GLY B N 1
ATOM 3132 C CA . GLY B 1 148 ? -16.016 -2.09 7.379 1 88.88 148 GLY B CA 1
ATOM 3133 C C . GLY B 1 148 ? -15.883 -0.583 7.289 1 88.88 148 GLY B C 1
ATOM 3134 O O . GLY B 1 148 ? -14.859 -0.02 7.684 1 88.88 148 GLY B O 1
ATOM 3135 N N . LYS B 1 149 ? -16.953 0.035 6.863 1 93.62 149 LYS B N 1
ATOM 3136 C CA . LYS B 1 149 ? -16.922 1.473 6.605 1 93.62 149 LYS B CA 1
ATOM 3137 C C . LYS B 1 149 ? -16.766 2.26 7.902 1 93.62 149 LYS B C 1
ATOM 3139 O O . LYS B 1 149 ? -16 3.23 7.957 1 93.62 149 LYS B O 1
ATOM 3144 N N . PRO B 1 150 ? -17.422 1.79 9 1 96.06 150 PRO B N 1
ATOM 3145 C CA . PRO B 1 150 ? -17.188 2.512 10.258 1 96.06 150 PRO B CA 1
ATOM 3146 C C . PRO B 1 150 ? -15.727 2.428 10.719 1 96.06 150 PRO B C 1
ATOM 3148 O O . PRO B 1 150 ? -15.156 3.432 11.156 1 96.06 150 PRO B O 1
ATOM 3151 N N . GLY B 1 151 ? -15.195 1.232 10.633 1 95.75 151 GLY B N 1
ATOM 3152 C CA . GLY B 1 151 ? -13.781 1.09 10.969 1 95.75 151 GLY B CA 1
ATOM 3153 C C . GLY B 1 151 ? -12.875 1.925 10.094 1 95.75 151 GLY B C 1
ATOM 3154 O O . GLY B 1 151 ? -11.906 2.518 10.57 1 95.75 151 GLY B O 1
ATOM 3155 N N . ALA B 1 152 ? -13.258 1.947 8.852 1 96.44 152 ALA B N 1
ATOM 3156 C CA . ALA B 1 152 ? -12.477 2.725 7.895 1 96.44 152 ALA B CA 1
ATOM 3157 C C . ALA B 1 152 ? -12.508 4.211 8.242 1 96.44 152 ALA B C 1
ATOM 3159 O O . ALA B 1 152 ? -11.469 4.879 8.227 1 96.44 152 ALA B O 1
ATOM 3160 N N . LEU B 1 153 ? -13.656 4.715 8.57 1 98.19 153 LEU B N 1
ATOM 3161 C CA . LEU B 1 153 ? -13.797 6.129 8.906 1 98.19 153 LEU B CA 1
ATOM 3162 C C . LEU B 1 153 ? -13.039 6.457 10.188 1 98.19 153 LEU B C 1
ATOM 3164 O O . LEU B 1 153 ? -12.289 7.434 10.234 1 98.19 153 LEU B O 1
ATOM 3168 N N . CYS B 1 154 ? -13.164 5.605 11.188 1 98.25 154 CYS B N 1
ATOM 3169 C CA . CYS B 1 154 ? -12.516 5.859 12.477 1 98.25 154 CYS B CA 1
ATOM 3170 C C . CYS B 1 154 ? -11 5.816 12.336 1 98.25 154 CYS B C 1
ATOM 3172 O O . CYS B 1 154 ? -10.297 6.66 12.898 1 98.25 154 CYS B O 1
ATOM 3174 N N . SER B 1 155 ? -10.523 4.824 11.617 1 97.88 155 SER B N 1
ATOM 3175 C CA . SER B 1 155 ? -9.078 4.754 11.391 1 97.88 155 SER B CA 1
ATOM 3176 C C . SER B 1 155 ? -8.57 5.988 10.656 1 97.88 155 SER B C 1
ATOM 3178 O O . SER B 1 155 ? -7.496 6.5 10.961 1 97.88 155 SER B O 1
ATOM 3180 N N . THR B 1 156 ? -9.359 6.465 9.719 1 98.12 156 THR B N 1
ATOM 3181 C CA . THR B 1 156 ? -8.984 7.645 8.945 1 98.12 156 THR B CA 1
ATOM 3182 C C . THR B 1 156 ? -8.961 8.891 9.828 1 98.12 156 THR B C 1
ATOM 3184 O O . THR B 1 156 ? -8.047 9.703 9.734 1 98.12 156 THR B O 1
ATOM 3187 N N . LEU B 1 157 ? -9.93 9.008 10.719 1 98.25 157 LEU B N 1
ATOM 3188 C CA . LEU B 1 157 ? -9.969 10.133 11.641 1 98.25 157 LEU B CA 1
ATOM 3189 C C . LEU B 1 157 ? -8.758 10.125 12.57 1 98.25 157 LEU B C 1
ATOM 3191 O O . LEU B 1 157 ? -8.18 11.172 12.852 1 98.25 157 LEU B O 1
ATOM 3195 N N . ILE B 1 158 ? -8.383 8.969 12.984 1 97.81 158 ILE B N 1
ATOM 3196 C CA . ILE B 1 158 ? -7.219 8.828 13.852 1 97.81 158 ILE B CA 1
ATOM 3197 C C . ILE B 1 158 ? -5.961 9.25 13.086 1 97.81 158 ILE B C 1
ATOM 3199 O O . ILE B 1 158 ? -5.137 10.008 13.609 1 97.81 158 ILE B O 1
ATOM 3203 N N . ARG B 1 159 ? -5.82 8.805 11.898 1 97.25 159 ARG B N 1
ATOM 3204 C CA . ARG B 1 159 ? -4.672 9.172 11.07 1 97.25 159 ARG B CA 1
ATOM 3205 C C . ARG B 1 15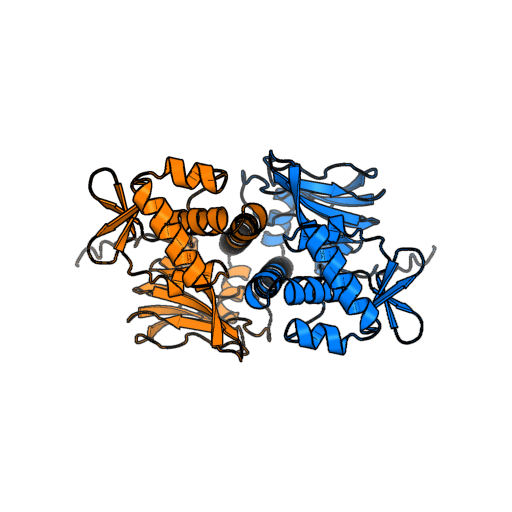9 ? -4.621 10.672 10.836 1 97.25 159 ARG B C 1
ATOM 3207 O O . ARG B 1 159 ? -3.547 11.281 10.883 1 97.25 159 ARG B O 1
ATOM 3214 N N . LEU B 1 160 ? -5.773 11.242 10.57 1 97.25 160 LEU B N 1
ATOM 3215 C CA . LEU B 1 160 ? -5.844 12.688 10.383 1 97.25 160 LEU B CA 1
ATOM 3216 C C . LEU B 1 160 ? -5.426 13.422 11.648 1 97.25 160 LEU B C 1
ATOM 3218 O O . LEU B 1 160 ? -4.719 14.43 11.586 1 97.25 160 LEU B O 1
ATOM 3222 N N . SER B 1 161 ? -5.852 12.93 12.727 1 96.5 161 SER B N 1
ATOM 3223 C CA . SER B 1 161 ? -5.496 13.523 14.008 1 96.5 161 SER B CA 1
ATOM 3224 C C . SER B 1 161 ? -3.998 13.43 14.273 1 96.5 161 SER B C 1
ATOM 3226 O O . SER B 1 161 ? -3.395 14.359 14.805 1 96.5 161 SER B O 1
ATOM 3228 N N . ASN B 1 162 ? -3.406 12.328 13.891 1 95.06 162 ASN B N 1
ATOM 3229 C CA . ASN B 1 162 ? -1.967 12.141 14.055 1 95.06 162 ASN B CA 1
ATOM 3230 C C . ASN B 1 162 ? -1.178 13.086 13.148 1 95.06 162 ASN B C 1
ATOM 3232 O O . ASN B 1 162 ? -0.081 13.523 13.5 1 95.06 162 ASN B O 1
ATOM 3236 N N . SER B 1 163 ? -1.732 13.406 12.07 1 94.5 163 SER B N 1
ATOM 3237 C CA . SER B 1 163 ? -1.04 14.211 11.07 1 94.5 163 SER B CA 1
ATOM 3238 C C . SER B 1 163 ? -1.25 15.703 11.328 1 94.5 163 SER B C 1
ATOM 3240 O O . SER B 1 163 ? -0.314 16.5 11.203 1 94.5 163 SER B O 1
ATOM 3242 N N . TYR B 1 164 ? -2.479 16.031 11.711 1 94.56 164 TYR B N 1
ATOM 3243 C CA . TYR B 1 164 ? -2.832 17.453 11.742 1 94.56 164 TYR B CA 1
ATOM 3244 C C . TYR B 1 164 ? -3.412 17.844 13.102 1 94.56 164 TYR B C 1
ATOM 3246 O O . TYR B 1 164 ? -3.939 18.938 13.266 1 94.56 164 TYR B O 1
ATOM 3254 N N . GLY B 1 165 ? -3.355 16.953 14 1 95.38 165 GLY B N 1
ATOM 3255 C CA . GLY B 1 165 ? -3.99 17.188 15.289 1 95.38 165 GLY B CA 1
ATOM 3256 C C . GLY B 1 165 ? -3.238 18.188 16.156 1 95.38 165 GLY B C 1
ATOM 3257 O O . GLY B 1 165 ? -2.006 18.203 16.156 1 95.38 165 GLY B O 1
ATOM 3258 N N . GLU B 1 166 ? -3.973 18.969 16.891 1 95.94 166 GLU B N 1
ATOM 3259 C CA . GLU B 1 166 ? -3.469 19.891 17.906 1 95.94 166 GLU B CA 1
ATOM 3260 C C . GLU B 1 166 ? -4.289 19.812 19.188 1 95.94 166 GLU B C 1
ATOM 3262 O O . GLU B 1 166 ? -5.477 19.484 19.141 1 95.94 166 GLU B O 1
ATOM 3267 N N . PRO B 1 167 ? -3.58 20.047 20.234 1 95.56 167 PRO B N 1
ATOM 3268 C CA . PRO B 1 167 ? -4.344 20.062 21.484 1 95.56 167 PRO B CA 1
ATOM 3269 C C . PRO B 1 167 ? -5.496 21.062 21.469 1 95.56 167 PRO B C 1
ATOM 3271 O O . PRO B 1 167 ? -5.359 22.156 20.922 1 95.56 167 PRO B O 1
ATOM 3274 N N . HIS B 1 168 ? -6.574 20.688 21.984 1 95.88 168 HIS B N 1
ATOM 3275 C CA . HIS B 1 168 ? -7.793 21.469 22.109 1 95.88 168 HIS B CA 1
ATOM 3276 C C . HIS B 1 168 ? -8.5 21.172 23.422 1 95.88 168 HIS B C 1
ATOM 3278 O O . HIS B 1 168 ? -9.438 20.359 23.453 1 95.88 168 HIS B O 1
ATOM 3284 N N . GLY B 1 169 ? -8.031 21.859 24.5 1 94.19 169 GLY B N 1
ATOM 3285 C CA . GLY B 1 169 ? -8.461 21.438 25.812 1 94.19 169 GLY B CA 1
ATOM 3286 C C . GLY B 1 169 ? -8.008 20.031 26.188 1 94.19 169 GLY B C 1
ATOM 3287 O O . GLY B 1 169 ? -6.816 19.734 26.125 1 94.19 169 GLY B O 1
ATOM 3288 N N . GLU B 1 170 ? -8.961 19.234 26.531 1 94.88 170 GLU B N 1
ATOM 3289 C CA . GLU B 1 170 ? -8.641 17.844 26.859 1 94.88 170 GLU B CA 1
ATOM 3290 C C . GLU B 1 170 ? -8.766 16.938 25.641 1 94.88 170 GLU B C 1
ATOM 3292 O O . GLU B 1 170 ? -8.578 15.727 25.734 1 94.88 170 GLU B O 1
ATOM 3297 N N . HIS B 1 171 ? -9.039 17.609 24.531 1 97 171 HIS B N 1
ATOM 3298 C CA . HIS B 1 171 ? -9.297 16.859 23.312 1 97 171 HIS B CA 1
ATOM 3299 C C . HIS B 1 171 ? -8.281 17.188 22.234 1 97 171 HIS B C 1
ATOM 3301 O O . HIS B 1 171 ? -7.266 17.828 22.516 1 97 171 HIS B O 1
ATOM 3307 N N . VAL B 1 172 ? -8.484 16.625 21.031 1 97.38 172 VAL B N 1
ATOM 3308 C CA . VAL B 1 172 ? -7.605 16.875 19.906 1 97.38 172 VAL B CA 1
ATOM 3309 C C . VAL B 1 172 ? -8.422 17.422 18.734 1 97.38 172 VAL B C 1
ATOM 3311 O O . VAL B 1 172 ? -9.461 16.859 18.375 1 97.38 172 VAL B O 1
ATOM 3314 N N . ILE B 1 173 ? -7.965 18.562 18.156 1 97.75 173 ILE B N 1
ATOM 3315 C CA . ILE B 1 173 ? -8.641 19.156 17.016 1 97.75 173 ILE B CA 1
ATOM 3316 C C . ILE B 1 173 ? -7.812 18.922 15.75 1 97.75 173 ILE B C 1
ATOM 3318 O O . ILE B 1 173 ? -6.594 19.094 15.766 1 97.75 173 ILE B O 1
ATOM 3322 N N . ILE B 1 174 ? -8.43 18.344 14.75 1 96.38 174 ILE B N 1
ATOM 3323 C CA . ILE B 1 174 ? -7.793 18.297 13.438 1 96.38 174 ILE B CA 1
ATOM 3324 C C . ILE B 1 174 ? -7.805 19.688 12.812 1 96.38 174 ILE B C 1
ATOM 3326 O O . ILE B 1 174 ? -8.844 20.156 12.336 1 96.38 174 ILE B O 1
ATOM 3330 N N . HIS B 1 175 ? -6.691 20.312 12.742 1 92.94 175 HIS B N 1
ATOM 3331 C CA . HIS B 1 175 ? -6.59 21.734 12.43 1 92.94 175 HIS B CA 1
ATOM 3332 C C . HIS B 1 175 ? -6.57 21.969 10.922 1 92.94 175 HIS B C 1
ATOM 3334 O O . HIS B 1 175 ? -5.781 22.766 10.43 1 92.94 175 HIS B O 1
ATOM 3340 N N . LYS B 1 176 ? -7.254 21.156 10.227 1 91.12 176 LYS B N 1
ATOM 3341 C CA . LYS B 1 176 ? -7.496 21.281 8.797 1 91.12 176 LYS B CA 1
ATOM 3342 C C . LYS B 1 176 ? -8.961 21.031 8.461 1 91.12 176 LYS B C 1
ATOM 3344 O O . LYS B 1 176 ? -9.594 20.141 9.023 1 91.12 176 LYS B O 1
ATOM 3349 N N . LYS B 1 177 ? -9.422 21.875 7.605 1 89.75 177 LYS B N 1
ATOM 3350 C CA . LYS B 1 177 ? -10.797 21.672 7.172 1 89.75 177 LYS B CA 1
ATOM 3351 C C . LYS B 1 177 ? -10.906 20.469 6.238 1 89.75 177 LYS B C 1
ATOM 3353 O O . LYS B 1 177 ? -10.352 20.484 5.137 1 89.75 177 LYS B O 1
ATOM 3358 N N . ILE B 1 178 ? -11.492 19.469 6.734 1 93.5 178 ILE B N 1
ATOM 3359 C CA . ILE B 1 178 ? -11.75 18.25 5.969 1 93.5 178 ILE B CA 1
ATOM 3360 C C . ILE B 1 178 ? -13.25 18.109 5.715 1 93.5 178 ILE B C 1
ATOM 3362 O O . ILE B 1 178 ? -14.039 18.016 6.66 1 93.5 178 ILE B O 1
ATOM 3366 N N . THR B 1 179 ? -13.633 18.125 4.473 1 94.25 179 THR B N 1
ATOM 3367 C CA . THR B 1 179 ? -15.055 18.016 4.145 1 94.25 179 THR B CA 1
ATOM 3368 C C . THR B 1 179 ? -15.508 16.562 4.211 1 94.25 179 THR B C 1
ATOM 3370 O O . THR B 1 179 ? -14.68 15.641 4.211 1 94.25 179 THR B O 1
ATOM 3373 N N . HIS B 1 180 ? -16.797 16.391 4.297 1 95.81 180 HIS B N 1
ATOM 3374 C CA . HIS B 1 180 ? -17.344 15.047 4.262 1 95.81 180 HIS B CA 1
ATOM 3375 C C . HIS B 1 180 ? -17.031 14.359 2.938 1 95.81 180 HIS B C 1
ATOM 3377 O O . HIS B 1 180 ? -16.844 13.141 2.893 1 95.81 180 HIS B O 1
ATOM 3383 N N . THR B 1 181 ? -16.938 15.148 1.902 1 94.81 181 THR B N 1
ATOM 3384 C CA . THR B 1 181 ? -16.547 14.617 0.6 1 94.81 181 THR B CA 1
ATOM 3385 C C . THR B 1 181 ? -15.102 14.133 0.618 1 94.81 181 THR B C 1
ATOM 3387 O O . THR B 1 181 ? -14.789 13.078 0.057 1 94.81 181 THR B O 1
ATOM 3390 N N . ASP B 1 182 ? -14.258 14.867 1.281 1 95.38 182 ASP B N 1
ATOM 3391 C CA . ASP B 1 182 ? -12.867 14.43 1.432 1 95.38 182 ASP B CA 1
ATOM 3392 C C . ASP B 1 182 ? -12.797 13.078 2.133 1 95.38 182 ASP B C 1
ATOM 3394 O O . ASP B 1 182 ? -12.094 12.172 1.675 1 95.38 182 ASP B O 1
ATOM 3398 N N . LEU B 1 183 ? -13.539 13.016 3.186 1 97.25 183 LEU B N 1
ATOM 3399 C CA . LEU B 1 183 ? -13.539 11.766 3.945 1 97.25 183 LEU B CA 1
ATOM 3400 C C . LEU B 1 183 ? -14.078 10.617 3.098 1 97.25 183 LEU B C 1
ATOM 3402 O O . LEU B 1 183 ? -13.539 9.508 3.133 1 97.25 183 LEU B O 1
ATOM 3406 N N . SER B 1 184 ? -15.117 10.898 2.354 1 96 184 SER B N 1
ATOM 3407 C CA . SER B 1 184 ? -15.672 9.906 1.434 1 96 184 SER B CA 1
ATOM 3408 C C . SER B 1 184 ? -14.617 9.43 0.442 1 96 184 SER B C 1
ATOM 3410 O O . SER B 1 184 ? -14.492 8.227 0.183 1 96 184 SER B O 1
ATOM 3412 N N . ASN B 1 185 ? -13.828 10.375 -0.039 1 95.12 185 ASN B N 1
ATOM 3413 C CA . ASN B 1 185 ? -12.805 10.086 -1.034 1 95.12 185 ASN B CA 1
ATOM 3414 C C . ASN B 1 185 ? -11.609 9.352 -0.415 1 95.12 185 ASN B C 1
ATOM 3416 O O . ASN B 1 185 ? -10.805 8.758 -1.129 1 95.12 185 ASN B O 1
ATOM 3420 N N . MET B 1 186 ? -11.539 9.383 0.861 1 96.25 186 MET B N 1
ATOM 3421 C CA . MET B 1 186 ? -10.422 8.719 1.527 1 96.25 186 MET B CA 1
ATOM 3422 C C . MET B 1 186 ? -10.758 7.262 1.834 1 96.25 186 MET B C 1
ATOM 3424 O O . MET B 1 186 ? -9.875 6.402 1.852 1 96.25 186 MET B O 1
ATOM 3428 N N . ILE B 1 187 ? -12.008 6.961 2.033 1 95.31 187 ILE B N 1
ATOM 3429 C CA . ILE B 1 187 ? -12.312 5.625 2.527 1 95.31 187 ILE B CA 1
ATOM 3430 C C . ILE B 1 187 ? -13.133 4.863 1.491 1 95.31 187 ILE B C 1
ATOM 3432 O O . ILE B 1 187 ? -13.508 3.709 1.711 1 95.31 187 ILE B O 1
ATOM 3436 N N . GLY B 1 188 ? -13.43 5.5 0.365 1 89.75 188 GLY B N 1
ATOM 3437 C CA . GLY B 1 188 ? -14.172 4.84 -0.696 1 89.75 188 GLY B CA 1
ATOM 3438 C C . GLY B 1 188 ? -15.625 4.59 -0.339 1 89.75 188 GLY B C 1
ATOM 3439 O O . GLY B 1 188 ? -16.156 3.504 -0.585 1 89.75 188 GLY B O 1
ATOM 3440 N N . ALA B 1 189 ? -16.234 5.508 0.269 1 92.44 189 ALA B N 1
ATOM 3441 C CA . ALA B 1 189 ? -17.641 5.445 0.641 1 92.44 189 ALA B CA 1
ATOM 3442 C C . ALA B 1 189 ? -18.406 6.629 0.065 1 92.44 189 ALA B C 1
ATOM 3444 O O . ALA B 1 189 ? -17.812 7.57 -0.462 1 92.44 189 ALA B O 1
ATOM 3445 N N . THR B 1 190 ? -19.719 6.492 0.117 1 92.19 190 THR B N 1
ATOM 3446 C CA . THR B 1 190 ? -20.547 7.602 -0.346 1 92.19 190 THR B CA 1
ATOM 3447 C C . THR B 1 190 ? -20.594 8.711 0.705 1 92.19 190 THR B C 1
ATOM 3449 O O . THR B 1 190 ? -20.438 8.445 1.898 1 92.19 190 THR B O 1
ATOM 3452 N N . ARG B 1 191 ? -20.828 9.898 0.214 1 94.31 191 ARG B N 1
ATOM 3453 C CA . ARG B 1 191 ? -20.969 11.039 1.116 1 94.31 191 ARG B CA 1
ATOM 3454 C C . ARG B 1 191 ? -22.094 10.812 2.115 1 94.31 191 ARG B C 1
ATOM 3456 O O . ARG B 1 191 ? -21.984 11.188 3.283 1 94.31 191 ARG B O 1
ATOM 3463 N N . GLU B 1 192 ? -23.156 10.156 1.636 1 96.25 192 GLU B N 1
ATOM 3464 C CA . GLU B 1 192 ? -24.297 9.875 2.49 1 96.25 192 GLU B CA 1
ATOM 3465 C C . GLU B 1 192 ? -23.922 8.945 3.639 1 96.25 192 GLU B C 1
ATOM 3467 O O . GLU B 1 192 ? -24.312 9.164 4.785 1 96.25 192 GLU B O 1
ATOM 3472 N N . SER B 1 193 ? -23.188 7.969 3.334 1 95.88 193 SER B N 1
ATOM 3473 C CA . SER B 1 193 ? -22.734 7.023 4.348 1 95.88 193 SER B CA 1
ATOM 3474 C C . SER B 1 193 ? -21.828 7.699 5.371 1 95.88 193 SER B C 1
ATOM 3476 O O . SER B 1 193 ? -21.969 7.477 6.578 1 95.88 193 SER B O 1
ATOM 3478 N N . VAL B 1 194 ? -20.969 8.531 4.938 1 97.69 194 VAL B N 1
ATOM 3479 C CA . VAL B 1 194 ? -20.031 9.242 5.816 1 97.69 194 VAL B CA 1
ATOM 3480 C C . VAL B 1 194 ? -20.812 10.18 6.734 1 97.69 194 VAL B C 1
ATOM 3482 O O . VAL B 1 194 ? -20.562 10.234 7.941 1 97.69 194 VAL B O 1
ATOM 3485 N N . ASN B 1 195 ? -21.75 10.875 6.176 1 97.5 195 ASN B N 1
ATOM 3486 C CA . ASN B 1 195 ? -22.594 11.773 6.961 1 97.5 195 ASN B CA 1
ATOM 3487 C C . ASN B 1 195 ? -23.297 11.039 8.102 1 97.5 195 ASN B C 1
ATOM 3489 O O . ASN B 1 195 ? -23.312 11.516 9.234 1 97.5 195 ASN B O 1
ATOM 3493 N N . ARG B 1 196 ? -23.812 9.898 7.738 1 97.81 196 ARG B N 1
ATOM 3494 C CA . ARG B 1 196 ? -24.5 9.086 8.734 1 97.81 196 ARG B CA 1
ATOM 3495 C C . ARG B 1 196 ? -23.547 8.633 9.836 1 97.81 196 ARG B C 1
ATOM 3497 O O . ARG B 1 196 ? -23.891 8.703 11.023 1 97.81 196 ARG B O 1
ATOM 3504 N N . MET B 1 197 ? -22.438 8.188 9.477 1 98.25 197 MET B N 1
ATOM 3505 C CA . MET B 1 197 ? -21.469 7.68 10.438 1 98.25 197 MET B CA 1
ATOM 3506 C C . MET B 1 197 ? -20.938 8.797 11.328 1 98.25 197 MET B C 1
ATOM 3508 O O . MET B 1 197 ? -20.75 8.609 12.531 1 98.25 197 MET B O 1
ATOM 3512 N N . LEU B 1 198 ? -20.719 9.938 10.766 1 98.12 198 LEU B N 1
ATOM 3513 C CA . LEU B 1 198 ? -20.266 11.086 11.547 1 98.12 198 LEU B CA 1
ATOM 3514 C C . LEU B 1 198 ? -21.344 11.539 12.523 1 98.12 198 LEU B C 1
ATOM 3516 O O . LEU B 1 198 ? -21.047 11.906 13.664 1 98.12 198 LEU B O 1
ATOM 3520 N N . SER B 1 199 ? -22.562 11.539 12.023 1 98.12 199 SER B N 1
ATOM 3521 C CA . SER B 1 199 ? -23.672 11.883 12.898 1 98.12 199 SER B CA 1
ATOM 3522 C C . SER B 1 199 ? -23.766 10.922 14.078 1 98.12 199 SER B C 1
ATOM 3524 O O . SER B 1 199 ? -24 11.344 15.211 1 98.12 199 SER B O 1
ATOM 3526 N N . ASP B 1 200 ? -23.578 9.656 13.812 1 98.12 200 ASP B N 1
ATOM 3527 C CA . ASP B 1 200 ? -23.609 8.641 14.852 1 98.12 200 ASP B CA 1
ATOM 3528 C C . ASP B 1 200 ? -22.5 8.867 15.875 1 98.12 200 ASP B C 1
ATOM 3530 O O . ASP B 1 200 ? -22.734 8.758 17.078 1 98.12 200 ASP B O 1
ATOM 3534 N N . LEU B 1 201 ? -21.328 9.172 15.422 1 98.25 201 LEU B N 1
ATOM 3535 C CA . LEU B 1 201 ? -20.188 9.422 16.297 1 98.25 201 LEU B CA 1
ATOM 3536 C C . LEU B 1 201 ? -20.422 10.664 17.156 1 98.25 201 LEU B C 1
ATOM 3538 O O . LEU B 1 201 ? -20.031 10.719 18.312 1 98.25 201 LEU B O 1
ATOM 3542 N N . ARG B 1 202 ? -21.047 11.633 16.578 1 97.88 202 ARG B N 1
ATOM 3543 C CA . ARG B 1 202 ? -21.391 12.852 17.297 1 97.88 202 ARG B CA 1
ATOM 3544 C C . ARG B 1 202 ? -22.406 12.57 18.391 1 97.88 202 ARG B C 1
ATOM 3546 O O . ARG B 1 202 ? -22.297 13.078 19.516 1 97.88 202 ARG B O 1
ATOM 3553 N N . LYS B 1 203 ? -23.391 11.828 18.047 1 97.88 203 LYS B N 1
ATOM 3554 C CA . LYS B 1 203 ? -24.406 11.453 19.016 1 97.88 203 LYS B CA 1
ATOM 3555 C C . LYS B 1 203 ? -23.797 10.719 20.219 1 97.88 203 LYS B C 1
ATOM 3557 O O . LYS B 1 203 ? -24.25 10.883 21.344 1 97.88 203 LYS B O 1
ATOM 3562 N N . LYS B 1 204 ? -22.797 10 19.922 1 97.75 204 LYS B N 1
ATOM 3563 C CA . LYS B 1 204 ? -22.109 9.234 20.969 1 97.75 204 LYS B CA 1
ATOM 3564 C C . LYS B 1 204 ? -21.062 10.086 21.672 1 97.75 204 LYS B C 1
ATOM 3566 O O . LYS B 1 204 ? -20.281 9.57 22.484 1 97.75 204 LYS B O 1
ATOM 3571 N N . ASP B 1 205 ? -20.891 11.273 21.281 1 97.88 205 ASP B N 1
ATOM 3572 C CA . ASP B 1 205 ? -19.969 12.258 21.859 1 97.88 205 ASP B CA 1
ATOM 3573 C C . ASP B 1 205 ? -18.516 11.859 21.609 1 97.88 205 ASP B C 1
ATOM 3575 O O . ASP B 1 205 ? -17.641 12.141 22.438 1 97.88 205 ASP B O 1
ATOM 3579 N N . ALA B 1 206 ? -18.312 11.156 20.516 1 98.25 206 ALA B N 1
ATOM 3580 C CA . ALA B 1 206 ? -16.953 10.742 20.156 1 98.25 206 ALA B CA 1
ATOM 3581 C C . ALA B 1 206 ? -16.234 11.836 19.391 1 98.25 206 ALA B C 1
ATOM 3583 O O . ALA B 1 206 ? -15.008 11.945 19.469 1 98.25 206 ALA B O 1
ATOM 3584 N N . ILE B 1 207 ? -17 12.57 18.641 1 98.44 207 ILE B N 1
ATOM 3585 C CA . ILE B 1 207 ? -16.438 13.695 17.891 1 98.44 207 ILE B CA 1
ATOM 3586 C C . ILE B 1 207 ? -17.359 14.906 18 1 98.44 207 ILE B C 1
ATOM 3588 O O . ILE B 1 207 ? -18.531 14.766 18.375 1 98.44 207 ILE B O 1
ATOM 3592 N N . GLU B 1 208 ? -16.859 16.047 17.719 1 97.31 208 GLU B N 1
ATOM 3593 C CA . GLU B 1 208 ? -17.609 17.297 17.609 1 97.31 208 GLU B CA 1
ATOM 3594 C C . GLU B 1 208 ? -17 18.203 16.531 1 97.31 208 GLU B C 1
ATOM 3596 O O . GLU B 1 208 ? -15.961 17.875 15.953 1 97.31 208 GLU B O 1
ATOM 3601 N N . TYR B 1 209 ? -17.719 19.25 16.281 1 96.12 209 TYR B N 1
ATOM 3602 C CA . TYR B 1 209 ? -17.219 20.219 15.328 1 96.12 209 TYR B CA 1
ATOM 3603 C C . TYR B 1 209 ? -16.953 21.562 16 1 96.12 209 TYR B C 1
ATOM 3605 O O . TYR B 1 209 ? -17.719 21.984 16.859 1 96.12 209 TYR B O 1
ATOM 3613 N N . ASP B 1 210 ? -15.82 22.078 15.719 1 95.94 210 ASP B N 1
ATOM 3614 C CA . ASP B 1 210 ? -15.484 23.453 16.125 1 95.94 210 ASP B CA 1
ATOM 3615 C C . ASP B 1 210 ? -15.07 24.297 14.914 1 95.94 210 ASP B C 1
ATOM 3617 O O . ASP B 1 210 ? -13.977 24.109 14.383 1 95.94 210 ASP B O 1
ATOM 3621 N N . ASN B 1 211 ? -15.922 25.203 14.461 1 94 211 ASN B N 1
ATOM 3622 C CA . ASN B 1 211 ? -15.695 26.062 13.312 1 94 211 ASN B CA 1
ATOM 3623 C C . ASN B 1 211 ? -15.383 25.266 12.055 1 94 211 ASN B C 1
ATOM 3625 O O . ASN B 1 211 ? -14.398 25.531 11.367 1 94 211 ASN B O 1
ATOM 3629 N N . GLY B 1 212 ? -16.031 24.141 11.898 1 93.06 212 GLY B N 1
ATOM 3630 C CA . GLY B 1 212 ? -15.898 23.328 10.695 1 93.06 212 GLY B CA 1
ATOM 3631 C C . GLY B 1 212 ? -14.797 22.297 10.797 1 93.06 212 GLY B C 1
ATOM 3632 O O . GLY B 1 212 ? -14.633 21.469 9.898 1 93.06 212 GLY B O 1
ATOM 3633 N N . MET B 1 213 ? -14.094 22.359 11.891 1 96.81 213 MET B N 1
ATOM 3634 C CA . MET B 1 213 ? -13.016 21.391 12.102 1 96.81 213 MET B CA 1
ATOM 3635 C C . MET B 1 213 ? -13.469 20.266 13.023 1 96.81 213 MET B C 1
ATOM 3637 O O . MET B 1 213 ? -14.266 20.484 13.938 1 96.81 213 MET B O 1
ATOM 3641 N N . ILE B 1 214 ? -12.969 19.141 12.805 1 97.75 214 ILE B N 1
ATOM 3642 C CA . ILE B 1 214 ? -13.375 17.969 13.57 1 97.75 214 ILE B CA 1
ATOM 3643 C C . ILE B 1 214 ? -12.562 17.875 14.859 1 97.75 214 ILE B C 1
ATOM 3645 O O . ILE B 1 214 ? -11.336 18 14.836 1 97.75 214 ILE B O 1
ATOM 3649 N N . VAL B 1 215 ? -13.234 17.766 15.969 1 98.38 215 VAL B N 1
ATOM 3650 C CA . VAL B 1 215 ? -12.617 17.562 17.266 1 98.38 215 VAL B CA 1
ATOM 3651 C C . VAL B 1 215 ? -12.836 16.125 17.719 1 98.38 215 VAL B C 1
ATOM 3653 O O . VAL B 1 215 ? -13.969 15.656 17.797 1 98.38 215 VAL B O 1
ATOM 3656 N N . ILE B 1 216 ? -11.805 15.438 18 1 98.5 216 ILE B N 1
ATOM 3657 C CA . ILE B 1 216 ? -11.898 14.086 18.531 1 98.5 216 ILE B CA 1
ATOM 3658 C C . ILE B 1 216 ? -12.031 14.148 20.062 1 98.5 216 ILE B C 1
ATOM 3660 O O . ILE B 1 216 ? -11.094 14.555 20.75 1 98.5 216 ILE B O 1
ATOM 3664 N N . LYS B 1 217 ? -13.07 13.695 20.562 1 98.19 217 LYS B N 1
ATOM 3665 C CA . LYS B 1 217 ? -13.359 13.758 22 1 98.19 217 LYS B CA 1
ATOM 3666 C C . LYS B 1 217 ? -13 12.445 22.688 1 98.19 217 LYS B C 1
ATOM 3668 O O . LYS B 1 217 ? -12.539 12.453 23.828 1 98.19 217 LYS B O 1
ATOM 3673 N N . ASP B 1 218 ? -13.242 11.422 22 1 97.75 218 ASP B N 1
ATOM 3674 C CA . ASP B 1 218 ? -13.023 10.102 22.594 1 97.75 218 ASP B CA 1
ATOM 3675 C C . ASP B 1 218 ? -12.195 9.219 21.656 1 97.75 218 ASP B C 1
ATOM 3677 O O . ASP B 1 218 ? -12.75 8.383 20.938 1 97.75 218 ASP B O 1
ATOM 3681 N N . LEU B 1 219 ? -10.969 9.32 21.812 1 97.25 219 LEU B N 1
ATOM 3682 C CA . LEU B 1 219 ? -10.047 8.578 20.953 1 97.25 219 LEU B CA 1
ATOM 3683 C C . LEU B 1 219 ? -10.188 7.074 21.188 1 97.25 219 LEU B C 1
ATOM 3685 O O . LEU B 1 219 ? -10.117 6.289 20.234 1 97.25 219 LEU B O 1
ATOM 3689 N N . LYS B 1 220 ? -10.414 6.684 22.375 1 97.38 220 LYS B N 1
ATOM 3690 C CA . LYS B 1 220 ? -10.531 5.273 22.719 1 97.38 220 LYS B CA 1
ATOM 3691 C C . LYS B 1 220 ? -11.727 4.629 22.016 1 97.38 220 LYS B C 1
ATOM 3693 O O . LYS B 1 220 ? -11.656 3.471 21.609 1 97.38 220 LYS B O 1
ATOM 3698 N N . MET B 1 221 ? -12.758 5.352 21.938 1 97.75 221 MET B N 1
ATOM 3699 C CA . MET B 1 221 ? -13.93 4.832 21.25 1 97.75 221 MET B CA 1
ATOM 3700 C C . MET B 1 221 ? -13.617 4.586 19.766 1 97.75 221 MET B C 1
ATOM 3702 O O . MET B 1 221 ? -13.984 3.547 19.219 1 97.75 221 MET B O 1
ATOM 3706 N N . LEU B 1 222 ? -12.977 5.562 19.125 1 98.06 222 LEU B N 1
ATOM 3707 C CA . LEU B 1 222 ? -12.594 5.387 17.719 1 98.06 222 LEU B CA 1
ATOM 3708 C C . LEU B 1 222 ? -11.688 4.172 17.562 1 98.06 222 LEU B C 1
ATOM 3710 O O . LEU B 1 222 ? -11.867 3.373 16.641 1 98.06 222 LEU B O 1
ATOM 3714 N N . GLN B 1 223 ? -10.727 4.043 18.453 1 97.31 223 GLN B N 1
ATOM 3715 C CA . GLN B 1 223 ? -9.781 2.934 18.438 1 97.31 223 GLN B CA 1
ATOM 3716 C C . GLN B 1 223 ? -10.5 1.595 18.578 1 97.31 223 GLN B C 1
ATOM 3718 O O . GLN B 1 223 ? -10.109 0.604 17.969 1 97.31 223 GLN B O 1
ATOM 3723 N N . GLY B 1 224 ? -11.5 1.602 19.391 1 95.94 224 GLY B N 1
ATOM 3724 C CA . GLY B 1 224 ? -12.289 0.393 19.562 1 95.94 224 GLY B CA 1
ATOM 3725 C C . GLY B 1 224 ? -13.031 -0.028 18.312 1 95.94 224 GLY B C 1
ATOM 3726 O O . GLY B 1 224 ? -13.055 -1.21 17.969 1 95.94 224 GLY B O 1
ATOM 3727 N N . ILE B 1 225 ? -13.562 0.915 17.625 1 94.62 225 ILE B N 1
ATOM 3728 C CA . ILE B 1 225 ? -14.383 0.649 16.438 1 94.62 225 ILE B CA 1
ATOM 3729 C C . ILE B 1 225 ? -13.5 0.091 15.328 1 94.62 225 ILE B C 1
ATOM 3731 O O . ILE B 1 225 ? -13.906 -0.823 14.602 1 94.62 225 ILE B O 1
ATOM 3735 N N . CYS B 1 226 ? -12.305 0.616 15.172 1 93.94 226 CYS B N 1
ATOM 3736 C CA . CYS B 1 226 ? -11.461 0.198 14.055 1 93.94 226 CYS B CA 1
ATOM 3737 C C . CYS B 1 226 ? -10.453 -0.856 14.5 1 93.94 226 CYS B C 1
ATOM 3739 O O . CYS B 1 226 ? -9.547 -1.209 13.742 1 93.94 226 CYS B O 1
ATOM 3741 N N . HIS B 1 227 ? -10.523 -1.343 15.781 1 91.62 227 HIS B N 1
ATOM 3742 C CA . HIS B 1 227 ? -9.594 -2.344 16.297 1 91.62 227 HIS B CA 1
ATOM 3743 C C . HIS B 1 227 ? -8.148 -1.902 16.109 1 91.62 227 HIS B C 1
ATOM 3745 O O . HIS B 1 227 ? -7.332 -2.646 15.562 1 91.62 227 HIS B O 1
ATOM 3751 N N . CYS B 1 228 ? -7.871 -0.763 16.656 1 91.88 228 CYS B N 1
ATOM 3752 C CA . CYS B 1 228 ? -6.586 -0.092 16.5 1 91.88 228 CYS B CA 1
ATOM 3753 C C . CYS B 1 228 ? -5.453 -0.948 17.047 1 91.88 228 CYS B C 1
ATOM 3755 O O . CYS B 1 228 ? -5.574 -1.515 18.141 1 91.88 228 CYS B O 1
ATOM 3757 N N . GLU B 1 229 ? -4.383 -0.984 16.359 1 87.69 229 GLU B N 1
ATOM 3758 C CA . GLU B 1 229 ? -3.236 -1.79 16.781 1 87.69 229 GLU B CA 1
ATOM 3759 C C . GLU B 1 229 ? -2.119 -0.915 17.344 1 87.69 229 GLU B C 1
ATOM 3761 O O . GLU B 1 229 ? -1.003 -1.39 17.562 1 87.69 229 GLU B O 1
ATOM 3766 N N . LEU B 1 230 ? -2.406 0.332 17.469 1 89.56 230 LEU B N 1
ATOM 3767 C CA . LEU B 1 230 ? -1.513 1.299 18.094 1 89.56 230 LEU B CA 1
ATOM 3768 C C . LEU B 1 230 ? -0.194 1.395 17.344 1 89.56 230 LEU B C 1
ATOM 3770 O O . LEU B 1 230 ? 0.88 1.307 17.938 1 89.56 230 LEU B O 1
ATOM 3774 N N . CYS B 1 231 ? -0.35 1.608 16.062 1 89.38 231 CYS B N 1
ATOM 3775 C CA . CYS B 1 231 ? 0.825 1.815 15.219 1 89.38 231 CYS B CA 1
ATOM 3776 C C . CYS B 1 231 ? 1.57 3.08 15.625 1 89.38 231 CYS B C 1
ATOM 3778 O O . CYS B 1 231 ? 0.962 4.035 16.109 1 89.38 231 CYS B O 1
ATOM 3780 N N . PRO B 1 232 ? 2.941 3.023 15.383 1 88.25 232 PRO B N 1
ATOM 3781 C CA . PRO B 1 232 ? 3.672 4.273 15.602 1 88.25 232 PRO B CA 1
ATOM 3782 C C . PRO B 1 232 ? 3.16 5.414 14.719 1 88.25 232 PRO B C 1
ATOM 3784 O O . PRO B 1 232 ? 2.689 5.176 13.602 1 88.25 232 PRO B O 1
ATOM 3787 N N . ASN B 1 233 ? 3.326 6.617 15.148 1 88.12 233 ASN B N 1
ATOM 3788 C CA . ASN B 1 233 ? 2.789 7.785 14.453 1 88.12 233 ASN B CA 1
ATOM 3789 C C . ASN B 1 233 ? 3.426 7.965 13.078 1 88.12 233 ASN B C 1
ATOM 3791 O O . ASN B 1 233 ? 2.807 8.523 12.172 1 88.12 233 ASN B O 1
ATOM 3795 N N . GLU B 1 234 ? 4.668 7.445 12.922 1 86.94 234 GLU B N 1
ATOM 3796 C CA . GLU B 1 234 ? 5.352 7.555 11.641 1 86.94 234 GLU B CA 1
ATOM 3797 C C . GLU B 1 234 ? 4.625 6.762 10.555 1 86.94 234 GLU B C 1
ATOM 3799 O O . GLU B 1 234 ? 4.73 7.078 9.375 1 86.94 234 GLU B O 1
ATOM 3804 N N . ILE B 1 235 ? 3.848 5.816 11.062 1 90.31 235 ILE B N 1
ATOM 3805 C CA . ILE B 1 235 ? 3.125 4.941 10.148 1 90.31 235 ILE B CA 1
ATOM 3806 C C . ILE B 1 235 ? 1.65 5.336 10.117 1 90.31 235 ILE B C 1
ATOM 3808 O O . ILE B 1 235 ? 1.034 5.367 9.047 1 90.31 235 ILE B O 1
ATOM 3812 N N . CYS B 1 236 ? 1.143 5.68 11.312 1 93.81 236 CYS B N 1
ATOM 3813 C CA . CYS B 1 236 ? -0.282 5.969 11.438 1 93.81 236 CYS B CA 1
ATOM 3814 C C . CYS B 1 236 ? -0.58 7.414 11.062 1 93.81 236 CYS B C 1
ATOM 3816 O O . CYS B 1 236 ? -1.057 8.188 11.898 1 93.81 236 CYS B O 1
ATOM 3818 N N . ARG B 1 237 ? -0.352 7.754 9.914 1 94 237 ARG B N 1
ATOM 3819 C CA . ARG B 1 237 ? -0.599 9.086 9.375 1 94 237 ARG B CA 1
ATOM 3820 C C . ARG B 1 237 ? -1.397 9.016 8.078 1 94 237 ARG B C 1
ATOM 3822 O O . ARG B 1 237 ? -1.514 7.953 7.473 1 94 237 ARG B O 1
ATOM 3829 N N . ILE B 1 238 ? -1.929 10.141 7.719 1 93.56 238 ILE B N 1
ATOM 3830 C CA . ILE B 1 238 ? -2.846 10.133 6.586 1 93.56 238 ILE B CA 1
ATOM 3831 C C . ILE B 1 238 ? -2.053 10.148 5.281 1 93.56 238 ILE B C 1
ATOM 3833 O O . ILE B 1 238 ? -1.231 11.039 5.051 1 93.56 238 ILE B O 1
#

pLDDT: mean 91.01, std 12.76, range [28.72, 98.5]

Nearest PDB structures (foldseek):
  4cyd-assembly2_C  TM=8.892E-01  e=1.341E-18  Corynebacterium glutamicum
  3h3u-assembly1_A  TM=8.847E-01  e=2.377E-18  Mycobacterium tuberculosis H37Rv
  3i54-assembly1_A  TM=9.099E-01  e=2.483E-17  Mycobacterium tuberculosis
  3i54-assembly2_C  TM=8.933E-01  e=2.483E-17  Mycobacterium tuberculosis
  3d0s-assembly1_B  TM=8.297E-01  e=4.099E-16  Mycobacterium tuberculosis

Organism: NCBI:txid248903

Solvent-accessible surface area (backbone atoms only — not comparable to full-atom values): 24569 Å² total; per-residue (Å²): 134,76,78,74,70,71,70,78,64,66,56,42,67,48,60,68,39,50,72,69,47,42,48,57,52,57,73,66,29,47,80,43,76,41,55,54,71,39,61,82,43,46,55,65,35,72,39,52,47,36,37,32,27,69,35,40,32,34,34,32,33,42,74,47,94,85,68,49,53,38,45,74,40,53,45,37,41,29,21,70,44,72,64,67,39,78,49,89,76,43,55,32,84,41,24,30,34,25,73,30,65,23,36,32,31,40,34,47,42,71,60,51,51,49,47,37,58,72,30,48,70,39,36,51,30,51,41,36,40,53,30,44,52,41,48,26,50,49,53,52,50,47,40,51,44,72,43,44,70,68,7,18,51,31,47,48,52,49,12,39,35,64,64,43,40,38,85,48,88,95,29,37,26,26,77,52,83,64,50,63,59,55,52,14,22,53,61,54,49,51,49,68,58,46,51,52,52,52,50,52,35,37,74,69,54,30,34,47,74,58,96,69,16,48,26,43,60,31,64,66,59,36,35,60,60,35,64,59,83,76,65,57,65,86,39,38,43,65,133,79,79,75,70,70,70,78,65,68,56,42,68,47,60,68,38,50,71,69,47,42,47,57,53,58,72,66,29,48,78,44,78,43,55,54,68,40,59,82,43,46,54,66,35,73,38,55,48,36,37,32,27,70,34,40,33,34,35,32,33,40,74,47,95,86,68,48,54,35,46,76,38,54,46,39,42,30,20,70,44,73,63,68,39,78,50,88,77,42,55,32,83,42,26,31,35,23,70,31,65,22,37,33,31,39,32,47,42,71,59,50,50,49,47,37,57,74,29,47,69,40,36,51,29,51,40,38,40,52,30,44,53,40,50,25,52,50,51,51,49,47,39,51,44,71,44,43,68,66,7,20,52,32,47,49,54,50,13,39,35,63,65,42,42,38,84,46,88,96,28,36,26,26,80,52,81,64,50,62,60,53,53,12,21,52,61,54,50,51,50,67,57,44,51,51,52,51,50,52,36,37,74,68,56,30,34,49,73,59,94,70,17,49,28,45,59,31,64,65,59,37,36,58,61,35,62,60,82,77,65,58,66,87,38,39,43,66

Sequence (476 aa):
MREQLSVMEKRGNTNCFSEVNFNHLLVTMKDRTYPEGTHLYWEGDVSDKLYYMKRGRAQITKSTDEGKELIMYMYQSGDMIGQADPFFGSKHTFSAEVLEDSEIGVLEHKDLEMLICQHCDFAIDFMKWMGIHHRLTQTKFRDLMLYGKPGALCSTLIRLSNSYGEPHGEHVIIHKKITHTDLSNMIGATRESVNRMLSDLRKKDAIEYDNGMIVIKDLKMLQGICHCELCPNEICRIMREQLSVMEKRGNTNCFSEVNFNHLLVTMKDRTYPEGTHLYWEGDVSDKLYYMKRGRAQITKSTDEGKELIMYMYQSGDMIGQADPFFGSKHTFSAEVLEDSEIGVLEHKDLEMLICQHCDFAIDFMKWMGIHHRLTQTKFRDLMLYGKPGALCSTLIRLSNSYGEPHGEHVIIHKKITHTDLSNMIGATRESVNRMLSDLRKKDAIEYDNGMIVIKDLKMLQGICHCELCPNEICRI

Foldseek 3Di:
DPPVVVVVPDAALLVLADPVLVVLVQVQWDKDKDAAFDWPDAFFAWFFKKKAWQAAKKWKWDADPVGAMATQDIDGHNDMDGDLPLDPDDTHRIIMGTHHITMMTMHGSVSVVVSVVVDVSSVVSVVVSVVLAVLLNVVLVCLLPPQDPLSNLLLQVQQLCLRQWDDDPPWIWNPDQADLSNSCNHNVHDSVVSVVSVVVCVVVVQWDDDPRIIIGDNNPVSCVSSVNPPDDSSRSHD/DPPVVVVVPDAALLVLDDPVLVVLVQVQWDKDKDAAFDWPDAFFAFFFKKKAWQAAKKWKWDADPVGAIATQDIDGHNDMDGDLPLDPPDTHRIIMGTHHITMMTMHGSVSVVVSVVVDVSSVVSVVVSVVLAVLLNVVLVCLLPPQDPLSNLLLQVQQLCLRQWDDDPVWIWNPDQADLSNSCNHNVHDSVVSVVSVVVCVVVVQWDDDPRIIIGDNNPVSCVSSVPPPDDSSRSHD

Radius of gyration: 22.72 Å; Cα contacts (8 Å, |Δi|>4): 912; chains: 2; bounding box: 55×70×53 Å